Protein AF-0000000068948834 (afdb_homodimer)

InterPro domains:
  IPR000792 Transcription regulator LuxR, C-terminal [PS50043] (310-375)
  IPR000792 Transcription regulator LuxR, C-terminal [SM00421] (314-371)
  IPR000792 Transcription regulator LuxR, C-terminal [cd06170] (317-373)
  IPR016032 Signal transduction response regulator, C-terminal effector [SSF46894] (304-371)
  IPR036388 Winged helix-like DNA-binding domain superfamily [G3DSA:1.10.10.10] (306-374)

Radius of gyration: 31.23 Å; Cα contacts (8 Å, |Δi|>4): 1485; chains: 2; bounding box: 75×93×61 Å

Sequence (758 aa):
MLPAPLPAAELSALLAQLYQGPTEAMPWAGFLESVRQRLGAAFVTLVLRHPATDRPGLIVNASDYGPHLPGEPSYSEQYYALCPFLDLHPDRLFSADELFGEAGWLAHPFYTQYLQPLGLRYILAANLVTPDGVECALFISRVHAGQDFGEADKALLHGLLPHLKRAVDLHAALDVLASERSLYADAVDRLQVGTVILDEHGRTIRTNDVAGRLLQARDGLYLSDGALHAHCPVENRRFRKILEGAAQAHALAAPRSEVTTLSRPAAPTPLSVLVRPIPLSYRSEDKSRRPAVAVFIRDPAGSPRNTHANLRKLFHLTPTEIELALLMVD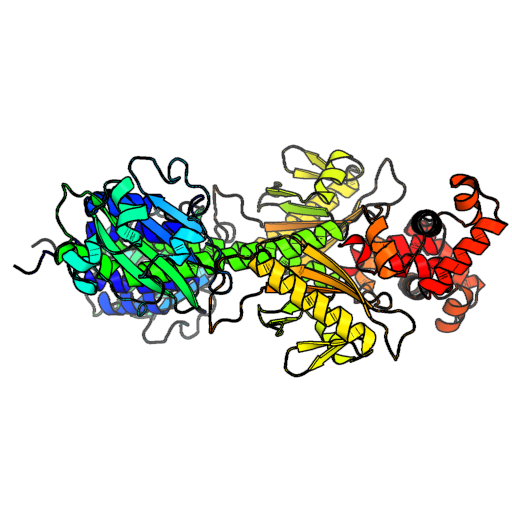GLTLDEAAMRLGIKKNTARAHLRGIFAKTGATRQALLVKMLLSSVVGMGMLPAPLPAAELSALLAQLYQGPTEAMPWAGFLESVRQRLGAAFVTLVLRHPATDRPGLIVNASDYGPHLPGEPSYSEQYYALCPFLDLHPDRLFSADELFGEAGWLAHPFYTQYLQPLGLRYILAANLVTPDGVECALFISRVHAGQDFGEADKALLHGLLPHLKRAVDLHAALDVLASERSLYADAVDRLQVGTVILDEHGRTIRTNDVAGRLLQARDGLYLSDGALHAHCPVENRRFRKILEGAAQAHALAAPRSEVTTLSRPAAPTPLSVLVRPIPLSYRSEDKSRRPAVAVFIRDPAGSPRNTHANLRKLFHLTPTEIELALLMVDGLTLDEAAMRLGIKKNTARAHLRGIFAKTGATRQALLVKMLLSSVVGMG

pLDDT: mean 84.72, std 13.29, range [28.66, 96.62]

Organism: Cupriavidus necator (strain ATCC 17699 / DSM 428 / KCTC 22496 / NCIMB 10442 / H16 / Stanier 337) (NCBI:txid381666)

Structure (mmCIF, N/CA/C/O backbone):
data_AF-0000000068948834-model_v1
#
loop_
_entity.id
_entity.type
_entity.pdbx_description
1 polymer 'Helix-turn-helix transcriptional regulator'
#
loop_
_atom_site.group_PDB
_atom_site.id
_atom_site.type_symbol
_atom_site.label_atom_id
_atom_site.label_alt_id
_atom_site.label_comp_id
_atom_site.label_asym_id
_atom_site.label_entity_id
_atom_site.label_seq_id
_atom_site.pdbx_PDB_ins_code
_atom_site.Cartn_x
_atom_site.Cartn_y
_atom_site.Cartn_z
_atom_site.occupancy
_atom_site.B_iso_or_equiv
_atom_site.auth_seq_id
_atom_site.auth_comp_id
_atom_site.auth_asym_id
_atom_site.auth_atom_id
_atom_site.pdbx_PDB_model_num
ATOM 1 N N . MET A 1 1 ? -16.281 46.625 13.57 1 28.66 1 MET A N 1
ATOM 2 C CA . MET A 1 1 ? -15.188 45.906 14.242 1 28.66 1 MET A CA 1
ATOM 3 C C . MET A 1 1 ? -14.867 44.594 13.547 1 28.66 1 MET A C 1
ATOM 5 O O . MET A 1 1 ? -15.758 43.781 13.336 1 28.66 1 MET A O 1
ATOM 9 N N . LEU A 1 2 ? -13.953 44.562 12.742 1 38.75 2 LEU A N 1
ATOM 10 C CA . LEU A 1 2 ? -13.594 43.406 11.93 1 38.75 2 LEU A CA 1
ATOM 11 C C . LEU A 1 2 ? -13.531 42.125 12.781 1 38.75 2 LEU A C 1
ATOM 13 O O . LEU A 1 2 ? -12.992 42.156 13.891 1 38.75 2 LEU A O 1
ATOM 17 N N . PRO A 1 3 ? -14.531 41.312 12.742 1 46.06 3 PRO A N 1
ATOM 18 C CA . PRO A 1 3 ? -14.625 40.125 13.594 1 46.06 3 PRO A CA 1
ATOM 19 C C . PRO A 1 3 ? -13.258 39.5 13.891 1 46.06 3 PRO A C 1
ATOM 21 O O . PRO A 1 3 ? -12.336 39.625 13.086 1 46.06 3 PRO A O 1
ATOM 24 N N . ALA A 1 4 ? -12.828 39.562 15.125 1 53.69 4 ALA A N 1
ATOM 25 C CA . ALA A 1 4 ? -11.555 39.188 15.734 1 53.69 4 ALA A CA 1
ATOM 26 C C . ALA A 1 4 ? -11.078 37.844 15.18 1 53.69 4 ALA A C 1
ATOM 28 O O . ALA A 1 4 ? -11.828 36.844 15.172 1 53.69 4 ALA A O 1
ATOM 29 N N . PRO A 1 5 ? -10.133 37.875 14.336 1 62.31 5 PRO A N 1
ATOM 30 C CA . PRO A 1 5 ? -9.508 36.656 13.789 1 62.31 5 PRO A CA 1
ATOM 31 C C . PRO A 1 5 ? -9.266 35.594 14.852 1 62.31 5 PRO A C 1
ATOM 33 O O . PRO A 1 5 ? -9.18 35.906 16.047 1 62.31 5 PRO A O 1
ATOM 36 N N . LEU A 1 6 ? -9.75 34.312 14.625 1 74.5 6 LEU A N 1
ATOM 37 C CA . LEU A 1 6 ? -9.477 33.188 15.5 1 74.5 6 LEU A CA 1
ATOM 38 C C . LEU A 1 6 ? -8.07 33.281 16.078 1 74.5 6 LEU A C 1
ATOM 40 O O . LEU A 1 6 ? -7.102 33.469 15.352 1 74.5 6 LEU A O 1
ATOM 44 N N . PRO A 1 7 ? -8.008 33.406 17.438 1 82.88 7 PRO A N 1
ATOM 45 C CA . PRO A 1 7 ? -6.676 33.375 18.047 1 82.88 7 PRO A CA 1
ATOM 46 C C . PRO A 1 7 ? -5.809 32.219 17.5 1 82.88 7 PRO A C 1
ATOM 48 O O . PRO A 1 7 ? -6.328 31.172 17.156 1 82.88 7 PRO A O 1
ATOM 51 N N . ALA A 1 8 ? -4.617 32.531 17.375 1 86.44 8 ALA A N 1
ATOM 52 C CA . ALA A 1 8 ? -3.654 31.594 16.797 1 86.44 8 ALA A CA 1
ATOM 53 C C . ALA A 1 8 ? -3.693 30.25 17.516 1 86.44 8 ALA A C 1
ATOM 55 O O . ALA A 1 8 ? -3.609 29.188 16.875 1 86.44 8 ALA A O 1
ATOM 56 N N . ALA A 1 9 ? -3.891 30.281 18.844 1 86.31 9 ALA A N 1
ATOM 57 C CA . ALA A 1 9 ? -3.904 29.062 19.625 1 86.31 9 ALA A CA 1
ATOM 58 C C . ALA A 1 9 ? -5.113 28.188 19.281 1 86.31 9 ALA A C 1
ATOM 60 O O . ALA A 1 9 ? -5.004 26.969 19.188 1 86.31 9 ALA A O 1
ATOM 61 N N . GLU A 1 10 ? -6.191 28.797 19.109 1 88.12 10 GLU A N 1
ATOM 62 C CA . GLU A 1 10 ? -7.406 28.078 18.75 1 88.12 10 GLU A CA 1
ATOM 63 C C . GLU A 1 10 ? -7.32 27.516 17.328 1 88.12 10 GLU A C 1
ATOM 65 O O . GLU A 1 10 ? -7.746 26.375 17.094 1 88.12 10 GLU A O 1
ATOM 70 N N . LEU A 1 11 ? -6.809 28.344 16.438 1 91.06 11 LEU A N 1
ATOM 71 C CA . LEU A 1 11 ? -6.609 27.859 15.078 1 91.06 11 LEU A CA 1
ATOM 72 C C . LEU A 1 11 ? -5.688 26.656 15.055 1 91.06 11 LEU A C 1
ATOM 74 O O . LEU A 1 11 ? -5.969 25.656 14.375 1 91.06 11 LEU A O 1
ATOM 78 N N . SER A 1 12 ? -4.605 26.734 15.781 1 92.88 12 SER A N 1
ATOM 79 C CA . SER A 1 12 ? -3.652 25.641 15.875 1 92.88 12 SER A CA 1
ATOM 80 C C . SER A 1 12 ? -4.328 24.359 16.359 1 92.88 12 SER A C 1
ATOM 82 O O . SER A 1 12 ? -4.102 23.281 15.805 1 92.88 12 SER A O 1
ATOM 84 N N . ALA A 1 13 ? -5.168 24.5 17.344 1 92.81 13 ALA A N 1
ATOM 85 C CA . ALA A 1 13 ? -5.852 23.344 17.906 1 92.81 13 ALA A CA 1
ATOM 86 C C . ALA A 1 13 ? -6.809 22.719 16.891 1 92.81 13 ALA A C 1
ATOM 88 O O . ALA A 1 13 ? -6.883 21.5 16.766 1 92.81 13 ALA A O 1
ATOM 89 N N . LEU A 1 14 ? -7.516 23.562 16.203 1 94.25 14 LEU A N 1
ATOM 90 C CA . LEU A 1 14 ? -8.445 23.078 15.195 1 94.25 14 LEU A CA 1
ATOM 91 C C . LEU A 1 14 ? -7.703 22.375 14.055 1 94.25 14 LEU A C 1
ATOM 93 O O . LEU A 1 14 ? -8.125 21.312 13.594 1 94.25 14 LEU A O 1
ATOM 97 N N . LEU A 1 15 ? -6.609 22.969 13.648 1 95.25 15 LEU A N 1
ATOM 98 C CA . LEU A 1 15 ? -5.844 22.391 12.555 1 95.25 15 LEU A CA 1
ATOM 99 C C . LEU A 1 15 ? -5.195 21.078 12.977 1 95.25 15 LEU A C 1
ATOM 101 O O . LEU A 1 15 ? -5.062 20.156 12.172 1 95.25 15 LEU A O 1
ATOM 105 N N . ALA A 1 16 ? -4.816 21.031 14.227 1 94.31 16 ALA A N 1
ATOM 106 C CA . ALA A 1 16 ? -4.285 19.766 14.742 1 94.31 16 ALA A CA 1
ATOM 107 C C . ALA A 1 16 ? -5.305 18.641 14.602 1 94.31 16 ALA A C 1
ATOM 109 O O . ALA A 1 16 ? -4.969 17.547 14.141 1 94.31 16 ALA A O 1
ATOM 110 N N . GLN A 1 17 ? -6.508 18.891 14.945 1 94.69 17 GLN A N 1
ATOM 111 C CA . GLN A 1 17 ? -7.57 17.906 14.82 1 94.69 17 GLN A CA 1
ATOM 112 C C . GLN A 1 17 ? -7.867 17.594 13.359 1 94.69 17 GLN A C 1
ATOM 114 O O . GLN A 1 17 ? -8.102 16.438 13.008 1 94.69 17 GLN A O 1
ATOM 119 N N . LEU A 1 18 ? -7.852 18.625 12.586 1 96.56 18 LEU A N 1
ATOM 120 C CA . LEU A 1 18 ? -8.133 18.453 11.164 1 96.56 18 LEU A CA 1
ATOM 121 C C . LEU A 1 18 ? -7.133 17.5 10.523 1 96.56 18 LEU A C 1
ATOM 123 O O . LEU A 1 18 ? -7.527 16.562 9.812 1 96.56 18 LEU A O 1
ATOM 127 N N . TYR A 1 19 ? -5.859 17.672 10.836 1 95.81 19 TYR A N 1
ATOM 128 C CA . TYR A 1 19 ? -4.824 16.891 10.164 1 95.81 19 TYR A CA 1
ATOM 129 C C . TYR A 1 19 ? -4.602 15.562 10.859 1 95.81 19 TYR A C 1
ATOM 131 O O . TYR A 1 19 ? -3.869 14.703 10.359 1 95.81 19 TYR A O 1
ATOM 139 N N . GLN A 1 20 ? -5.242 15.406 11.992 1 92.31 20 GLN A N 1
ATOM 140 C CA . GLN A 1 20 ? -5.316 14.078 12.594 1 92.31 20 GLN A CA 1
ATOM 141 C C . GLN A 1 20 ? -6.395 13.234 11.922 1 92.31 20 GLN A C 1
ATOM 143 O O . GLN A 1 20 ? -6.34 12 11.969 1 92.31 20 GLN A O 1
ATOM 148 N N . GLY A 1 21 ? -7.289 13.789 11.328 1 91.56 21 GLY A N 1
ATOM 149 C CA . GLY A 1 21 ? -8.477 13.188 10.742 1 91.56 21 GLY A CA 1
ATOM 150 C C . GLY A 1 21 ? -8.164 12.062 9.773 1 91.56 21 GLY A C 1
ATOM 151 O O . GLY A 1 21 ? -8.758 10.984 9.852 1 91.56 21 GLY A O 1
ATOM 152 N N . PRO A 1 22 ? -7.176 12.25 8.906 1 89.38 22 PRO A N 1
ATOM 153 C CA . PRO A 1 22 ? -6.902 11.266 7.859 1 89.38 22 PRO A CA 1
ATOM 154 C C . PRO A 1 22 ? -6.547 9.891 8.422 1 89.38 22 PRO A C 1
ATOM 156 O O . PRO A 1 22 ? -6.758 8.875 7.754 1 89.38 22 PRO A O 1
ATOM 159 N N . THR A 1 23 ? -6.082 9.836 9.68 1 86.75 23 THR A N 1
ATOM 160 C CA . THR A 1 23 ? -5.609 8.562 10.211 1 86.75 23 THR A CA 1
ATOM 161 C C . THR A 1 23 ? -6.562 8.039 11.289 1 86.75 23 THR A C 1
ATOM 163 O O . THR A 1 23 ? -6.32 6.988 11.883 1 86.75 23 THR A O 1
ATOM 166 N N . GLU A 1 24 ? -7.621 8.75 11.516 1 86.44 24 GLU A N 1
ATOM 167 C CA . GLU A 1 24 ? -8.586 8.32 12.523 1 86.44 24 GLU A CA 1
ATOM 168 C C . GLU A 1 24 ? -9.469 7.191 11.992 1 86.44 24 GLU A C 1
ATOM 170 O O . GLU A 1 24 ? -9.641 7.051 10.781 1 86.44 24 GLU A O 1
ATOM 175 N N . ALA A 1 25 ? -10.016 6.434 12.984 1 81.19 25 ALA A N 1
ATOM 176 C CA . ALA A 1 25 ? -10.938 5.371 12.586 1 81.19 25 ALA A CA 1
ATOM 177 C C . ALA A 1 25 ? -12.141 5.941 11.836 1 81.19 25 ALA A C 1
ATOM 179 O O . ALA A 1 25 ? -12.508 5.445 10.773 1 81.19 25 ALA A O 1
ATOM 180 N N . MET A 1 26 ? -12.719 6.914 12.484 1 82.5 26 MET A N 1
ATOM 181 C CA . MET A 1 26 ? -13.703 7.746 11.789 1 82.5 26 MET A CA 1
ATOM 182 C C . MET A 1 26 ? -13.102 9.094 11.414 1 82.5 26 MET A C 1
ATOM 184 O O . MET A 1 26 ? -12.961 9.984 12.258 1 82.5 26 MET A O 1
ATOM 188 N N . PRO A 1 27 ? -12.789 9.211 10.141 1 87.19 27 PRO A N 1
ATOM 189 C CA . PRO A 1 27 ? -12.078 10.43 9.742 1 87.19 27 PRO A CA 1
ATOM 190 C C . PRO A 1 27 ? -12.828 11.703 10.117 1 87.19 27 PRO A C 1
ATOM 192 O O . PRO A 1 27 ? -14.039 11.797 9.875 1 87.19 27 PRO A O 1
ATOM 195 N N . TRP A 1 28 ? -12.125 12.633 10.82 1 92.19 28 TRP A N 1
ATOM 196 C CA . TRP A 1 28 ? -12.469 14.023 11.094 1 92.19 28 TRP A CA 1
ATOM 197 C C . TRP A 1 28 ? -13.617 14.109 12.094 1 92.19 28 TRP A C 1
ATOM 199 O O . TRP A 1 28 ? -14.203 15.18 12.281 1 92.19 28 TRP A O 1
ATOM 209 N N . ALA A 1 29 ? -14 13.039 12.719 1 88.56 29 ALA A N 1
ATOM 210 C CA . ALA A 1 29 ? -15.07 13.07 13.711 1 88.56 29 ALA A CA 1
ATOM 211 C C . ALA A 1 29 ? -14.797 14.125 14.773 1 88.56 29 ALA A C 1
ATOM 213 O O . ALA A 1 29 ? -15.656 14.961 15.07 1 88.56 29 ALA A O 1
ATOM 214 N N . GLY A 1 30 ? -13.625 14.109 15.32 1 89.88 30 GLY A N 1
ATOM 215 C CA . GLY A 1 30 ? -13.258 15.07 16.359 1 89.88 30 GLY A CA 1
ATOM 216 C C . GLY A 1 30 ? -13.211 16.5 15.852 1 89.88 30 GLY A C 1
ATOM 217 O O . GLY A 1 30 ? -13.688 17.422 16.516 1 89.88 30 GLY A O 1
ATOM 218 N N . PHE A 1 31 ? -12.688 16.688 14.703 1 95.19 31 PHE A N 1
ATOM 219 C CA . PHE A 1 31 ? -12.586 18.016 14.102 1 95.19 31 PHE A CA 1
ATOM 220 C C . PHE A 1 31 ? -13.969 18.609 13.859 1 95.19 31 PHE A C 1
ATOM 222 O O . PHE A 1 31 ? -14.227 19.75 14.219 1 95.19 31 PHE A O 1
ATOM 229 N N . LEU A 1 32 ? -14.867 17.844 13.234 1 94.81 32 LEU A N 1
ATOM 230 C CA . LEU A 1 32 ? -16.203 18.328 12.922 1 94.81 32 LEU A CA 1
ATOM 231 C C . LEU A 1 32 ? -16.969 18.672 14.188 1 94.81 32 LEU A C 1
ATOM 233 O O . LEU A 1 32 ? -17.734 19.641 14.219 1 94.81 32 LEU A O 1
ATOM 237 N N . GLU A 1 33 ? -16.734 17.891 15.211 1 94.12 33 GLU A N 1
ATOM 238 C CA . GLU A 1 33 ? -17.375 18.188 16.484 1 94.12 33 GLU A CA 1
ATOM 239 C C . GLU A 1 33 ? -16.875 19.5 17.062 1 94.12 33 GLU A C 1
ATOM 241 O O . GLU A 1 33 ? -17.656 20.297 17.578 1 94.12 33 GLU A O 1
ATOM 246 N N . SER A 1 34 ? -15.594 19.75 17.016 1 95 34 SER A N 1
ATOM 247 C CA . SER A 1 34 ? -15.023 21 17.5 1 95 34 SER A CA 1
ATOM 248 C C . SER A 1 34 ? -15.555 22.203 16.719 1 95 34 SER A C 1
ATOM 250 O O . SER A 1 34 ? -15.867 23.234 17.297 1 95 34 SER A O 1
ATOM 252 N N . VAL A 1 35 ? -15.664 22.078 15.414 1 95.62 35 VAL A N 1
ATOM 253 C CA . VAL A 1 35 ? -16.203 23.141 14.57 1 95.62 35 VAL A CA 1
ATOM 254 C C . VAL A 1 35 ? -17.672 23.375 14.922 1 95.62 35 VAL A C 1
ATOM 256 O O . VAL A 1 35 ? -18.109 24.531 15.008 1 95.62 35 VAL A O 1
ATOM 259 N N . ARG A 1 36 ? -18.406 22.328 15.117 1 95.12 36 ARG A N 1
ATOM 260 C CA . ARG A 1 36 ? -19.812 22.422 15.484 1 95.12 36 ARG A CA 1
ATOM 261 C C . ARG A 1 36 ? -19.984 23.234 16.75 1 95.12 36 ARG A C 1
ATOM 263 O O . ARG A 1 36 ? -20.828 24.141 16.812 1 95.12 36 ARG A O 1
ATOM 270 N N . GLN A 1 37 ? -19.203 22.938 17.734 1 93.81 37 GLN A N 1
ATOM 271 C CA . GLN A 1 37 ? -19.281 23.625 19.016 1 93.81 37 GLN A CA 1
ATOM 272 C C . GLN A 1 37 ? -18.891 25.094 18.875 1 93.81 37 GLN A C 1
ATOM 274 O O . GLN A 1 37 ? -19.562 25.969 19.422 1 93.81 37 GLN A O 1
ATOM 279 N N . ARG A 1 38 ? -17.875 25.328 18.156 1 93.5 38 ARG A N 1
ATOM 280 C CA . ARG A 1 38 ? -17.375 26.688 18 1 93.5 38 ARG A CA 1
ATOM 281 C C . ARG A 1 38 ? -18.375 27.562 17.266 1 93.5 38 ARG A C 1
ATOM 283 O O . ARG A 1 38 ? -18.516 28.75 17.562 1 93.5 38 ARG A O 1
ATOM 290 N N . LEU A 1 39 ? -19.078 27 16.312 1 94.56 39 LEU A N 1
ATOM 291 C CA . LEU A 1 39 ? -20.016 27.75 15.492 1 94.56 39 LEU A CA 1
ATOM 292 C C . LEU A 1 39 ? -21.422 27.719 16.078 1 94.56 39 LEU A C 1
ATOM 294 O O . LEU A 1 39 ? -22.328 28.359 15.555 1 94.56 39 LEU A O 1
ATOM 298 N N . GLY A 1 40 ? -21.547 27.016 17.125 1 94.12 40 GLY A N 1
ATOM 299 C CA . GLY A 1 40 ? -22.891 26.844 17.672 1 94.12 40 GLY A CA 1
ATOM 300 C C . GLY A 1 40 ? -23.844 26.188 16.703 1 94.12 40 GLY A C 1
ATOM 301 O O . GLY A 1 40 ? -25.016 26.594 16.609 1 94.12 40 GLY A O 1
ATOM 302 N N . ALA A 1 41 ? -23.375 25.266 15.922 1 95.38 41 ALA A N 1
ATOM 303 C CA . ALA A 1 41 ? -24.188 24.594 14.914 1 95.38 41 ALA A CA 1
ATOM 304 C C . ALA A 1 41 ? -24.844 23.328 15.484 1 95.38 41 ALA A C 1
ATOM 306 O O . ALA A 1 41 ? -24.359 22.766 16.469 1 95.38 41 ALA A O 1
ATOM 307 N N . ALA A 1 42 ? -25.938 22.969 14.914 1 92.88 42 ALA A N 1
ATOM 308 C CA . ALA A 1 42 ? -26.609 21.719 15.273 1 92.88 42 ALA A CA 1
ATOM 309 C C . ALA A 1 42 ? -25.969 20.531 14.578 1 92.88 42 ALA A C 1
ATOM 311 O O . ALA A 1 42 ? -25.766 19.484 15.188 1 92.88 42 ALA A O 1
ATOM 312 N N . PHE A 1 43 ? -25.672 20.766 13.281 1 91.25 43 PHE A N 1
ATOM 313 C CA . PHE A 1 43 ? -25.062 19.703 12.484 1 91.25 43 PHE A CA 1
ATOM 314 C C . PHE A 1 43 ? -23.906 20.25 11.656 1 91.25 43 PHE A C 1
ATOM 316 O O . PHE A 1 43 ? -23.984 21.359 11.117 1 91.25 43 PHE A O 1
ATOM 323 N N . VAL A 1 44 ? -22.844 19.484 11.633 1 93.31 44 VAL A N 1
ATOM 324 C CA . VAL A 1 44 ? -21.781 19.672 10.664 1 93.31 44 VAL A CA 1
ATOM 325 C C . VAL A 1 44 ? -21.516 18.359 9.93 1 93.31 44 VAL A C 1
ATOM 327 O O . VAL A 1 44 ? -21.297 17.312 10.562 1 93.31 44 VAL A O 1
ATOM 330 N N . THR A 1 45 ? -21.594 18.391 8.609 1 88.31 45 THR A N 1
ATOM 331 C CA . THR A 1 45 ? -21.469 17.172 7.816 1 88.31 45 THR A CA 1
ATOM 332 C C . THR A 1 45 ? -20.406 17.344 6.727 1 88.31 45 THR A C 1
ATOM 334 O O . THR A 1 45 ? -20.391 18.359 6.031 1 88.31 45 THR A O 1
ATOM 337 N N . LEU A 1 46 ? -19.516 16.438 6.711 1 89.56 46 LEU A N 1
ATOM 338 C CA . LEU A 1 46 ? -18.547 16.344 5.633 1 89.56 46 LEU A CA 1
ATOM 339 C C . LEU A 1 46 ? -18.844 15.156 4.727 1 89.56 46 LEU A C 1
ATOM 341 O O . LEU A 1 46 ? -18.984 14.031 5.203 1 89.56 46 LEU A O 1
ATOM 345 N N . VAL A 1 47 ? -19 15.414 3.498 1 82.75 47 VAL A N 1
ATOM 346 C CA . VAL A 1 47 ? -19.297 14.375 2.52 1 82.75 47 VAL A CA 1
ATOM 347 C C . VAL A 1 47 ? -18.141 14.25 1.525 1 82.75 47 VAL A C 1
ATOM 349 O O . VAL A 1 47 ? -17.781 15.227 0.865 1 82.75 47 VAL A O 1
ATOM 352 N N . LEU A 1 48 ? -17.531 13.125 1.591 1 79.62 48 LEU A N 1
ATOM 353 C CA . LEU A 1 48 ? -16.562 12.844 0.545 1 79.62 48 LEU A CA 1
ATOM 354 C C . LEU A 1 48 ? -17.203 12.078 -0.607 1 79.62 48 LEU A C 1
ATOM 356 O O . LEU A 1 48 ? -17.906 11.086 -0.385 1 79.62 48 LEU A O 1
ATOM 360 N N . ARG A 1 49 ? -17.297 12.68 -1.746 1 66.06 49 ARG A N 1
ATOM 361 C CA . ARG A 1 49 ? -18.016 12.094 -2.877 1 66.06 49 ARG A CA 1
ATOM 362 C C . ARG A 1 49 ? -17.047 11.531 -3.91 1 66.06 49 ARG A C 1
ATOM 364 O O . ARG A 1 49 ? -15.938 12.047 -4.074 1 66.06 49 ARG A O 1
ATOM 371 N N . HIS A 1 50 ? -17.516 10.305 -4.383 1 54.97 50 HIS A N 1
ATOM 372 C CA . HIS A 1 50 ? -16.891 9.812 -5.605 1 54.97 50 HIS A CA 1
ATOM 373 C C . HIS A 1 50 ? -17.562 10.398 -6.84 1 54.97 50 HIS A C 1
ATOM 375 O O . HIS A 1 50 ? -18.781 10.266 -7.016 1 54.97 50 HIS A O 1
ATOM 381 N N . PRO A 1 51 ? -16.891 11.438 -7.48 1 48.72 51 PRO A N 1
ATOM 382 C CA . PRO A 1 51 ? -17.625 12.062 -8.586 1 48.72 51 PRO A CA 1
ATOM 383 C C . PRO A 1 51 ? -18.312 11.047 -9.5 1 48.72 51 PRO A C 1
ATOM 385 O O . PRO A 1 51 ? -19.281 11.375 -10.18 1 48.72 51 PRO A O 1
ATOM 388 N N . ALA A 1 52 ? -17.578 10.008 -9.773 1 47.31 52 ALA A N 1
ATOM 389 C CA . ALA A 1 52 ? -18.094 9.148 -10.828 1 47.31 52 ALA A CA 1
ATOM 390 C C . ALA A 1 52 ? -19.422 8.508 -10.414 1 47.31 52 ALA A C 1
ATOM 392 O O . ALA A 1 52 ? -20.141 7.98 -11.258 1 47.31 52 ALA A O 1
ATOM 393 N N . THR A 1 53 ? -19.531 8.328 -9.18 1 48.12 53 THR A N 1
ATOM 394 C CA . THR A 1 53 ? -20.797 7.719 -8.781 1 48.12 53 THR A CA 1
ATOM 395 C C . THR A 1 53 ? -21.609 8.68 -7.914 1 48.12 53 THR A C 1
ATOM 397 O O . THR A 1 53 ? -21.047 9.562 -7.262 1 48.12 53 THR A O 1
ATOM 400 N N . ASP A 1 54 ? -22.844 8.898 -8.289 1 46.88 54 ASP A N 1
ATOM 401 C CA . ASP A 1 54 ? -23.797 9.633 -7.453 1 46.88 54 ASP A CA 1
ATOM 402 C C . ASP A 1 54 ? -23.797 9.094 -6.027 1 46.88 54 ASP A C 1
ATOM 404 O O . ASP A 1 54 ? -24.656 9.469 -5.215 1 46.88 54 ASP A O 1
ATOM 408 N N . ARG A 1 55 ? -23 8.094 -5.801 1 48.72 55 ARG A N 1
ATOM 409 C CA . ARG A 1 55 ? -23.125 7.516 -4.469 1 48.72 55 ARG A CA 1
ATOM 410 C C . ARG A 1 55 ? -22.125 8.125 -3.502 1 48.72 55 ARG A C 1
ATOM 412 O O . ARG A 1 55 ? -21 8.453 -3.895 1 48.72 55 ARG A O 1
ATOM 419 N N . PRO A 1 56 ? -22.75 8.516 -2.418 1 52.31 56 PRO A N 1
ATOM 420 C CA . PRO A 1 56 ? -21.922 9.133 -1.387 1 52.31 56 PRO A CA 1
ATOM 421 C C . PRO A 1 56 ? -20.781 8.227 -0.936 1 52.31 56 PRO A C 1
ATOM 423 O O . PRO A 1 56 ? -20.969 7.027 -0.741 1 52.31 56 PRO A O 1
ATOM 426 N N . GLY A 1 57 ? -19.547 8.586 -1.266 1 63.44 57 GLY A N 1
ATOM 427 C CA . GLY A 1 57 ? -18.406 7.965 -0.625 1 63.44 57 GLY A CA 1
ATOM 428 C C . GLY A 1 57 ? -18.484 7.965 0.889 1 63.44 57 GLY A C 1
ATOM 429 O O . GLY A 1 57 ? -19.5 7.535 1.457 1 63.44 57 GLY A O 1
ATOM 430 N N . LEU A 1 58 ? -17.688 8.68 1.677 1 71.31 58 LEU A N 1
ATOM 431 C CA . LEU A 1 58 ? -17.609 8.789 3.129 1 71.31 58 LEU A CA 1
ATOM 432 C C . LEU A 1 58 ? -18.406 9.992 3.633 1 71.31 58 LEU A C 1
ATOM 434 O O . LEU A 1 58 ? -18.25 11.102 3.119 1 71.31 58 LEU A O 1
ATOM 438 N N . ILE A 1 59 ? -19.438 9.734 4.473 1 78.38 59 ILE A N 1
ATOM 439 C CA . ILE A 1 59 ? -20.172 10.797 5.141 1 78.38 59 ILE A CA 1
ATOM 440 C C . ILE A 1 59 ? -19.859 10.789 6.633 1 78.38 59 ILE A C 1
ATOM 442 O O . ILE A 1 59 ? -20.047 9.766 7.305 1 78.38 59 ILE A O 1
ATOM 446 N N . VAL A 1 60 ? -19.391 11.859 7.043 1 82.56 60 VAL A N 1
ATOM 447 C CA . VAL A 1 60 ? -19.094 12.008 8.461 1 82.56 60 VAL A CA 1
ATOM 448 C C . VAL A 1 60 ? -19.906 13.156 9.047 1 82.56 60 VAL A C 1
ATOM 450 O O . VAL A 1 60 ? -19.953 14.25 8.477 1 82.56 60 VAL A O 1
ATOM 453 N N . ASN A 1 61 ? -20.562 12.875 10.156 1 85.56 61 ASN A N 1
ATOM 454 C CA . ASN A 1 61 ? -21.438 13.867 10.781 1 85.56 61 ASN A CA 1
ATOM 455 C C . ASN A 1 61 ? -21.031 14.141 12.227 1 85.56 61 ASN A C 1
ATOM 457 O O . ASN A 1 61 ? -20.562 13.234 12.93 1 85.56 61 ASN A O 1
ATOM 461 N N . ALA A 1 62 ? -21.141 15.367 12.547 1 89 62 ALA A N 1
ATOM 462 C CA . ALA A 1 62 ? -21.047 15.766 13.945 1 89 62 ALA A CA 1
ATOM 463 C C . ALA A 1 62 ? -22.359 16.406 14.414 1 89 62 ALA A C 1
ATOM 465 O O . ALA A 1 62 ? -22.859 17.344 13.797 1 89 62 ALA A O 1
ATOM 466 N N . SER A 1 63 ? -22.938 15.859 15.445 1 88.44 63 SER A N 1
ATOM 467 C CA . SER A 1 63 ? -24.188 16.328 16.047 1 88.44 63 SER A CA 1
ATOM 468 C C . SER A 1 63 ? -24.266 15.945 17.516 1 88.44 63 SER A C 1
ATOM 470 O O . SER A 1 63 ? -23.375 15.273 18.047 1 88.44 63 SER A O 1
ATOM 472 N N . ASP A 1 64 ? -25.328 16.406 18.094 1 84.81 64 ASP A N 1
ATOM 473 C CA . ASP A 1 64 ? -25.547 16.031 19.469 1 84.81 64 ASP A CA 1
ATOM 474 C C . ASP A 1 64 ? -25.859 14.531 19.594 1 84.81 64 ASP A C 1
ATOM 476 O O . ASP A 1 64 ? -25.781 13.961 20.672 1 84.81 64 ASP A O 1
ATOM 480 N N . TYR A 1 65 ? -26.156 13.852 18.422 1 75.19 65 TYR A N 1
ATOM 481 C CA . TYR A 1 65 ? -26.469 12.43 18.391 1 75.19 65 TYR A CA 1
ATOM 482 C C . TYR A 1 65 ? -25.25 11.602 18.031 1 75.19 65 TYR A C 1
ATOM 484 O O . TYR A 1 65 ? -25.312 10.367 17.969 1 75.19 65 TYR A O 1
ATOM 492 N N . GLY A 1 66 ? -24.172 12.227 17.875 1 70.31 66 GLY A N 1
ATOM 493 C CA . GLY A 1 66 ? -22.953 11.516 17.516 1 70.31 66 GLY A CA 1
ATOM 494 C C . GLY A 1 66 ? -22.672 11.531 16.016 1 70.31 66 GLY A C 1
ATOM 495 O O . GLY A 1 66 ? -23.266 12.32 15.281 1 70.31 66 GLY A O 1
ATOM 496 N N . PRO A 1 67 ? -21.672 10.781 15.695 1 63.38 67 PRO A N 1
ATOM 497 C CA . PRO A 1 67 ? -21.172 10.852 14.32 1 63.38 67 PRO A CA 1
ATOM 498 C C . PRO A 1 67 ? -22.078 10.133 13.328 1 63.38 67 PRO A C 1
ATOM 500 O O . PRO A 1 67 ? -21.938 10.305 12.117 1 63.38 67 PRO A O 1
ATOM 503 N N . HIS A 1 68 ? -22.906 9.211 13.883 1 58.28 68 HIS A N 1
ATOM 504 C CA . HIS A 1 68 ? -23.828 8.508 13 1 58.28 68 HIS A CA 1
ATOM 505 C C . HIS A 1 68 ? -25.234 9.125 13.062 1 58.28 68 HIS A C 1
ATOM 507 O O . HIS A 1 68 ? -25.656 9.586 14.117 1 58.28 68 HIS A O 1
ATOM 513 N N . LEU A 1 69 ? -25.672 9.836 12.141 1 52.66 69 LEU A N 1
ATOM 514 C CA . LEU A 1 69 ? -27.031 10.352 12.203 1 52.66 69 LEU A CA 1
ATOM 515 C C . LEU A 1 69 ? -28.016 9.258 12.578 1 52.66 69 LEU A C 1
ATOM 517 O O . LEU A 1 69 ? -27.875 8.109 12.141 1 52.66 69 LEU A O 1
ATOM 521 N N . PRO A 1 70 ? -28.734 9.438 13.781 1 42.12 70 PRO A N 1
ATOM 522 C CA . PRO A 1 70 ? -29.875 8.57 14.047 1 42.12 70 PRO A CA 1
ATOM 523 C C . PRO A 1 70 ? -30.75 8.344 12.812 1 42.12 70 PRO A C 1
ATOM 525 O O . PRO A 1 70 ? -31.047 9.289 12.086 1 42.12 70 PRO A O 1
ATOM 528 N N . GLY A 1 71 ? -31.047 6.918 12.438 1 41.44 71 GLY A N 1
ATOM 529 C CA . GLY A 1 71 ? -31.859 6.406 11.344 1 41.44 71 GLY A CA 1
ATOM 530 C C . GLY A 1 71 ? -31.094 6.301 10.031 1 41.44 71 GLY A C 1
ATOM 531 O O . GLY A 1 71 ? -31.422 5.465 9.188 1 41.44 71 GLY A O 1
ATOM 532 N N . GLU A 1 72 ? -30.906 7.566 9.312 1 42.84 72 GLU A N 1
ATOM 533 C CA . GLU A 1 72 ? -30.656 7.582 7.875 1 42.84 72 GLU A CA 1
ATOM 534 C C . GLU A 1 72 ? -29.25 7.047 7.559 1 42.84 72 GLU A C 1
ATOM 536 O O . GLU A 1 72 ? -28.25 7.676 7.902 1 42.84 72 GLU A O 1
ATOM 541 N N . PRO A 1 73 ? -29.016 5.793 7.645 1 43.09 73 PRO A N 1
ATOM 542 C CA . PRO A 1 73 ? -27.859 5.344 6.867 1 43.09 73 PRO A CA 1
ATOM 543 C C . PRO A 1 73 ? -27.297 6.438 5.965 1 43.09 73 PRO A C 1
ATOM 545 O O . PRO A 1 73 ? -26.125 6.777 6.062 1 43.09 73 PRO A O 1
ATOM 548 N N . SER A 1 74 ? -27.609 6.254 4.496 1 42.56 74 SER A N 1
ATOM 549 C CA . SER A 1 74 ? -27.344 6.668 3.121 1 42.56 74 SER A CA 1
ATOM 550 C C . SER A 1 74 ? -27.766 8.117 2.889 1 42.56 74 SER A C 1
ATOM 552 O O . SER A 1 74 ? -28.938 8.445 3 1 42.56 74 SER A O 1
ATOM 554 N N . TYR A 1 75 ? -27.312 9.156 3.664 1 49 75 TYR A N 1
ATOM 555 C CA . TYR A 1 75 ? -27.531 10.258 2.73 1 49 75 TYR A CA 1
ATOM 556 C C . TYR A 1 75 ? -27.922 9.727 1.354 1 49 75 TYR A C 1
ATOM 558 O O . TYR A 1 75 ? -27.125 9.094 0.671 1 49 75 TYR A O 1
ATOM 566 N N . SER A 1 76 ? -29.297 9.352 1.487 1 51.72 76 SER A N 1
ATOM 567 C CA . SER A 1 76 ? -30.016 8.711 0.392 1 51.72 76 SER A CA 1
ATOM 568 C C . SER A 1 76 ? -29.703 9.375 -0.942 1 51.72 76 SER A C 1
ATOM 570 O O . SER A 1 76 ? -29.188 10.5 -0.977 1 51.72 76 SER A O 1
ATOM 572 N N . GLU A 1 77 ? -29.625 8.594 -1.742 1 58.22 77 GLU A N 1
ATOM 573 C CA . GLU A 1 77 ? -29.594 9.047 -3.131 1 58.22 77 GLU A CA 1
ATOM 574 C C . GLU A 1 77 ? -30.484 10.273 -3.328 1 58.22 77 GLU A C 1
ATOM 576 O O . GLU A 1 77 ? -30.125 11.18 -4.086 1 58.22 77 GLU A O 1
ATOM 581 N N . GLN A 1 78 ? -31.5 10.375 -2.465 1 61.38 78 GLN A N 1
ATOM 582 C CA . GLN A 1 78 ? -32.469 11.477 -2.654 1 61.38 78 GLN A CA 1
ATOM 583 C C . GLN A 1 78 ? -31.891 12.781 -2.115 1 61.38 78 GLN A C 1
ATOM 585 O O . GLN A 1 78 ? -32.125 13.852 -2.697 1 61.38 78 GLN A O 1
ATOM 590 N N . TYR A 1 79 ? -31.266 12.727 -0.994 1 65.44 79 TYR A N 1
ATOM 591 C CA . TYR A 1 79 ? -30.625 13.914 -0.441 1 65.44 79 TYR A CA 1
ATOM 592 C C . TYR A 1 79 ? -29.688 14.555 -1.459 1 65.44 79 TYR A C 1
ATOM 594 O O . TYR A 1 79 ? -29.75 15.766 -1.703 1 65.44 79 TYR A O 1
ATOM 602 N N . TYR A 1 80 ? -29.031 13.68 -2.084 1 67.12 80 TYR A N 1
ATOM 603 C CA . TYR A 1 80 ? -28.031 14.172 -3.027 1 67.12 80 TYR A CA 1
ATOM 604 C C . TYR A 1 80 ? -28.688 14.711 -4.289 1 67.12 80 TYR A C 1
ATOM 606 O O . TYR A 1 80 ? -28.203 15.672 -4.891 1 67.12 80 TYR A O 1
ATOM 614 N N . ALA A 1 81 ? -29.781 14.094 -4.445 1 68.62 81 ALA A N 1
ATOM 615 C CA . ALA A 1 81 ? -30.5 14.531 -5.648 1 68.62 81 ALA A CA 1
ATOM 616 C C . ALA A 1 81 ? -31.125 15.906 -5.441 1 68.62 81 ALA A C 1
ATOM 618 O O . ALA A 1 81 ? -31.234 16.688 -6.387 1 68.62 81 ALA A O 1
ATOM 619 N N . LEU A 1 82 ? -31.453 16.281 -4.285 1 74.31 82 LEU A N 1
ATOM 620 C CA . LEU A 1 82 ? -32.188 17.5 -4.02 1 74.31 82 LEU A CA 1
ATOM 621 C C . LEU A 1 82 ? -31.25 18.609 -3.557 1 74.31 82 LEU A C 1
ATOM 623 O O . LEU A 1 82 ? -31.625 19.781 -3.572 1 74.31 82 LEU A O 1
ATOM 627 N N . CYS A 1 83 ? -30.078 18.266 -3.205 1 80.69 83 CYS A N 1
ATOM 628 C CA . CYS A 1 83 ? -29.172 19.25 -2.619 1 80.69 83 CYS A CA 1
ATOM 629 C C . CYS A 1 83 ? -28.719 20.266 -3.66 1 80.69 83 CYS A C 1
ATOM 631 O O . CYS A 1 83 ? -28.078 19.906 -4.645 1 80.69 83 CYS A O 1
ATOM 633 N N . PRO A 1 84 ? -29.016 21.547 -3.459 1 85.06 84 PRO A N 1
ATOM 634 C CA . PRO A 1 84 ? -28.719 22.562 -4.461 1 85.06 84 PRO A CA 1
ATOM 635 C C . PRO A 1 84 ? -27.266 23.031 -4.41 1 85.06 84 PRO A C 1
ATOM 637 O O . PRO A 1 84 ? -26.844 23.844 -5.242 1 85.06 84 PRO A O 1
ATOM 640 N N . PHE A 1 85 ? -26.562 22.562 -3.512 1 83.88 85 PHE A N 1
ATOM 641 C CA . PHE A 1 85 ? -25.25 23.141 -3.26 1 83.88 85 PHE A CA 1
ATOM 642 C C . PHE A 1 85 ? -24.156 22.328 -3.959 1 83.88 85 PHE A C 1
ATOM 644 O O . PHE A 1 85 ? -23.031 22.812 -4.117 1 83.88 85 PHE A O 1
ATOM 651 N N . LEU A 1 86 ? -24.359 21.156 -4.395 1 75.31 86 LEU A N 1
ATOM 652 C CA . LEU A 1 86 ? -23.328 20.25 -4.863 1 75.31 86 LEU A CA 1
ATOM 653 C C . LEU A 1 86 ? -22.812 20.672 -6.23 1 75.31 86 LEU A C 1
ATOM 655 O O . LEU A 1 86 ? -21.688 20.328 -6.602 1 75.31 86 LEU A O 1
ATOM 659 N N . ASP A 1 87 ? -23.578 21.5 -6.945 1 74.69 87 ASP A N 1
ATOM 660 C CA . ASP A 1 87 ? -23.156 21.875 -8.289 1 74.69 87 ASP A CA 1
ATOM 661 C C . ASP A 1 87 ? -22.688 23.328 -8.328 1 74.69 87 ASP A C 1
ATOM 663 O O . ASP A 1 87 ? -22.5 23.891 -9.406 1 74.69 87 ASP A O 1
ATOM 667 N N . LEU A 1 88 ? -22.531 23.875 -7.223 1 81.31 88 LEU A N 1
ATOM 668 C CA . LEU A 1 88 ? -22.078 25.266 -7.18 1 81.31 88 LEU A CA 1
ATOM 669 C C . LEU A 1 88 ? -20.562 25.344 -7.395 1 81.31 88 LEU A C 1
ATOM 671 O O . LEU A 1 88 ? -19.875 24.312 -7.379 1 81.31 88 LEU A O 1
ATOM 675 N N . HIS A 1 89 ? -20.062 26.594 -7.707 1 84.94 89 HIS A N 1
ATOM 676 C CA . HIS A 1 89 ? -18.625 26.812 -7.91 1 84.94 89 HIS A CA 1
ATOM 677 C C . HIS A 1 89 ? -17.828 26.312 -6.723 1 84.94 89 HIS A C 1
ATOM 679 O O . HIS A 1 89 ? -18.156 26.578 -5.57 1 84.94 89 HIS A O 1
ATOM 685 N N . PRO A 1 90 ? -16.828 25.578 -7.02 1 86.5 90 PRO A N 1
ATOM 686 C CA . PRO A 1 90 ? -16.047 25 -5.922 1 86.5 90 PRO A CA 1
ATOM 687 C C . PRO A 1 90 ? -15.242 26.047 -5.152 1 86.5 90 PRO A C 1
ATOM 689 O O . PRO A 1 90 ? -14.992 27.141 -5.668 1 86.5 90 PRO A O 1
ATOM 692 N N . ASP A 1 91 ? -14.984 25.766 -3.844 1 87.81 91 ASP A N 1
ATOM 693 C CA . ASP A 1 91 ? -14.055 26.469 -2.969 1 87.81 91 ASP A CA 1
ATOM 694 C C . ASP A 1 91 ? -14.617 27.812 -2.551 1 87.81 91 ASP A C 1
ATOM 696 O O . ASP A 1 91 ? -13.875 28.797 -2.436 1 87.81 91 ASP A O 1
ATOM 700 N N . ARG A 1 92 ? -15.938 27.859 -2.539 1 89.06 92 ARG A N 1
ATOM 701 C CA . ARG A 1 92 ? -16.625 29.047 -2.012 1 89.06 92 ARG A CA 1
ATOM 702 C C . ARG A 1 92 ? -17.672 28.641 -0.964 1 89.06 92 ARG A C 1
ATOM 704 O O . ARG A 1 92 ? -18.172 27.516 -0.984 1 89.06 92 ARG A O 1
ATOM 711 N N . LEU A 1 93 ? -17.828 29.578 -0.063 1 92.31 93 LEU A N 1
ATOM 712 C CA . LEU A 1 93 ? -18.844 29.391 0.967 1 92.31 93 LEU A CA 1
ATOM 713 C C . LEU A 1 93 ? -20.172 30.031 0.559 1 92.31 93 LEU A C 1
ATOM 715 O O . LEU A 1 93 ? -20.188 31.156 0.078 1 92.31 93 LEU A O 1
ATOM 719 N N . PHE A 1 94 ? -21.25 29.297 0.698 1 91.81 94 PHE A N 1
ATOM 720 C CA . PHE A 1 94 ? -22.562 29.797 0.328 1 91.81 94 PHE A CA 1
ATOM 721 C C . PHE A 1 94 ? -23.531 29.688 1.501 1 91.81 94 PHE A C 1
ATOM 723 O O . PHE A 1 94 ? -23.516 28.703 2.242 1 91.81 94 PHE A O 1
ATOM 730 N N . SER A 1 95 ? -24.25 30.703 1.672 1 92.31 95 SER A N 1
ATOM 731 C CA . SER A 1 95 ? -25.406 30.672 2.564 1 92.31 95 SER A CA 1
ATOM 732 C C . SER A 1 95 ? -26.703 30.484 1.782 1 92.31 95 SER A C 1
ATOM 734 O O . SER A 1 95 ? -26.906 31.109 0.739 1 92.31 95 SER A O 1
ATOM 736 N N . ALA A 1 96 ? -27.531 29.594 2.262 1 91.5 96 ALA A N 1
ATOM 737 C CA . ALA A 1 96 ? -28.781 29.344 1.56 1 91.5 96 ALA A CA 1
ATOM 738 C C . ALA A 1 96 ? -29.594 30.625 1.42 1 91.5 96 ALA A C 1
ATOM 740 O O . ALA A 1 96 ? -30.156 30.891 0.354 1 91.5 96 ALA A O 1
ATOM 741 N N . ASP A 1 97 ? -29.594 31.438 2.422 1 91.25 97 ASP A N 1
ATOM 742 C CA . ASP A 1 97 ? -30.359 32.688 2.396 1 91.25 97 ASP A CA 1
ATOM 743 C C . ASP A 1 97 ? -29.781 33.688 1.402 1 91.25 97 ASP A C 1
ATOM 745 O O . ASP A 1 97 ? -30.516 34.438 0.756 1 91.25 97 ASP A O 1
ATOM 749 N N . GLU A 1 98 ? -28.516 33.656 1.323 1 89.44 98 GLU A N 1
ATOM 750 C CA . GLU A 1 98 ? -27.859 34.562 0.375 1 89.44 98 GLU A CA 1
ATOM 751 C C . GLU A 1 98 ? -28.078 34.094 -1.063 1 89.44 98 GLU A C 1
ATOM 753 O O . GLU A 1 98 ? -28.203 34.938 -1.975 1 89.44 98 GLU A O 1
ATOM 758 N N . LEU A 1 99 ? -28.156 32.875 -1.254 1 90.56 99 LEU A N 1
ATOM 759 C CA . LEU A 1 99 ? -28.266 32.281 -2.592 1 90.56 99 LEU A CA 1
ATOM 760 C C . LEU A 1 99 ? -29.703 32.344 -3.1 1 90.56 99 LEU A C 1
ATOM 762 O O . LEU A 1 99 ? -29.938 32.625 -4.273 1 90.56 99 LEU A O 1
ATOM 766 N N . PHE A 1 100 ? -30.672 32.094 -2.232 1 92.5 100 PHE A N 1
ATOM 767 C CA . PHE A 1 100 ? -32.062 31.875 -2.689 1 92.5 100 PHE A CA 1
ATOM 768 C C . PHE A 1 100 ? -32.969 32.969 -2.152 1 92.5 100 PHE A C 1
ATOM 770 O O . PHE A 1 100 ? -34.125 33.062 -2.57 1 92.5 100 PHE A O 1
ATOM 777 N N . GLY A 1 101 ? -32.469 33.781 -1.289 1 93.5 101 GLY A N 1
ATOM 778 C CA . GLY A 1 101 ? -33.375 34.625 -0.531 1 93.5 101 GLY A CA 1
ATOM 779 C C . GLY A 1 101 ? -34.156 33.875 0.527 1 93.5 101 GLY A C 1
ATOM 780 O O . GLY A 1 101 ? -34.312 32.656 0.431 1 93.5 101 GLY A O 1
ATOM 781 N N . GLU A 1 102 ? -34.594 34.625 1.53 1 92.69 102 GLU A N 1
ATOM 782 C CA . GLU A 1 102 ? -35.281 33.969 2.635 1 92.69 102 GLU A CA 1
ATOM 783 C C . GLU A 1 102 ? -36.531 33.219 2.143 1 92.69 102 GLU A C 1
ATOM 785 O O . GLU A 1 102 ? -36.719 32.031 2.438 1 92.69 102 GLU A O 1
ATOM 790 N N . ALA A 1 103 ? -37.375 33.875 1.425 1 94.38 103 ALA A N 1
ATOM 791 C CA . ALA A 1 103 ? -38.625 33.281 0.936 1 94.38 103 ALA A CA 1
ATOM 792 C C . ALA A 1 103 ? -38.344 32.125 -0.007 1 94.38 103 ALA A C 1
ATOM 794 O O . ALA A 1 103 ? -39 31.078 0.062 1 94.38 103 ALA A O 1
ATOM 795 N N . GLY A 1 104 ? -37.406 32.281 -0.872 1 94.56 104 GLY A N 1
ATOM 796 C CA . GLY A 1 104 ? -37.031 31.234 -1.808 1 94.56 104 GLY A CA 1
ATOM 797 C C . GLY A 1 104 ? -36.5 29.984 -1.128 1 94.56 104 GLY A C 1
ATOM 798 O O . GLY A 1 104 ? -36.812 28.875 -1.536 1 94.56 104 GLY A O 1
ATOM 799 N N . TRP A 1 105 ? -35.688 30.219 -0.102 1 94 105 TRP A N 1
ATOM 800 C CA . TRP A 1 105 ? -35.125 29.094 0.617 1 94 105 TRP A CA 1
ATOM 801 C C . TRP A 1 105 ? -36.188 28.328 1.393 1 94 105 TRP A C 1
ATOM 803 O O . TRP A 1 105 ? -36.219 27.094 1.356 1 94 105 TRP A O 1
ATOM 813 N N . LEU A 1 106 ? -37.094 29.047 2.045 1 93.88 106 LEU A N 1
ATOM 814 C CA . LEU A 1 106 ? -38.125 28.422 2.867 1 93.88 106 LEU A CA 1
ATOM 815 C C . LEU A 1 106 ? -39.094 27.641 2.006 1 93.88 106 LEU A C 1
ATOM 817 O O . LEU A 1 106 ? -39.812 26.781 2.51 1 93.88 106 LEU A O 1
ATOM 821 N N . ALA A 1 107 ? -39.094 27.922 0.693 1 94.06 107 ALA A N 1
ATOM 822 C CA . ALA A 1 107 ? -39.969 27.203 -0.233 1 94.06 107 ALA A CA 1
ATOM 823 C C . ALA A 1 107 ? -39.219 26.078 -0.934 1 94.06 107 ALA A C 1
ATOM 825 O O . ALA A 1 107 ? -39.844 25.203 -1.556 1 94.06 107 ALA A O 1
ATOM 826 N N . HIS A 1 108 ? -37.938 26.109 -0.893 1 93.06 108 HIS A N 1
ATOM 827 C CA . HIS A 1 108 ? -37.125 25.141 -1.62 1 93.06 108 HIS A CA 1
ATOM 828 C C . HIS A 1 108 ? -37.375 23.719 -1.115 1 93.06 108 HIS A C 1
ATOM 830 O O . HIS A 1 108 ? -37.406 23.5 0.095 1 93.06 108 HIS A O 1
ATOM 836 N N . PRO A 1 109 ? -37.406 22.75 -1.949 1 90.12 109 PRO A N 1
ATOM 837 C CA . PRO A 1 109 ? -37.719 21.375 -1.554 1 90.12 109 PRO A CA 1
ATOM 838 C C . PRO A 1 109 ? -36.688 20.781 -0.59 1 90.12 109 PRO A C 1
ATOM 840 O O . PRO A 1 109 ? -37.062 19.984 0.281 1 90.12 109 PRO A O 1
ATOM 843 N N . PHE A 1 110 ? -35.531 21.156 -0.718 1 89.25 110 PHE A N 1
ATOM 844 C CA . PHE A 1 110 ? -34.5 20.656 0.181 1 89.25 110 PHE A CA 1
ATOM 845 C C . PHE A 1 110 ? -34.75 21.094 1.614 1 89.25 110 PHE A C 1
ATOM 847 O O . PHE A 1 110 ? -34.562 20.312 2.555 1 89.25 110 PHE A O 1
ATOM 854 N N . TYR A 1 111 ? -35.125 22.266 1.752 1 90.88 111 TYR A N 1
ATOM 855 C CA . TYR A 1 111 ? -35.438 22.766 3.086 1 90.88 111 TYR A CA 1
ATOM 856 C C . TYR A 1 111 ? -36.688 22.094 3.635 1 90.88 111 TYR A C 1
ATOM 858 O O . TYR A 1 111 ? -36.688 21.531 4.73 1 90.88 111 TYR A O 1
ATOM 866 N N . THR A 1 112 ? -37.75 22.109 2.861 1 91.19 112 THR A N 1
ATOM 867 C CA . THR A 1 112 ? -39.062 21.672 3.344 1 91.19 112 THR A CA 1
ATOM 868 C C . THR A 1 112 ? -39.062 20.172 3.611 1 91.19 112 THR A C 1
ATOM 870 O O . THR A 1 112 ? -39.719 19.703 4.543 1 91.19 112 THR A O 1
ATOM 873 N N . GLN A 1 113 ? -38.281 19.438 2.891 1 85.94 113 GLN A N 1
ATOM 874 C CA . GLN A 1 113 ? -38.375 17.984 2.973 1 85.94 113 GLN A CA 1
ATOM 875 C C . GLN A 1 113 ? -37.281 17.422 3.877 1 85.94 113 GLN A C 1
ATOM 877 O O . GLN A 1 113 ? -37.438 16.328 4.445 1 85.94 113 GLN A O 1
ATOM 882 N N . TYR A 1 114 ? -36.219 18.156 4.039 1 83.12 114 TYR A N 1
ATOM 883 C CA . TYR A 1 114 ? -35.094 17.531 4.746 1 83.12 114 TYR A CA 1
ATOM 884 C C . TYR A 1 114 ? -34.719 18.344 5.98 1 83.12 114 TYR A C 1
ATOM 886 O O . TYR A 1 114 ? -34.594 17.797 7.078 1 83.12 114 TYR A O 1
ATOM 894 N N . LEU A 1 115 ? -34.531 19.609 5.871 1 87.5 115 LEU A N 1
ATOM 895 C CA . LEU A 1 115 ? -34.031 20.406 6.973 1 87.5 115 LEU A CA 1
ATOM 896 C C . LEU A 1 115 ? -35.125 20.734 7.977 1 87.5 115 LEU A C 1
ATOM 898 O O . LEU A 1 115 ? -34.906 20.578 9.188 1 87.5 115 LEU A O 1
ATOM 902 N N . GLN A 1 116 ? -36.281 21.062 7.457 1 89.69 116 GLN A N 1
ATOM 903 C CA . GLN A 1 116 ? -37.375 21.516 8.305 1 89.69 116 GLN A CA 1
ATOM 904 C C . GLN A 1 116 ? -37.812 20.406 9.273 1 89.69 116 GLN A C 1
ATOM 906 O O . GLN A 1 116 ? -38 20.656 10.469 1 89.69 116 GLN A O 1
ATOM 911 N N . PRO A 1 117 ? -37.906 19.219 8.742 1 85.75 117 PRO A N 1
ATOM 912 C CA . PRO A 1 117 ? -38.312 18.156 9.664 1 85.75 117 PRO A CA 1
ATOM 913 C C . PRO A 1 117 ? -37.281 17.922 10.773 1 85.75 117 PRO A C 1
ATOM 915 O O . PRO A 1 117 ? -37.625 17.391 11.836 1 85.75 117 PRO A O 1
ATOM 918 N N . LEU A 1 118 ? -36.062 18.359 10.555 1 82.38 118 LEU A N 1
ATOM 919 C CA . LEU A 1 118 ? -35.031 18.172 11.539 1 82.38 118 LEU A CA 1
ATOM 920 C C . LEU A 1 118 ? -34.875 19.406 12.422 1 82.38 118 LEU A C 1
ATOM 922 O O . LEU A 1 118 ? -33.969 19.453 13.281 1 82.38 118 LEU A O 1
ATOM 926 N N . GLY A 1 119 ? -35.719 20.406 12.125 1 88.31 119 GLY A N 1
ATOM 927 C CA . GLY A 1 119 ? -35.688 21.641 12.898 1 88.31 119 GLY A CA 1
ATOM 928 C C . GLY A 1 119 ? -34.531 22.547 12.508 1 88.31 119 GLY A C 1
ATOM 929 O O . GLY A 1 119 ? -34.125 23.406 13.289 1 88.31 119 GLY A O 1
ATOM 930 N N . LEU A 1 120 ? -34 22.297 11.359 1 91.75 120 LEU A N 1
ATOM 931 C CA . LEU A 1 120 ? -32.844 23.094 10.891 1 91.75 120 LEU A CA 1
ATOM 932 C C . LEU A 1 120 ? -33.344 24.219 9.984 1 91.75 120 LEU A C 1
ATOM 934 O O . LEU A 1 120 ? -34.312 24.062 9.242 1 91.75 120 LEU A O 1
ATOM 938 N N . ARG A 1 121 ? -32.656 25.344 10.094 1 94.19 121 ARG A N 1
ATOM 939 C CA . ARG A 1 121 ? -33.094 26.516 9.32 1 94.19 121 ARG A CA 1
ATOM 940 C C . ARG A 1 121 ? -31.938 27.094 8.508 1 94.19 121 ARG A C 1
ATOM 942 O O . ARG A 1 121 ? -32.062 27.344 7.312 1 94.19 121 ARG A O 1
ATOM 949 N N . TYR A 1 122 ? -30.922 27.469 9.188 1 95.06 122 TYR A N 1
ATOM 950 C CA . TYR A 1 122 ? -29.797 28.141 8.547 1 95.06 122 TYR A CA 1
ATOM 951 C C . TYR A 1 122 ? -28.75 27.109 8.102 1 95.06 122 TYR A C 1
ATOM 953 O O . TYR A 1 122 ? -28.484 26.141 8.82 1 95.06 122 TYR A O 1
ATOM 961 N N . ILE A 1 123 ? -28.188 27.281 6.863 1 93.88 123 ILE A N 1
ATOM 962 C CA . ILE A 1 123 ? -27.188 26.328 6.391 1 93.88 123 ILE A CA 1
ATOM 963 C C . ILE A 1 123 ? -26.094 27.062 5.625 1 93.88 123 ILE A C 1
ATOM 965 O O . ILE A 1 123 ? -26.375 27.984 4.852 1 93.88 123 ILE A O 1
ATOM 969 N N . LEU A 1 124 ? -24.875 26.781 5.977 1 94.56 124 LEU A N 1
ATOM 970 C CA . LEU A 1 124 ? -23.703 27.109 5.184 1 94.56 124 LEU A CA 1
ATOM 971 C C . LEU A 1 124 ? -23.172 25.875 4.441 1 94.56 124 LEU A C 1
ATOM 973 O O . LEU A 1 124 ? -23.172 24.781 4.988 1 94.56 124 LEU A O 1
ATOM 977 N N . ALA A 1 125 ? -22.891 26.078 3.203 1 92.94 125 ALA A N 1
ATOM 978 C CA . ALA A 1 125 ? -22.375 24.984 2.395 1 92.94 125 ALA A CA 1
ATOM 979 C C . ALA A 1 125 ? -21.125 25.391 1.617 1 92.94 125 ALA A C 1
ATOM 981 O O . ALA A 1 125 ? -21.016 26.547 1.181 1 92.94 125 ALA A O 1
ATOM 982 N N . ALA A 1 126 ? -20.203 24.5 1.5 1 93 126 ALA A N 1
ATOM 983 C CA . ALA A 1 126 ? -19.016 24.672 0.666 1 93 126 ALA A CA 1
ATOM 984 C C . ALA A 1 126 ? -18.703 23.406 -0.116 1 93 126 ALA A C 1
ATOM 986 O O . ALA A 1 126 ? -18.609 22.312 0.463 1 93 126 ALA A O 1
ATOM 987 N N . ASN A 1 127 ? -18.641 23.547 -1.367 1 89.62 127 ASN A N 1
ATOM 988 C CA . ASN A 1 127 ? -18.109 22.484 -2.219 1 89.62 127 ASN A CA 1
ATOM 989 C C . ASN A 1 127 ? -16.609 22.688 -2.484 1 89.62 127 ASN A C 1
ATOM 991 O O . ASN A 1 127 ? -16.156 23.797 -2.721 1 89.62 127 ASN A O 1
ATOM 995 N N . LEU A 1 128 ? -15.961 21.609 -2.363 1 89.75 128 LEU A N 1
ATOM 996 C CA . LEU A 1 128 ? -14.516 21.703 -2.51 1 89.75 128 LEU A CA 1
ATOM 997 C C . LEU A 1 128 ? -14 20.656 -3.504 1 89.75 128 LEU A C 1
ATOM 999 O O . LEU A 1 128 ? -14.562 19.562 -3.602 1 89.75 128 LEU A O 1
ATOM 1003 N N . VAL A 1 129 ? -13.047 21.047 -4.262 1 86.5 129 VAL A N 1
ATOM 1004 C CA . VAL A 1 129 ? -12.266 20.141 -5.098 1 86.5 129 VAL A CA 1
ATOM 1005 C C . VAL A 1 129 ? -10.781 20.266 -4.742 1 86.5 129 VAL A C 1
ATOM 1007 O O . VAL A 1 129 ? -10.211 21.344 -4.797 1 86.5 129 VAL A O 1
ATOM 1010 N N . THR A 1 130 ? -10.25 19.188 -4.297 1 85.5 130 THR A N 1
ATOM 1011 C CA . THR A 1 130 ? -8.852 19.203 -3.873 1 85.5 130 THR A CA 1
ATOM 1012 C C . THR A 1 130 ? -7.922 19.266 -5.082 1 85.5 130 THR A C 1
ATOM 1014 O O . THR A 1 130 ? -8.344 19.016 -6.211 1 85.5 130 THR A O 1
ATOM 1017 N N . PRO A 1 131 ? -6.68 19.625 -4.848 1 77.25 131 PRO A N 1
ATOM 1018 C CA . PRO A 1 131 ? -5.719 19.656 -5.953 1 77.25 131 PRO A CA 1
ATOM 1019 C C . PRO A 1 131 ? -5.582 18.312 -6.656 1 77.25 131 PRO A C 1
ATOM 1021 O O . PRO A 1 131 ? -5.34 18.266 -7.867 1 77.25 131 PRO A O 1
ATOM 1024 N N . ASP A 1 132 ? -5.785 17.297 -5.957 1 76.06 132 ASP A N 1
ATOM 1025 C CA . ASP A 1 132 ? -5.648 15.969 -6.547 1 76.06 132 ASP A CA 1
ATOM 1026 C C . ASP A 1 132 ? -6.977 15.484 -7.125 1 76.06 132 ASP A C 1
ATOM 1028 O O . ASP A 1 132 ? -7.086 14.336 -7.555 1 76.06 132 ASP A O 1
ATOM 1032 N N . GLY A 1 133 ? -8.016 16.344 -7 1 77.44 133 GLY A N 1
ATOM 1033 C CA . GLY A 1 133 ? -9.25 16.078 -7.719 1 77.44 133 GLY A CA 1
ATOM 1034 C C . GLY A 1 133 ? -10.32 15.43 -6.855 1 77.44 133 GLY A C 1
ATOM 1035 O O . GLY A 1 133 ? -11.344 14.969 -7.367 1 77.44 133 GLY A O 1
ATOM 1036 N N . VAL A 1 134 ? -10.148 15.32 -5.602 1 80 134 VAL A N 1
ATOM 1037 C CA . VAL A 1 134 ? -11.164 14.766 -4.711 1 80 134 VAL A CA 1
ATOM 1038 C C . VAL A 1 134 ? -12.258 15.797 -4.465 1 80 134 VAL A C 1
ATOM 1040 O O . VAL A 1 134 ? -11.969 16.969 -4.203 1 80 134 VAL A O 1
ATOM 1043 N N . GLU A 1 135 ? -13.461 15.352 -4.605 1 82.81 135 GLU A N 1
ATOM 1044 C CA . GLU A 1 135 ? -14.594 16.219 -4.328 1 82.81 135 GLU A CA 1
ATOM 1045 C C . GLU A 1 135 ? -15.156 15.984 -2.93 1 82.81 135 GLU A C 1
ATOM 1047 O O . GLU A 1 135 ? -15.344 14.836 -2.521 1 82.81 135 GLU A O 1
ATOM 1052 N N . CYS A 1 136 ? -15.336 17.062 -2.264 1 85.88 136 CYS A N 1
ATOM 1053 C CA . CYS A 1 136 ? -15.977 16.953 -0.956 1 85.88 136 CYS A CA 1
ATOM 1054 C C . CYS A 1 136 ? -16.844 18.172 -0.659 1 85.88 136 CYS A C 1
ATOM 1056 O O . CYS A 1 136 ? -16.703 19.203 -1.304 1 85.88 136 CYS A O 1
ATOM 1058 N N . ALA A 1 137 ? -17.797 17.984 0.172 1 88.25 137 ALA A N 1
ATOM 1059 C CA . ALA A 1 137 ? -18.734 19.047 0.553 1 88.25 137 ALA A CA 1
ATOM 1060 C C . ALA A 1 137 ? -18.859 19.141 2.07 1 88.25 137 ALA A C 1
ATOM 1062 O O . ALA A 1 137 ? -18.859 18.125 2.768 1 88.25 137 ALA A O 1
ATOM 1063 N N . LEU A 1 138 ? -18.875 20.344 2.51 1 92.19 138 LEU A N 1
ATOM 1064 C CA . LEU A 1 138 ? -19.062 20.641 3.926 1 92.19 138 LEU A CA 1
ATOM 1065 C C . LEU A 1 138 ? -20.375 21.375 4.164 1 92.19 138 LEU A C 1
ATOM 1067 O O . LEU A 1 138 ? -20.641 22.391 3.504 1 92.19 138 LEU A O 1
ATOM 1071 N N . PHE A 1 139 ? -21.188 20.844 5.07 1 91.38 139 PHE A N 1
ATOM 1072 C CA . PHE A 1 139 ? -22.469 21.453 5.426 1 91.38 139 PHE A CA 1
ATOM 1073 C C . PHE A 1 139 ? -22.516 21.781 6.91 1 91.38 139 PHE A C 1
ATOM 1075 O O . PHE A 1 139 ? -22.188 20.938 7.75 1 91.38 139 PHE A O 1
ATOM 1082 N N . ILE A 1 140 ? -22.891 22.938 7.207 1 95 140 ILE A N 1
ATOM 1083 C CA . ILE A 1 140 ? -23.062 23.375 8.586 1 95 140 ILE A CA 1
ATOM 1084 C C . ILE A 1 140 ? -24.469 23.953 8.758 1 95 140 ILE A C 1
ATOM 1086 O O . ILE A 1 140 ? -24.875 24.859 8.031 1 95 140 ILE A O 1
ATOM 1090 N N . SER A 1 141 ? -25.234 23.453 9.758 1 94 141 SER A N 1
ATOM 1091 C CA . SER A 1 141 ? -26.625 23.875 9.914 1 94 141 SER A CA 1
ATOM 1092 C C . SER A 1 141 ? -26.922 24.297 11.352 1 94 141 SER A C 1
ATOM 1094 O O . SER A 1 141 ? -26.344 23.734 12.289 1 94 141 SER A O 1
ATOM 1096 N N . ARG A 1 142 ? -27.688 25.281 11.445 1 95.19 142 ARG A N 1
ATOM 1097 C CA . ARG A 1 142 ? -28.219 25.75 12.727 1 95.19 142 ARG A CA 1
ATOM 1098 C C . ARG A 1 142 ? -29.734 25.609 12.773 1 95.19 142 ARG A C 1
ATOM 1100 O O . ARG A 1 142 ? -30.391 25.531 11.727 1 95.19 142 ARG A O 1
ATOM 1107 N N . VAL A 1 143 ? -30.234 25.578 13.945 1 93 143 VAL A N 1
ATOM 1108 C CA . VAL A 1 143 ? -31.656 25.406 14.164 1 93 143 VAL A CA 1
ATOM 1109 C C . VAL A 1 143 ? -32.375 26.734 13.922 1 93 143 VAL A C 1
ATOM 1111 O O . VAL A 1 143 ? -31.75 27.781 13.844 1 93 143 VAL A O 1
ATOM 1114 N N . HIS A 1 144 ? -33.719 26.672 13.859 1 89.69 144 HIS A N 1
ATOM 1115 C CA . HIS A 1 144 ? -34.562 27.828 13.602 1 89.69 144 HIS A CA 1
ATOM 1116 C C . HIS A 1 144 ? -34.469 28.859 14.719 1 89.69 144 HIS A C 1
ATOM 1118 O O . HIS A 1 144 ? -34.469 30.062 14.461 1 89.69 144 HIS A O 1
ATOM 1124 N N . ALA A 1 145 ? -34.281 28.406 15.859 1 87.75 145 ALA A N 1
ATOM 1125 C CA . ALA A 1 145 ? -34.219 29.266 17.031 1 87.75 145 ALA A CA 1
ATOM 1126 C C . ALA A 1 145 ? -32.844 29.938 17.141 1 87.75 145 ALA A C 1
ATOM 1128 O O . ALA A 1 145 ? -32.688 30.891 17.906 1 87.75 145 ALA A O 1
ATOM 1129 N N . GLY A 1 146 ? -32 29.547 16.328 1 87.56 146 GLY A N 1
ATOM 1130 C CA . GLY A 1 146 ? -30.656 30.078 16.375 1 87.56 146 GLY A CA 1
ATOM 1131 C C . GLY A 1 146 ? -30.469 31.312 15.508 1 87.56 146 GLY A C 1
ATOM 1132 O O . GLY A 1 146 ? -31.453 31.906 15.055 1 87.56 146 GLY A O 1
ATOM 1133 N N . GLN A 1 147 ? -29.281 31.75 15.438 1 90.81 147 GLN A N 1
ATOM 1134 C CA . GLN A 1 147 ? -28.922 32.906 14.617 1 90.81 147 GLN A CA 1
ATOM 1135 C C . GLN A 1 147 ? -28.312 32.469 13.289 1 90.81 147 GLN A C 1
ATOM 1137 O O . GLN A 1 147 ? -27.688 31.406 13.211 1 90.81 147 GLN A O 1
ATOM 1142 N N . ASP A 1 148 ? -28.562 33.312 12.367 1 92.38 148 ASP A N 1
ATOM 1143 C CA . ASP A 1 148 ? -27.891 33.062 11.102 1 92.38 148 ASP A CA 1
ATOM 1144 C C . ASP A 1 148 ? -26.375 33.188 11.258 1 92.38 148 ASP A C 1
ATOM 1146 O O . ASP A 1 148 ? -25.891 33.75 12.242 1 92.38 148 ASP A O 1
ATOM 1150 N N . PHE A 1 149 ? -25.656 32.656 10.273 1 93.94 149 PHE A N 1
ATOM 1151 C CA . PHE A 1 149 ? -24.203 32.688 10.297 1 93.94 149 PHE A CA 1
ATOM 1152 C C . PHE A 1 149 ? -23.703 34.094 9.945 1 93.94 149 PHE A C 1
ATOM 1154 O O . PHE A 1 149 ? -24.094 34.656 8.93 1 93.94 149 PHE A O 1
ATOM 1161 N N . GLY A 1 150 ? -22.875 34.656 10.805 1 91.12 150 GLY A N 1
ATOM 1162 C CA . GLY A 1 150 ? -22.328 35.969 10.594 1 91.12 150 GLY A CA 1
ATOM 1163 C C . GLY A 1 150 ? -20.984 35.969 9.867 1 91.12 150 GLY A C 1
ATOM 1164 O O . GLY A 1 150 ? -20.547 34.906 9.406 1 91.12 150 GLY A O 1
ATOM 1165 N N . GLU A 1 151 ? -20.406 37.156 9.711 1 90.38 151 GLU A N 1
ATOM 1166 C CA . GLU A 1 151 ? -19.141 37.312 9 1 90.38 151 GLU A CA 1
ATOM 1167 C C . GLU A 1 151 ? -18.016 36.594 9.734 1 90.38 151 GLU A C 1
ATOM 1169 O O . GLU A 1 151 ? -17.094 36.094 9.102 1 90.38 151 GLU A O 1
ATOM 1174 N N . ALA A 1 152 ? -18.109 36.625 11.031 1 90.12 152 ALA A N 1
ATOM 1175 C CA . ALA A 1 152 ? -17.094 35.938 11.812 1 90.12 152 ALA A CA 1
ATOM 1176 C C . ALA A 1 152 ? -17.109 34.438 11.562 1 90.12 152 ALA A C 1
ATOM 1178 O O . ALA A 1 152 ? -16.047 33.812 11.477 1 90.12 152 ALA A O 1
ATOM 1179 N N . ASP A 1 153 ? -18.328 33.844 11.484 1 92.81 153 ASP A N 1
ATOM 1180 C CA . ASP A 1 153 ? -18.484 32.438 11.188 1 92.81 153 ASP A CA 1
ATOM 1181 C C . ASP A 1 153 ? -17.891 32.094 9.82 1 92.81 153 ASP A C 1
ATOM 1183 O O . ASP A 1 153 ? -17.141 31.125 9.688 1 92.81 153 ASP A O 1
ATOM 1187 N N . LYS A 1 154 ? -18.172 32.938 8.891 1 92.38 154 LYS A N 1
ATOM 1188 C CA . LYS A 1 154 ? -17.719 32.719 7.52 1 92.38 154 LYS A CA 1
ATOM 1189 C C . LYS A 1 154 ? -16.203 32.844 7.422 1 92.38 154 LYS A C 1
ATOM 1191 O O . LYS A 1 154 ? -15.539 32.094 6.703 1 92.38 154 LYS A O 1
ATOM 1196 N N . ALA A 1 155 ? -15.672 33.812 8.094 1 89.81 155 ALA A N 1
ATOM 1197 C CA . ALA A 1 155 ? -14.227 34.031 8.086 1 89.81 155 ALA A CA 1
ATOM 1198 C C . ALA A 1 155 ? -13.484 32.844 8.656 1 89.81 155 ALA A C 1
ATOM 1200 O O . ALA A 1 155 ? -12.445 32.438 8.125 1 89.81 155 ALA A O 1
ATOM 1201 N N . LEU A 1 156 ? -14.047 32.281 9.727 1 91.38 156 LEU A N 1
ATOM 1202 C CA . LEU A 1 156 ? -13.461 31.094 10.32 1 91.38 156 LEU A CA 1
ATOM 1203 C C . LEU A 1 156 ? -13.406 29.953 9.305 1 91.38 156 LEU A C 1
ATOM 1205 O O . LEU A 1 156 ? -12.359 29.344 9.117 1 91.38 156 LEU A O 1
ATOM 1209 N N . LEU A 1 157 ? -14.477 29.719 8.672 1 93.38 157 LEU A N 1
ATOM 1210 C CA . LEU A 1 157 ? -14.562 28.625 7.715 1 93.38 157 LEU A CA 1
ATOM 1211 C C . LEU A 1 157 ? -13.672 28.875 6.5 1 93.38 157 LEU A C 1
ATOM 1213 O O . LEU A 1 157 ? -13.039 27.953 5.984 1 93.38 157 LEU A O 1
ATOM 1217 N N . HIS A 1 158 ? -13.609 30.141 6.082 1 90.88 158 HIS A N 1
ATOM 1218 C CA . HIS A 1 158 ? -12.75 30.5 4.961 1 90.88 158 HIS A CA 1
ATOM 1219 C C . HIS A 1 158 ? -11.297 30.156 5.25 1 90.88 158 HIS A C 1
ATOM 1221 O O . HIS A 1 158 ? -10.562 29.734 4.352 1 90.88 158 HIS A O 1
ATOM 1227 N N . GLY A 1 159 ? -10.938 30.344 6.461 1 90.31 159 GLY A N 1
ATOM 1228 C CA . GLY A 1 159 ? -9.578 30.031 6.863 1 90.31 159 GLY A CA 1
ATOM 1229 C C . GLY A 1 159 ? -9.305 28.547 6.949 1 90.31 159 GLY A C 1
ATOM 1230 O O . GLY A 1 159 ? -8.164 28.109 6.785 1 90.31 159 GLY A O 1
ATOM 1231 N N . LEU A 1 160 ? -10.352 27.734 7.145 1 93.94 160 LEU A N 1
ATOM 1232 C CA . LEU A 1 160 ? -10.188 26.297 7.379 1 93.94 160 LEU A CA 1
ATOM 1233 C C . LEU A 1 160 ? -10.289 25.516 6.074 1 93.94 160 LEU A C 1
ATOM 1235 O O . LEU A 1 160 ? -9.75 24.406 5.965 1 93.94 160 LEU A O 1
ATOM 1239 N N . LEU A 1 161 ? -10.922 26.062 5.039 1 94.12 161 LEU A N 1
ATOM 1240 C CA . LEU A 1 161 ? -11.281 25.328 3.834 1 94.12 161 LEU A CA 1
ATOM 1241 C C . LEU A 1 161 ? -10.039 24.859 3.096 1 94.12 161 LEU A C 1
ATOM 1243 O O . LEU A 1 161 ? -9.961 23.688 2.697 1 94.12 161 LEU A O 1
ATOM 1247 N N . PRO A 1 162 ? -8.953 25.75 2.945 1 93.44 162 PRO A N 1
ATOM 1248 C CA . PRO A 1 162 ? -7.758 25.234 2.266 1 93.44 162 PRO A CA 1
ATOM 1249 C C . PRO A 1 162 ? -7.098 24.078 3.016 1 93.44 162 PRO A C 1
ATOM 1251 O O . PRO A 1 162 ? -6.559 23.172 2.391 1 93.44 162 PRO A O 1
ATOM 1254 N N . HIS A 1 163 ? -7.156 24.125 4.301 1 95.62 163 HIS A N 1
ATOM 1255 C CA . HIS A 1 163 ? -6.594 23.047 5.109 1 95.62 163 HIS A CA 1
ATOM 1256 C C . HIS A 1 163 ? -7.434 21.781 5 1 95.62 163 HIS A C 1
ATOM 1258 O O . HIS A 1 163 ? -6.895 20.672 4.992 1 95.62 163 HIS A O 1
ATOM 1264 N N . LEU A 1 164 ? -8.727 21.969 4.949 1 95.06 164 LEU A N 1
ATOM 1265 C CA . LEU A 1 164 ? -9.602 20.812 4.77 1 95.06 164 LEU A CA 1
ATOM 1266 C C . LEU A 1 164 ? -9.312 20.109 3.453 1 95.06 164 LEU A C 1
ATOM 1268 O O . LEU A 1 164 ? -9.242 18.875 3.406 1 95.06 164 LEU A O 1
ATOM 1272 N N . LYS A 1 165 ? -9.062 20.859 2.43 1 92.62 165 LYS A N 1
ATOM 1273 C CA . LYS A 1 165 ? -8.711 20.297 1.132 1 92.62 165 LYS A CA 1
ATOM 1274 C C . LYS A 1 165 ? -7.434 19.469 1.228 1 92.62 165 LYS A C 1
ATOM 1276 O O . LYS A 1 165 ? -7.371 18.344 0.698 1 92.62 165 LYS A O 1
ATOM 1281 N N . ARG A 1 166 ? -6.516 19.984 1.905 1 93.38 166 ARG A N 1
ATOM 1282 C CA . ARG A 1 166 ? -5.238 19.297 2.057 1 93.38 166 ARG A CA 1
ATOM 1283 C C . ARG A 1 166 ? -5.398 18.016 2.877 1 93.38 166 ARG A C 1
ATOM 1285 O O . ARG A 1 166 ? -4.844 16.984 2.525 1 93.38 166 ARG A O 1
ATOM 1292 N N . ALA A 1 167 ? -6.129 18.141 3.953 1 94.56 167 ALA A N 1
ATOM 1293 C CA . ALA A 1 167 ? -6.359 16.984 4.805 1 94.56 167 ALA A CA 1
ATOM 1294 C C . ALA A 1 167 ? -7.086 15.875 4.043 1 94.56 167 ALA A C 1
ATOM 1296 O O . ALA A 1 167 ? -6.781 14.688 4.211 1 94.56 167 ALA A O 1
ATOM 1297 N N . VAL A 1 168 ? -8.016 16.266 3.223 1 90.31 168 VAL A N 1
ATOM 1298 C CA . VAL A 1 168 ? -8.773 15.305 2.42 1 90.31 168 VAL A CA 1
ATOM 1299 C C . VAL A 1 168 ? -7.848 14.641 1.406 1 90.31 168 VAL A C 1
ATOM 1301 O O . VAL A 1 168 ? -7.926 13.43 1.187 1 90.31 168 VAL A O 1
ATOM 1304 N N . ASP A 1 169 ? -6.941 15.367 0.841 1 89.19 169 ASP A N 1
ATOM 1305 C CA . ASP A 1 169 ? -5.965 14.805 -0.088 1 89.19 169 ASP A CA 1
ATOM 1306 C C . ASP A 1 169 ? -5.055 13.805 0.614 1 89.19 169 ASP A C 1
ATOM 1308 O O . ASP A 1 169 ? -4.723 12.758 0.049 1 89.19 169 ASP A O 1
ATOM 1312 N N . LEU A 1 170 ? -4.66 14.18 1.786 1 90.5 170 LEU A N 1
ATOM 1313 C CA . LEU A 1 170 ? -3.83 13.273 2.568 1 90.5 170 LEU A CA 1
ATOM 1314 C C . LEU A 1 170 ? -4.566 11.969 2.854 1 90.5 170 LEU A C 1
ATOM 1316 O O . LEU A 1 170 ? -3.998 10.883 2.717 1 90.5 170 LEU A O 1
ATOM 1320 N N . HIS A 1 171 ? -5.805 12.086 3.203 1 89 171 HIS A N 1
ATOM 1321 C CA . HIS A 1 171 ? -6.617 10.898 3.457 1 89 171 HIS A CA 1
ATOM 1322 C C . HIS A 1 171 ? -6.766 10.055 2.197 1 89 171 HIS A C 1
ATOM 1324 O O . HIS A 1 171 ? -6.66 8.828 2.252 1 89 171 HIS A O 1
ATOM 1330 N N . ALA A 1 172 ? -7.016 10.719 1.104 1 84.25 172 ALA A N 1
ATOM 1331 C CA . ALA A 1 172 ? -7.16 10.023 -0.173 1 84.25 172 ALA A CA 1
ATOM 1332 C C . ALA A 1 172 ? -5.883 9.273 -0.542 1 84.25 172 ALA A C 1
ATOM 1334 O O . ALA A 1 172 ? -5.938 8.148 -1.036 1 84.25 172 ALA A O 1
ATOM 1335 N N . ALA A 1 173 ? -4.754 9.883 -0.357 1 86.06 173 ALA A N 1
ATOM 1336 C CA . ALA A 1 173 ? -3.471 9.25 -0.647 1 86.06 173 ALA A CA 1
ATOM 1337 C C . ALA A 1 173 ? -3.275 7.992 0.198 1 86.06 173 ALA A C 1
ATOM 1339 O O . ALA A 1 173 ? -2.844 6.953 -0.311 1 86.06 173 ALA A O 1
ATOM 1340 N N . LEU A 1 174 ? -3.559 8.117 1.48 1 86.38 174 LEU A N 1
ATOM 1341 C CA . LEU A 1 174 ? -3.479 6.973 2.379 1 86.38 174 LEU A CA 1
ATOM 1342 C C . LEU A 1 174 ? -4.41 5.852 1.917 1 86.38 174 LEU A C 1
ATOM 1344 O O . LEU A 1 174 ? -4.016 4.684 1.894 1 86.38 174 LEU A O 1
ATOM 1348 N N . ASP A 1 175 ? -5.578 6.207 1.504 1 82.19 175 ASP A N 1
ATOM 1349 C CA . ASP A 1 175 ? -6.598 5.242 1.104 1 82.19 175 ASP A CA 1
ATOM 1350 C C . ASP A 1 175 ? -6.184 4.5 -0.165 1 82.19 175 ASP A C 1
ATOM 1352 O O . ASP A 1 175 ? -6.375 3.289 -0.273 1 82.19 175 ASP A O 1
ATOM 1356 N N . VAL A 1 176 ? -5.699 5.238 -1.087 1 82.12 176 VAL A N 1
ATOM 1357 C CA . VAL A 1 176 ? -5.25 4.637 -2.338 1 82.12 176 VAL A CA 1
ATOM 1358 C C . VAL A 1 176 ? -4.148 3.619 -2.057 1 82.12 176 VAL A C 1
ATOM 1360 O O . VAL A 1 176 ? -4.195 2.49 -2.549 1 82.12 176 VAL A O 1
ATOM 1363 N N . LEU A 1 177 ? -3.154 4.012 -1.277 1 83.88 177 LEU A N 1
ATOM 1364 C CA . LEU A 1 177 ? -2.045 3.125 -0.944 1 83.88 177 LEU A CA 1
ATOM 1365 C C . LEU A 1 177 ? -2.539 1.893 -0.195 1 83.88 177 LEU A C 1
ATOM 1367 O O . LEU A 1 177 ? -2.121 0.771 -0.492 1 83.88 177 LEU A O 1
ATOM 1371 N N . ALA A 1 178 ? -3.41 2.1 0.722 1 84.62 178 ALA A N 1
ATOM 1372 C CA . ALA A 1 178 ? -3.961 0.998 1.507 1 84.62 178 ALA A CA 1
ATOM 1373 C C . ALA A 1 178 ? -4.742 0.03 0.621 1 84.62 178 ALA A C 1
ATOM 1375 O O . ALA A 1 178 ? -4.645 -1.188 0.787 1 84.62 178 ALA A O 1
ATOM 1376 N N . SER A 1 179 ? -5.547 0.559 -0.264 1 82.88 179 SER A N 1
ATOM 1377 C CA . SER A 1 179 ? -6.348 -0.258 -1.171 1 82.88 179 SER A CA 1
ATOM 1378 C C . SER A 1 179 ? -5.461 -1.103 -2.08 1 82.88 179 SER A C 1
ATOM 1380 O O . SER A 1 179 ? -5.715 -2.293 -2.273 1 82.88 179 SER A O 1
ATOM 1382 N N . GLU A 1 180 ? -4.488 -0.501 -2.602 1 85.31 180 GLU A N 1
ATOM 1383 C CA . GLU A 1 180 ? -3.574 -1.246 -3.463 1 85.31 180 GLU A CA 1
ATOM 1384 C C . GLU A 1 180 ? -2.805 -2.299 -2.672 1 85.31 180 GLU A C 1
ATOM 1386 O O . GLU A 1 180 ? -2.586 -3.412 -3.156 1 85.31 180 GLU A O 1
ATOM 1391 N N . ARG A 1 181 ? -2.289 -1.836 -1.534 1 85.75 181 ARG A N 1
ATOM 1392 C CA . ARG A 1 181 ? -1.621 -2.801 -0.667 1 85.75 181 ARG A CA 1
ATOM 1393 C C . ARG A 1 181 ? -2.506 -4.02 -0.421 1 85.75 181 ARG A C 1
ATOM 1395 O O . ARG A 1 181 ? -2.049 -5.156 -0.537 1 85.75 181 ARG A O 1
ATOM 1402 N N . SER A 1 182 ? -3.75 -3.793 -0.125 1 86.38 182 SER A N 1
ATOM 1403 C CA . SER A 1 182 ? -4.695 -4.875 0.126 1 86.38 182 SER A CA 1
ATOM 1404 C C . SER A 1 182 ? -4.898 -5.73 -1.119 1 86.38 182 SER A C 1
ATOM 1406 O O . SER A 1 182 ? -4.969 -6.957 -1.03 1 86.38 182 SER A O 1
ATOM 1408 N N . LEU A 1 183 ? -5.012 -5.113 -2.24 1 85.62 183 LEU A N 1
ATOM 1409 C CA . LEU A 1 183 ? -5.188 -5.809 -3.512 1 85.62 183 LEU A CA 1
ATOM 1410 C C . LEU A 1 183 ? -4.039 -6.781 -3.762 1 85.62 183 LEU A C 1
ATOM 1412 O O . LEU A 1 183 ? -4.27 -7.957 -4.051 1 85.62 183 LEU A O 1
ATOM 1416 N N . TYR A 1 184 ? -2.857 -6.324 -3.639 1 90.06 184 TYR A N 1
ATOM 1417 C CA . TYR A 1 184 ? -1.694 -7.164 -3.893 1 90.06 184 TYR A CA 1
ATOM 1418 C C . TYR A 1 184 ? -1.559 -8.242 -2.824 1 90.06 184 TYR A C 1
ATOM 1420 O O . TYR A 1 184 ? -1.202 -9.383 -3.127 1 90.06 184 TYR A O 1
ATOM 1428 N N . ALA A 1 185 ? -1.75 -7.828 -1.612 1 90.94 185 ALA A N 1
ATOM 1429 C CA . ALA A 1 185 ? -1.705 -8.812 -0.53 1 90.94 185 ALA A CA 1
ATOM 1430 C C . ALA A 1 185 ? -2.695 -9.945 -0.777 1 90.94 185 ALA A C 1
ATOM 1432 O O . ALA A 1 185 ? -2.361 -11.117 -0.593 1 90.94 185 ALA A O 1
ATOM 1433 N N . ASP A 1 186 ? -3.863 -9.625 -1.227 1 87.5 186 ASP A N 1
ATOM 1434 C CA . ASP A 1 186 ? -4.883 -10.617 -1.54 1 87.5 186 ASP A CA 1
ATOM 1435 C C . ASP A 1 186 ? -4.441 -11.508 -2.699 1 87.5 186 ASP A C 1
ATOM 1437 O O . ASP A 1 186 ? -4.684 -12.719 -2.686 1 87.5 186 ASP A O 1
ATOM 1441 N N . ALA A 1 187 ? -3.893 -10.875 -3.658 1 88.44 187 ALA A N 1
ATOM 1442 C CA . ALA A 1 187 ? -3.393 -11.648 -4.793 1 88.44 187 ALA A CA 1
ATOM 1443 C C . ALA A 1 187 ? -2.363 -12.68 -4.344 1 88.44 187 ALA A C 1
ATOM 1445 O O . ALA A 1 187 ? -2.416 -13.836 -4.762 1 88.44 187 ALA A O 1
ATOM 1446 N N . VAL A 1 188 ? -1.468 -12.289 -3.504 1 91.25 188 VAL A N 1
ATOM 1447 C CA . VAL A 1 188 ? -0.44 -13.188 -2.982 1 91.25 188 VAL A CA 1
ATOM 1448 C C . VAL A 1 188 ? -1.094 -14.328 -2.205 1 91.25 188 VAL A C 1
ATOM 1450 O O . VAL A 1 188 ? -0.713 -15.492 -2.359 1 91.25 188 VAL A O 1
ATOM 1453 N N . ASP A 1 189 ? -2.057 -14.016 -1.461 1 90 189 ASP A N 1
ATOM 1454 C CA . ASP A 1 189 ? -2.779 -15.016 -0.685 1 90 189 ASP A CA 1
ATOM 1455 C C . ASP A 1 189 ? -3.49 -16.016 -1.6 1 90 189 ASP A C 1
ATOM 1457 O O . ASP A 1 189 ? -3.424 -17.219 -1.377 1 90 189 ASP A O 1
ATOM 1461 N N . ARG A 1 190 ? -4.078 -15.516 -2.604 1 85.31 190 ARG A N 1
ATOM 1462 C CA . ARG A 1 190 ? -4.836 -16.344 -3.527 1 85.31 190 ARG A CA 1
ATOM 1463 C C . ARG A 1 190 ? -3.91 -17.234 -4.352 1 85.31 190 ARG A C 1
ATOM 1465 O O . ARG A 1 190 ? -4.328 -18.281 -4.848 1 85.31 190 ARG A O 1
ATOM 1472 N N . LEU A 1 191 ? -2.742 -16.828 -4.48 1 87.19 191 LEU A N 1
ATOM 1473 C CA . LEU A 1 191 ? -1.733 -17.625 -5.164 1 87.19 191 LEU A CA 1
ATOM 1474 C C . LEU A 1 191 ? -1.135 -18.672 -4.223 1 87.19 191 LEU A C 1
ATOM 1476 O O . LEU A 1 191 ? -0.128 -19.297 -4.547 1 87.19 191 LEU A O 1
ATOM 1480 N N . GLN A 1 192 ? -1.681 -18.75 -3.062 1 88.75 192 GLN A N 1
ATOM 1481 C CA . GLN A 1 192 ? -1.323 -19.75 -2.061 1 88.75 192 GLN A CA 1
ATOM 1482 C C . GLN A 1 192 ? 0.078 -19.5 -1.511 1 88.75 192 GLN A C 1
ATOM 1484 O O . GLN A 1 192 ? 0.837 -20.453 -1.281 1 88.75 192 GLN A O 1
ATOM 1489 N N . VAL A 1 193 ? 0.385 -18.312 -1.451 1 91.25 193 VAL A N 1
ATOM 1490 C CA . VAL A 1 193 ? 1.624 -17.906 -0.792 1 91.25 193 VAL A CA 1
ATOM 1491 C C . VAL A 1 193 ? 1.315 -17.359 0.6 1 91.25 193 VAL A C 1
ATOM 1493 O O . VAL A 1 193 ? 0.678 -16.312 0.735 1 91.25 193 VAL A O 1
ATOM 1496 N N . GLY A 1 194 ? 1.749 -18.125 1.597 1 93.81 194 GLY A N 1
ATOM 1497 C CA . GLY A 1 194 ? 1.629 -17.609 2.951 1 93.81 194 GLY A CA 1
ATOM 1498 C C . GLY A 1 194 ? 2.541 -16.422 3.227 1 93.81 194 GLY A C 1
ATOM 1499 O O . GLY A 1 194 ? 3.688 -16.406 2.771 1 93.81 194 GLY A O 1
ATOM 1500 N N . THR A 1 195 ? 2.01 -15.484 3.947 1 95.38 195 THR A N 1
ATOM 1501 C CA . THR A 1 195 ? 2.807 -14.312 4.289 1 95.38 195 THR A CA 1
ATOM 1502 C C . THR A 1 195 ? 2.721 -14.016 5.781 1 95.38 195 THR A C 1
ATOM 1504 O O . THR A 1 195 ? 1.626 -13.969 6.352 1 95.38 195 THR A O 1
ATOM 1507 N N . VAL A 1 196 ? 3.869 -13.82 6.379 1 95.25 196 VAL A N 1
ATOM 1508 C CA . VAL A 1 196 ? 3.973 -13.375 7.762 1 95.25 196 VAL A CA 1
ATOM 1509 C C . VAL A 1 196 ? 4.812 -12.102 7.836 1 95.25 196 VAL A C 1
ATOM 1511 O O . VAL A 1 196 ? 5.953 -12.07 7.367 1 95.25 196 VAL A O 1
ATOM 1514 N N . ILE A 1 197 ? 4.234 -11.094 8.32 1 93.38 197 ILE A N 1
ATOM 1515 C CA . ILE A 1 197 ? 4.961 -9.844 8.531 1 93.38 197 ILE A CA 1
ATOM 1516 C C . ILE A 1 197 ? 5.449 -9.766 9.977 1 93.38 197 ILE A C 1
ATOM 1518 O O . ILE A 1 197 ? 4.656 -9.891 10.914 1 93.38 197 ILE A O 1
ATOM 1522 N N . LEU A 1 198 ? 6.734 -9.586 10.109 1 91.94 198 LEU A N 1
ATOM 1523 C CA . LEU A 1 198 ? 7.359 -9.516 11.43 1 91.94 198 LEU A CA 1
ATOM 1524 C C . LEU A 1 198 ? 7.848 -8.102 11.727 1 91.94 198 LEU A C 1
ATOM 1526 O O . LEU A 1 198 ? 8.148 -7.336 10.805 1 91.94 198 LEU A O 1
ATOM 1530 N N . ASP A 1 199 ? 7.848 -7.797 13.016 1 86.88 199 ASP A N 1
ATOM 1531 C CA . ASP A 1 199 ? 8.422 -6.52 13.414 1 86.88 199 ASP A CA 1
ATOM 1532 C C . ASP A 1 199 ? 9.945 -6.621 13.547 1 86.88 199 ASP A C 1
ATOM 1534 O O . ASP A 1 199 ? 10.539 -7.629 13.164 1 86.88 199 ASP A O 1
ATOM 1538 N N . GLU A 1 200 ? 10.586 -5.551 14.039 1 81.31 200 GLU A N 1
ATOM 1539 C CA . GLU A 1 200 ? 12.039 -5.473 14.133 1 81.31 200 GLU A CA 1
ATOM 1540 C C . GLU A 1 200 ? 12.586 -6.473 15.141 1 81.31 200 GLU A C 1
ATOM 1542 O O . GLU A 1 200 ? 13.773 -6.809 15.117 1 81.31 200 GLU A O 1
ATOM 1547 N N . HIS A 1 201 ? 11.727 -6.965 16.047 1 84.25 201 HIS A N 1
ATOM 1548 C CA . HIS A 1 201 ? 12.141 -7.926 17.062 1 84.25 201 HIS A CA 1
ATOM 1549 C C . HIS A 1 201 ? 11.797 -9.352 16.656 1 84.25 201 HIS A C 1
ATOM 1551 O O . HIS A 1 201 ? 11.969 -10.289 17.438 1 84.25 201 HIS A O 1
ATOM 1557 N N . GLY A 1 202 ? 11.305 -9.508 15.484 1 88.94 202 GLY A N 1
ATOM 1558 C CA . GLY A 1 202 ? 10.977 -10.82 14.969 1 88.94 202 GLY A CA 1
ATOM 1559 C C . GLY A 1 202 ? 9.625 -11.336 15.445 1 88.94 202 GLY A C 1
ATOM 1560 O O . GLY A 1 202 ? 9.344 -12.531 15.352 1 88.94 202 GLY A O 1
ATOM 1561 N N . ARG A 1 203 ? 8.883 -10.445 15.977 1 92 203 ARG A N 1
ATOM 1562 C CA . ARG A 1 203 ? 7.551 -10.836 16.422 1 92 203 ARG A CA 1
ATOM 1563 C C . ARG A 1 203 ? 6.516 -10.609 15.328 1 92 203 ARG A C 1
ATOM 1565 O O . ARG A 1 203 ? 6.594 -9.625 14.586 1 92 203 ARG A O 1
ATOM 1572 N N . THR A 1 204 ? 5.504 -11.492 15.305 1 93.5 204 THR A N 1
ATOM 1573 C CA . THR A 1 204 ? 4.496 -11.469 14.25 1 93.5 204 THR A CA 1
ATOM 1574 C C . THR A 1 204 ? 3.543 -10.297 14.438 1 93.5 204 THR A C 1
ATOM 1576 O O . THR A 1 204 ? 3.018 -10.086 15.531 1 93.5 204 THR A O 1
ATOM 1579 N N . ILE A 1 205 ? 3.391 -9.5 13.43 1 89.5 205 ILE A N 1
ATOM 1580 C CA . ILE A 1 205 ? 2.441 -8.398 13.406 1 89.5 205 ILE A CA 1
ATOM 1581 C C . ILE A 1 205 ? 1.144 -8.844 12.742 1 89.5 205 ILE A C 1
ATOM 1583 O O . ILE A 1 205 ? 0.052 -8.578 13.25 1 89.5 205 ILE A O 1
ATOM 1587 N N . ARG A 1 206 ? 1.204 -9.508 11.602 1 91 206 ARG A N 1
ATOM 1588 C CA . ARG A 1 206 ? 0.035 -9.961 10.852 1 91 206 ARG A CA 1
ATOM 1589 C C . ARG A 1 206 ? 0.375 -11.164 9.984 1 91 206 ARG A C 1
ATOM 1591 O O . ARG A 1 206 ? 1.54 -11.383 9.648 1 91 206 ARG A O 1
ATOM 1598 N N . THR A 1 207 ? -0.579 -11.969 9.719 1 94.25 207 THR A N 1
ATOM 1599 C CA . THR A 1 207 ? -0.505 -13.125 8.828 1 94.25 207 THR A CA 1
ATOM 1600 C C . THR A 1 207 ? -1.676 -13.125 7.848 1 94.25 207 THR A C 1
ATOM 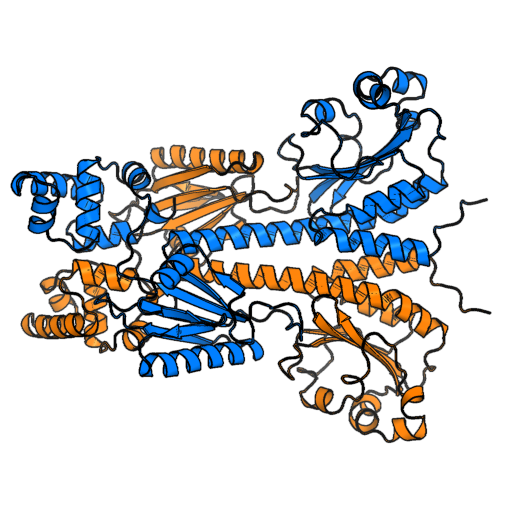1602 O O . THR A 1 207 ? -2.752 -12.617 8.156 1 94.25 207 THR A O 1
ATOM 1605 N N . ASN A 1 208 ? -1.388 -13.57 6.633 1 93.25 208 ASN A N 1
ATOM 1606 C CA . ASN A 1 208 ? -2.531 -13.758 5.746 1 93.25 208 ASN A CA 1
ATOM 1607 C C . ASN A 1 208 ? -3.199 -15.109 5.969 1 93.25 208 ASN A C 1
ATOM 1609 O O . ASN A 1 208 ? -2.859 -15.828 6.91 1 93.25 208 ASN A O 1
ATOM 1613 N N . ASP A 1 209 ? -4.23 -15.438 5.227 1 92.12 209 ASP A N 1
ATOM 1614 C CA . ASP A 1 209 ? -5.043 -16.625 5.465 1 92.12 209 ASP A CA 1
ATOM 1615 C C . ASP A 1 209 ? -4.227 -17.906 5.25 1 92.12 209 ASP A C 1
ATOM 1617 O O . ASP A 1 209 ? -4.297 -18.828 6.055 1 92.12 209 ASP A O 1
ATOM 1621 N N . VAL A 1 210 ? -3.461 -17.938 4.199 1 92.5 210 VAL A N 1
ATOM 1622 C CA . VAL A 1 210 ? -2.66 -19.109 3.877 1 92.5 210 VAL A CA 1
ATOM 1623 C C . VAL A 1 210 ? -1.655 -19.375 4.996 1 92.5 210 VAL A C 1
ATOM 1625 O O . VAL A 1 210 ? -1.536 -20.5 5.48 1 92.5 210 VAL A O 1
ATOM 1628 N N . ALA A 1 211 ? -0.932 -18.359 5.406 1 94.75 211 ALA A N 1
ATOM 1629 C CA . ALA A 1 211 ? 0.027 -18.516 6.496 1 94.75 211 ALA A CA 1
ATOM 1630 C C . ALA A 1 211 ? -0.668 -18.969 7.777 1 94.75 211 ALA A C 1
ATOM 1632 O O . ALA A 1 211 ? -0.138 -19.797 8.516 1 94.75 211 ALA A O 1
ATOM 1633 N N . GLY A 1 212 ? -1.806 -18.375 8 1 94.38 212 GLY A N 1
ATOM 1634 C CA . GLY A 1 212 ? -2.566 -18.797 9.172 1 94.38 212 GLY A CA 1
ATOM 1635 C C . GLY A 1 212 ? -2.857 -20.281 9.203 1 94.38 212 GLY A C 1
ATOM 1636 O O . GLY A 1 212 ? -2.686 -20.938 10.234 1 94.38 212 GLY A O 1
ATOM 1637 N N . ARG A 1 213 ? -3.254 -20.828 8.141 1 92.12 213 ARG A N 1
ATOM 1638 C CA . ARG A 1 213 ? -3.559 -22.25 8.031 1 92.12 213 ARG A CA 1
ATOM 1639 C C . ARG A 1 213 ? -2.301 -23.094 8.219 1 92.12 213 ARG A C 1
ATOM 1641 O O . ARG A 1 213 ? -2.332 -24.125 8.898 1 92.12 213 ARG A O 1
ATOM 1648 N N . LEU A 1 214 ? -1.257 -22.688 7.566 1 92.25 214 LEU A N 1
ATOM 1649 C CA . LEU A 1 214 ? 0.005 -23.406 7.68 1 92.25 214 LEU A CA 1
ATOM 1650 C C . LEU A 1 214 ? 0.49 -23.438 9.125 1 92.25 214 LEU A C 1
ATOM 1652 O O . LEU A 1 214 ? 0.957 -24.469 9.609 1 92.25 214 LEU A O 1
ATOM 1656 N N . LEU A 1 215 ? 0.395 -22.312 9.797 1 94.56 215 LEU A N 1
ATOM 1657 C CA . LEU A 1 215 ? 0.856 -22.203 11.172 1 94.56 215 LEU A CA 1
ATOM 1658 C C . LEU A 1 215 ? -0.039 -23 12.117 1 94.56 215 LEU A C 1
ATOM 1660 O O . LEU A 1 215 ? 0.434 -23.547 13.109 1 94.56 215 LEU A O 1
ATOM 1664 N N . GLN A 1 216 ? -1.289 -23.031 11.812 1 92.94 216 GLN A N 1
ATOM 1665 C CA . GLN A 1 216 ? -2.234 -23.797 12.625 1 92.94 216 GLN A CA 1
ATOM 1666 C C . GLN A 1 216 ? -1.97 -25.297 12.516 1 92.94 216 GLN A C 1
ATOM 1668 O O . GLN A 1 216 ? -2.15 -26.031 13.484 1 92.94 216 GLN A O 1
ATOM 1673 N N . ALA A 1 217 ? -1.6 -25.734 11.336 1 91 217 ALA A N 1
ATOM 1674 C CA . ALA A 1 217 ? -1.301 -27.141 11.102 1 91 217 ALA A CA 1
ATOM 1675 C C . ALA A 1 217 ? -0.07 -27.578 11.891 1 91 217 ALA A C 1
ATOM 1677 O O . ALA A 1 217 ? 0.11 -28.766 12.164 1 91 217 ALA A O 1
ATOM 1678 N N . ARG A 1 218 ? 0.79 -26.625 12.234 1 91.94 218 ARG A N 1
ATOM 1679 C CA . ARG A 1 218 ? 2.002 -26.859 13.008 1 91.94 218 ARG A CA 1
ATOM 1680 C C . ARG A 1 218 ? 2.809 -28.016 12.406 1 91.94 218 ARG A C 1
ATOM 1682 O O . ARG A 1 218 ? 3.162 -28.969 13.109 1 91.94 218 ARG A O 1
ATOM 1689 N N . ASP A 1 219 ? 2.975 -28.016 11.125 1 92.38 219 ASP A N 1
ATOM 1690 C CA . ASP A 1 219 ? 3.756 -29.016 10.391 1 92.38 219 ASP A CA 1
ATOM 1691 C C . ASP A 1 219 ? 4.902 -28.359 9.625 1 92.38 219 ASP A C 1
ATOM 1693 O O . ASP A 1 219 ? 4.785 -28.094 8.43 1 92.38 219 ASP A O 1
ATOM 1697 N N . GLY A 1 220 ? 6.055 -28.234 10.258 1 93.25 220 GLY A N 1
ATOM 1698 C CA . GLY A 1 220 ? 7.234 -27.609 9.672 1 93.25 220 GLY A CA 1
ATOM 1699 C C . GLY A 1 220 ? 7.539 -26.234 10.242 1 93.25 220 GLY A C 1
ATOM 1700 O O . GLY A 1 220 ? 8.703 -25.875 10.414 1 93.25 220 GLY A O 1
ATOM 1701 N N . LEU A 1 221 ? 6.473 -25.531 10.445 1 94.69 221 LEU A N 1
ATOM 1702 C CA . LEU A 1 221 ? 6.57 -24.172 10.945 1 94.69 221 LEU A CA 1
ATOM 1703 C C . LEU A 1 221 ? 5.465 -23.875 11.953 1 94.69 221 LEU A C 1
ATOM 1705 O O . LEU A 1 221 ? 4.32 -24.297 11.758 1 94.69 221 LEU A O 1
ATOM 1709 N N . TYR A 1 222 ? 5.789 -23.203 12.984 1 95.06 222 TYR A N 1
ATOM 1710 C CA . TYR A 1 222 ? 4.773 -22.859 13.977 1 95.06 222 TYR A CA 1
ATOM 1711 C C . TYR A 1 222 ? 5.121 -21.562 14.688 1 95.06 222 TYR A C 1
ATOM 1713 O O . TYR A 1 222 ? 6.246 -21.062 14.586 1 95.06 222 TYR A O 1
ATOM 1721 N N . LEU A 1 223 ? 4.094 -21.031 15.312 1 94.62 223 LEU A N 1
ATOM 1722 C CA . LEU A 1 223 ? 4.262 -19.797 16.094 1 94.62 223 LEU A CA 1
ATOM 1723 C C . LEU A 1 223 ? 4.316 -20.109 17.594 1 94.62 223 LEU A C 1
ATOM 1725 O O . LEU A 1 223 ? 3.523 -20.906 18.094 1 94.62 223 LEU A O 1
ATOM 1729 N N . SER A 1 224 ? 5.254 -19.594 18.266 1 93.5 224 SER A N 1
ATOM 1730 C CA . SER A 1 224 ? 5.367 -19.656 19.719 1 93.5 224 SER A CA 1
ATOM 1731 C C . SER A 1 224 ? 5.754 -18.297 20.312 1 93.5 224 SER A C 1
ATOM 1733 O O . SER A 1 224 ? 6.781 -17.734 19.938 1 93.5 224 SER A O 1
ATOM 1735 N N . ASP A 1 225 ? 4.953 -17.75 21.203 1 91.62 225 ASP A N 1
ATOM 1736 C CA . ASP A 1 225 ? 5.168 -16.453 21.844 1 91.62 225 ASP A CA 1
ATOM 1737 C C . ASP A 1 225 ? 5.363 -15.352 20.812 1 91.62 225 ASP A C 1
ATOM 1739 O O . ASP A 1 225 ? 6.293 -14.547 20.922 1 91.62 225 ASP A O 1
ATOM 1743 N N . GLY A 1 226 ? 4.695 -15.484 19.688 1 91.5 226 GLY A N 1
ATOM 1744 C CA . GLY A 1 226 ? 4.699 -14.453 18.672 1 91.5 226 GLY A CA 1
ATOM 1745 C C . GLY A 1 226 ? 5.852 -14.586 17.688 1 91.5 226 GLY A C 1
ATOM 1746 O O . GLY A 1 226 ? 5.984 -13.789 16.766 1 91.5 226 GLY A O 1
ATOM 1747 N N . ALA A 1 227 ? 6.688 -15.602 17.938 1 94.81 227 ALA A N 1
ATOM 1748 C CA . ALA A 1 227 ? 7.836 -15.789 17.062 1 94.81 227 ALA A CA 1
ATOM 1749 C C . ALA A 1 227 ? 7.668 -17.047 16.203 1 94.81 227 ALA A C 1
ATOM 1751 O O . ALA A 1 227 ? 7.047 -18.016 16.625 1 94.81 227 ALA A O 1
ATOM 1752 N N . LEU A 1 228 ? 8.25 -17 15.008 1 95.94 228 LEU A N 1
ATOM 1753 C CA . LEU A 1 228 ? 8.203 -18.141 14.086 1 95.94 228 LEU A CA 1
ATOM 1754 C C . LEU A 1 228 ? 9.312 -19.141 14.398 1 95.94 228 LEU A C 1
ATOM 1756 O O . LEU A 1 228 ? 10.461 -18.734 14.625 1 95.94 228 LEU A O 1
ATOM 1760 N N . HIS A 1 229 ? 8.93 -20.406 14.383 1 95.94 229 HIS A N 1
ATOM 1761 C CA . HIS A 1 229 ? 9.891 -21.469 14.641 1 95.94 229 HIS A CA 1
ATOM 1762 C C . HIS A 1 229 ? 9.727 -22.609 13.648 1 95.94 229 HIS A C 1
ATOM 1764 O O . HIS A 1 229 ? 8.609 -22.922 13.227 1 95.94 229 HIS A O 1
ATOM 1770 N N . ALA A 1 230 ? 10.852 -23.172 13.258 1 95.69 230 ALA A N 1
ATOM 1771 C CA . ALA A 1 230 ? 10.836 -24.438 12.508 1 95.69 230 ALA A CA 1
ATOM 1772 C C . ALA A 1 230 ? 10.844 -25.641 13.445 1 95.69 230 ALA A C 1
ATOM 1774 O O . ALA A 1 230 ? 11.391 -25.562 14.547 1 95.69 230 ALA A O 1
ATOM 1775 N N . HIS A 1 231 ? 10.281 -26.672 13.031 1 92.88 231 HIS A N 1
ATOM 1776 C CA . HIS A 1 231 ? 10.164 -27.859 13.875 1 92.88 231 HIS A CA 1
ATOM 1777 C C . HIS A 1 231 ? 11.516 -28.531 14.07 1 92.88 231 HIS A C 1
ATOM 1779 O O . HIS A 1 231 ? 11.859 -28.938 15.188 1 92.88 231 HIS A O 1
ATOM 1785 N N . CYS A 1 232 ? 12.227 -28.734 13 1 93.5 232 CYS A N 1
ATOM 1786 C CA . CYS A 1 232 ? 13.555 -29.328 13.07 1 93.5 232 CYS A CA 1
ATOM 1787 C C . CYS A 1 232 ? 14.547 -28.375 13.711 1 93.5 232 CYS A C 1
ATOM 1789 O O . CYS A 1 232 ? 14.766 -27.266 13.211 1 93.5 232 CYS A O 1
ATOM 1791 N N . PRO A 1 233 ? 15.242 -28.766 14.766 1 94.31 233 PRO A N 1
ATOM 1792 C CA . PRO A 1 233 ? 16.109 -27.859 15.523 1 94.31 233 PRO A CA 1
ATOM 1793 C C . PRO A 1 233 ? 17.234 -27.281 14.68 1 94.31 233 PRO A C 1
ATOM 1795 O O . PRO A 1 233 ? 17.562 -26.094 14.789 1 94.31 233 PRO A O 1
ATOM 1798 N N . VAL A 1 234 ? 17.828 -28.109 13.906 1 94.44 234 VAL A N 1
ATOM 1799 C CA . VAL A 1 234 ? 18.938 -27.656 13.078 1 94.44 234 VAL A CA 1
ATOM 1800 C C . VAL A 1 234 ? 18.438 -26.609 12.078 1 94.44 234 VAL A C 1
ATOM 1802 O O . VAL A 1 234 ? 19.062 -25.562 11.891 1 94.44 234 VAL A O 1
ATOM 1805 N N . GLU A 1 235 ? 17.312 -26.953 11.469 1 93.88 235 GLU A N 1
ATOM 1806 C CA . GLU A 1 235 ? 16.719 -26.016 10.523 1 93.88 235 GLU A CA 1
ATOM 1807 C C . GLU A 1 235 ? 16.25 -24.734 11.227 1 93.88 235 GLU A C 1
ATOM 1809 O O . GLU A 1 235 ? 16.312 -23.641 10.656 1 93.88 235 GLU A O 1
ATOM 1814 N N . ASN A 1 236 ? 15.844 -24.906 12.469 1 95.94 236 ASN A N 1
ATOM 1815 C CA . ASN A 1 236 ? 15.367 -23.766 13.227 1 95.94 236 ASN A CA 1
ATOM 1816 C C . ASN A 1 236 ? 16.5 -22.781 13.516 1 95.94 236 ASN A C 1
ATOM 1818 O O . ASN A 1 236 ? 16.297 -21.562 13.492 1 95.94 236 ASN A O 1
ATOM 1822 N N . ARG A 1 237 ? 17.609 -23.281 13.797 1 95.62 237 ARG A N 1
ATOM 1823 C CA . ARG A 1 237 ? 18.766 -22.422 14.047 1 95.62 237 ARG A CA 1
ATOM 1824 C C . ARG A 1 237 ? 19.109 -21.609 12.805 1 95.62 237 ARG A C 1
ATOM 1826 O O . ARG A 1 237 ? 19.344 -20.406 12.891 1 95.62 237 ARG A O 1
ATOM 1833 N N . ARG A 1 238 ? 19.125 -22.266 11.719 1 94.31 238 ARG A N 1
ATOM 1834 C CA . ARG A 1 238 ? 19.406 -21.594 10.453 1 94.31 238 ARG A CA 1
ATOM 1835 C C . ARG A 1 238 ? 18.328 -20.562 10.133 1 94.31 238 ARG A C 1
ATOM 1837 O O . ARG A 1 238 ? 18.625 -19.438 9.719 1 94.31 238 ARG A O 1
ATOM 1844 N N . PHE A 1 239 ? 17.156 -20.984 10.359 1 94.69 239 PHE A N 1
ATOM 1845 C CA . PHE A 1 239 ? 16 -20.141 10.07 1 94.69 239 PHE A CA 1
ATOM 1846 C C . PHE A 1 239 ? 16.031 -18.875 10.93 1 94.69 239 PHE A C 1
ATOM 1848 O O . PHE A 1 239 ? 15.805 -17.766 10.43 1 94.69 239 PHE A O 1
ATOM 1855 N N . ARG A 1 240 ? 16.344 -19.031 12.125 1 94.62 240 ARG A N 1
ATOM 1856 C CA . ARG A 1 240 ? 16.438 -17.891 13.039 1 94.62 240 ARG A CA 1
ATOM 1857 C C . ARG A 1 240 ? 17.547 -16.938 12.602 1 94.62 240 ARG A C 1
ATOM 1859 O O . ARG A 1 240 ? 17.406 -15.711 12.711 1 94.62 240 ARG A O 1
ATOM 1866 N N . LYS A 1 241 ? 18.609 -17.5 12.195 1 94.38 241 LYS A N 1
ATOM 1867 C CA . LYS A 1 241 ? 19.719 -16.672 11.711 1 94.38 241 LYS A CA 1
ATOM 1868 C C . LYS A 1 241 ? 19.281 -15.859 10.492 1 94.38 241 LYS A C 1
ATOM 1870 O O . LYS A 1 241 ? 19.672 -14.695 10.359 1 94.38 241 LYS A O 1
ATOM 1875 N N . ILE A 1 242 ? 18.547 -16.469 9.641 1 93.75 242 ILE A N 1
ATOM 1876 C CA . ILE A 1 242 ? 18.062 -15.789 8.445 1 93.75 242 ILE A CA 1
ATOM 1877 C C . ILE A 1 242 ? 17.141 -14.633 8.852 1 93.75 242 ILE A C 1
ATOM 1879 O O . ILE A 1 242 ? 17.234 -13.531 8.312 1 93.75 242 ILE A O 1
ATOM 1883 N N . LEU A 1 243 ? 16.25 -14.922 9.789 1 93.94 243 LEU A N 1
ATOM 1884 C CA . LEU A 1 243 ? 15.32 -13.898 10.25 1 93.94 243 LEU A CA 1
ATOM 1885 C C . LEU A 1 243 ? 16.062 -12.727 10.883 1 93.94 243 LEU A C 1
ATOM 1887 O O . LEU A 1 243 ? 15.758 -11.57 10.609 1 93.94 243 LEU A O 1
ATOM 1891 N N . GLU A 1 244 ? 17.016 -13.055 11.664 1 91.81 244 GLU A N 1
ATOM 1892 C CA . GLU A 1 244 ? 17.828 -12.023 12.305 1 91.81 244 GLU A CA 1
ATOM 1893 C C . GLU A 1 244 ? 18.609 -11.211 11.273 1 91.81 244 GLU A C 1
ATOM 1895 O O . GLU A 1 244 ? 18.719 -9.984 11.398 1 91.81 244 GLU A O 1
ATOM 1900 N N . GLY A 1 245 ? 19.156 -11.914 10.359 1 90.06 245 GLY A N 1
ATOM 1901 C CA . GLY A 1 245 ? 19.859 -11.234 9.281 1 90.06 245 GLY A CA 1
ATOM 1902 C C . GLY A 1 245 ? 18.984 -10.281 8.508 1 90.06 245 GLY A C 1
ATOM 1903 O O . GLY A 1 245 ? 19.406 -9.188 8.141 1 90.06 245 GLY A O 1
ATOM 1904 N N . ALA A 1 246 ? 17.781 -10.68 8.195 1 89.44 246 ALA A N 1
ATOM 1905 C CA . ALA A 1 246 ? 16.844 -9.836 7.48 1 89.44 246 ALA A CA 1
ATOM 1906 C C . ALA A 1 246 ? 16.469 -8.609 8.312 1 89.44 246 ALA A C 1
ATOM 1908 O O . ALA A 1 246 ? 16.312 -7.508 7.77 1 89.44 246 ALA A O 1
ATOM 1909 N N . ALA A 1 247 ? 16.297 -8.781 9.562 1 86.38 247 ALA A N 1
ATOM 1910 C CA . ALA A 1 247 ? 15.992 -7.664 10.453 1 86.38 247 ALA A CA 1
ATOM 1911 C C . ALA A 1 247 ? 17.141 -6.648 10.461 1 86.38 247 ALA A C 1
ATOM 1913 O O . ALA A 1 247 ? 16.891 -5.438 10.461 1 86.38 247 ALA A O 1
ATOM 1914 N N . GLN A 1 248 ? 18.328 -7.195 10.461 1 83.31 248 GLN A N 1
ATOM 1915 C CA . GLN A 1 248 ? 19.5 -6.328 10.414 1 83.31 248 GLN A CA 1
ATOM 1916 C C . GLN A 1 248 ? 19.578 -5.59 9.078 1 83.31 248 GLN A C 1
ATOM 1918 O O . GLN A 1 248 ? 19.938 -4.41 9.039 1 83.31 248 GLN A O 1
ATOM 1923 N N . ALA A 1 249 ? 19.281 -6.305 8.055 1 81.5 249 ALA A N 1
ATOM 1924 C CA . ALA A 1 249 ? 19.281 -5.688 6.727 1 81.5 249 ALA A CA 1
ATOM 1925 C C . ALA A 1 249 ? 18.234 -4.578 6.641 1 81.5 249 ALA A C 1
ATOM 1927 O O . ALA A 1 249 ? 18.469 -3.549 6.004 1 81.5 249 ALA A O 1
ATOM 1928 N N . HIS A 1 250 ? 17.141 -4.832 7.211 1 77.31 250 HIS A N 1
ATOM 1929 C CA . HIS A 1 250 ? 16.094 -3.816 7.289 1 77.31 250 HIS A CA 1
ATOM 1930 C C . HIS A 1 250 ? 16.609 -2.543 7.949 1 77.31 250 HIS A C 1
ATOM 1932 O O . HIS A 1 250 ? 16.375 -1.44 7.445 1 77.31 250 HIS A O 1
ATOM 1938 N N . ALA A 1 251 ? 17.281 -2.77 8.93 1 71.44 251 ALA A N 1
ATOM 1939 C CA . ALA A 1 251 ? 17.828 -1.637 9.672 1 71.44 251 ALA A CA 1
ATOM 1940 C C . ALA A 1 251 ? 18.828 -0.861 8.828 1 71.44 251 ALA A C 1
ATOM 1942 O O . ALA A 1 251 ? 18.953 0.359 8.961 1 71.44 251 ALA A O 1
ATOM 1943 N N . LEU A 1 252 ? 19.438 -1.631 7.891 1 67.94 252 LEU A N 1
ATOM 1944 C CA . LEU A 1 252 ? 20.469 -1.032 7.055 1 67.94 252 LEU A CA 1
ATOM 1945 C C . LEU A 1 252 ? 19.922 -0.657 5.688 1 67.94 252 LEU A C 1
ATOM 1947 O O . LEU A 1 252 ? 20.672 -0.249 4.797 1 67.94 252 LEU A O 1
ATOM 1951 N N . ALA A 1 253 ? 18.625 -0.81 5.496 1 68.19 253 ALA A N 1
ATOM 1952 C CA . ALA A 1 253 ? 17.969 -0.538 4.223 1 68.19 253 ALA A CA 1
ATOM 1953 C C . ALA A 1 253 ? 18.641 -1.31 3.086 1 68.19 253 ALA A C 1
ATOM 1955 O O . ALA A 1 253 ? 18.812 -0.782 1.984 1 68.19 253 ALA A O 1
ATOM 1956 N N . ALA A 1 254 ? 19.141 -2.416 3.465 1 69.38 254 ALA A N 1
ATOM 1957 C CA . ALA A 1 254 ? 19.766 -3.27 2.459 1 69.38 254 ALA A CA 1
ATOM 1958 C C . ALA A 1 254 ? 18.766 -4.301 1.925 1 69.38 254 ALA A C 1
ATOM 1960 O O . ALA A 1 254 ? 17.984 -4.875 2.688 1 69.38 254 ALA A O 1
ATOM 1961 N N . PRO A 1 255 ? 18.781 -4.301 0.617 1 72.62 255 PRO A N 1
ATOM 1962 C CA . PRO A 1 255 ? 17.922 -5.34 0.047 1 72.62 255 PRO A CA 1
ATOM 1963 C C . PRO A 1 255 ? 18.562 -6.723 0.083 1 72.62 255 PRO A C 1
ATOM 1965 O O . PRO A 1 255 ? 19.594 -6.949 -0.562 1 72.62 255 PRO A O 1
ATOM 1968 N N . ARG A 1 256 ? 18.344 -7.555 1.154 1 81.12 256 ARG A N 1
ATOM 1969 C CA . ARG A 1 256 ? 18.875 -8.906 1.229 1 81.12 256 ARG A CA 1
ATOM 1970 C C . ARG A 1 256 ? 17.766 -9.93 1.44 1 81.12 256 ARG A C 1
ATOM 1972 O O . ARG A 1 256 ? 17.062 -9.883 2.453 1 81.12 256 ARG A O 1
ATOM 1979 N N . SER A 1 257 ? 17.578 -10.703 0.437 1 86.62 257 SER A N 1
ATOM 1980 C CA . SER A 1 257 ? 16.594 -11.773 0.559 1 86.62 257 SER A CA 1
ATOM 1981 C C . SER A 1 257 ? 17.266 -13.133 0.667 1 86.62 257 SER A C 1
ATOM 1983 O O . SER A 1 257 ? 18.328 -13.352 0.09 1 86.62 257 SER A O 1
ATOM 1985 N N . GLU A 1 258 ? 16.766 -13.953 1.449 1 89.06 258 GLU A N 1
ATOM 1986 C CA . GLU A 1 258 ? 17.281 -15.312 1.611 1 89.06 258 GLU A CA 1
ATOM 1987 C C . GLU A 1 258 ? 16.156 -16.344 1.498 1 89.06 258 GLU A C 1
ATOM 1989 O O . GLU A 1 258 ? 15.023 -16.078 1.896 1 89.06 258 GLU A O 1
ATOM 1994 N N . VAL A 1 259 ? 16.5 -17.5 0.929 1 90.38 259 VAL A N 1
ATOM 1995 C CA . VAL A 1 259 ? 15.547 -18.594 0.81 1 90.38 259 VAL A CA 1
ATOM 1996 C C . VAL A 1 259 ? 16.031 -19.812 1.608 1 90.38 259 VAL A C 1
ATOM 1998 O O . VAL A 1 259 ? 17.234 -19.984 1.809 1 90.38 259 VAL A O 1
ATOM 2001 N N . THR A 1 260 ? 15.062 -20.562 2.107 1 90.31 260 THR A N 1
ATOM 2002 C CA . THR A 1 260 ? 15.391 -21.812 2.793 1 90.31 260 THR A CA 1
ATOM 2003 C C . THR A 1 260 ? 14.227 -22.797 2.715 1 90.31 260 THR A C 1
ATOM 2005 O O . THR A 1 260 ? 13.141 -22.453 2.242 1 90.31 260 THR A O 1
ATOM 2008 N N . THR A 1 261 ? 14.461 -24.031 3.025 1 90.38 261 THR A N 1
ATOM 2009 C CA . THR A 1 261 ? 13.43 -25.062 3.125 1 90.38 261 THR A CA 1
ATOM 2010 C C . THR A 1 261 ? 13.25 -25.5 4.57 1 90.38 261 THR A C 1
ATOM 2012 O O . THR A 1 261 ? 14.195 -25.453 5.363 1 90.38 261 THR A O 1
ATOM 2015 N N . LEU A 1 262 ? 12.086 -25.828 4.906 1 92.06 262 LEU A N 1
ATOM 2016 C CA . LEU A 1 262 ? 11.758 -26.359 6.223 1 92.06 262 LEU A CA 1
ATOM 2017 C C . LEU A 1 262 ? 11.086 -27.719 6.102 1 92.06 262 LEU A C 1
ATOM 2019 O O . LEU A 1 262 ? 10.016 -27.844 5.488 1 92.06 262 LEU A O 1
ATOM 2023 N N . SER A 1 263 ? 11.719 -28.656 6.672 1 91.06 263 SER A N 1
ATOM 2024 C CA . SER A 1 263 ? 11.18 -30.016 6.637 1 91.06 263 SER A CA 1
ATOM 2025 C C . SER A 1 263 ? 9.898 -30.125 7.457 1 91.06 263 SER A C 1
ATOM 2027 O O . SER A 1 263 ? 9.703 -29.359 8.406 1 91.06 263 SER A O 1
ATOM 2029 N N . ARG A 1 264 ? 9.109 -31.047 7.039 1 90.81 264 ARG A N 1
ATOM 2030 C CA . ARG A 1 264 ? 7.824 -31.25 7.699 1 90.81 264 ARG A CA 1
ATOM 2031 C C . ARG A 1 264 ? 7.719 -32.656 8.273 1 90.81 264 ARG A C 1
ATOM 2033 O O . ARG A 1 264 ? 8.008 -33.625 7.59 1 90.81 264 ARG A O 1
ATOM 2040 N N . PRO A 1 265 ? 7.262 -32.75 9.5 1 88.19 265 PRO A N 1
ATOM 2041 C CA . PRO A 1 265 ? 7.098 -34.094 10.086 1 88.19 265 PRO A CA 1
ATOM 2042 C C . PRO A 1 265 ? 5.98 -34.906 9.422 1 88.19 265 PRO A C 1
ATOM 2044 O O . PRO A 1 265 ? 6.094 -36.125 9.281 1 88.19 265 PRO A O 1
ATOM 2047 N N . ALA A 1 266 ? 4.941 -34.281 8.969 1 85.62 266 ALA A N 1
ATOM 2048 C CA . ALA A 1 266 ? 3.746 -34.969 8.5 1 85.62 266 ALA A CA 1
ATOM 2049 C C . ALA A 1 266 ? 3.713 -35.062 6.98 1 85.62 266 ALA A C 1
ATOM 2051 O O . ALA A 1 266 ? 2.816 -35.688 6.402 1 85.62 266 ALA A O 1
ATOM 2052 N N . ALA A 1 267 ? 4.621 -34.406 6.293 1 81.25 267 ALA A N 1
ATOM 2053 C CA . ALA A 1 267 ? 4.598 -34.375 4.836 1 81.25 267 ALA A CA 1
ATOM 2054 C C . ALA A 1 267 ? 5.992 -34.625 4.258 1 81.25 267 ALA A C 1
ATOM 2056 O O . ALA A 1 267 ? 6.984 -34.156 4.816 1 81.25 267 ALA A O 1
ATOM 2057 N N . PRO A 1 268 ? 6.02 -35.25 3.166 1 77.81 268 PRO A N 1
ATOM 2058 C CA . PRO A 1 268 ? 7.32 -35.531 2.564 1 77.81 268 PRO A CA 1
ATOM 2059 C C . PRO A 1 268 ? 7.953 -34.344 1.889 1 77.81 268 PRO A C 1
ATOM 2061 O O . PRO A 1 268 ? 9.172 -34.281 1.703 1 77.81 268 PRO A O 1
ATOM 2064 N N . THR A 1 269 ? 7.176 -33.469 1.487 1 81.81 269 THR A N 1
ATOM 2065 C CA . THR A 1 269 ? 7.699 -32.281 0.797 1 81.81 269 THR A CA 1
ATOM 2066 C C . THR A 1 269 ? 7.895 -31.125 1.771 1 81.81 269 THR A C 1
ATOM 2068 O O . THR A 1 269 ? 6.992 -30.812 2.547 1 81.81 269 THR A O 1
ATOM 2071 N N . PRO A 1 270 ? 9.039 -30.547 1.729 1 87.56 270 PRO A N 1
ATOM 2072 C CA . PRO A 1 270 ? 9.297 -29.453 2.654 1 87.56 270 PRO A CA 1
ATOM 2073 C C . PRO A 1 270 ? 8.602 -28.156 2.234 1 87.56 270 PRO A C 1
ATOM 2075 O O . PRO A 1 270 ? 8.211 -28 1.072 1 87.56 270 PRO A O 1
ATOM 2078 N N . LEU A 1 271 ? 8.422 -27.297 3.221 1 89.88 271 LEU A N 1
ATOM 2079 C CA . LEU A 1 271 ? 8.023 -25.922 2.914 1 89.88 271 LEU A CA 1
ATOM 2080 C C . LEU A 1 271 ? 9.195 -25.141 2.328 1 89.88 271 LEU A C 1
ATOM 2082 O O . LEU A 1 271 ? 10.352 -25.406 2.662 1 89.88 271 LEU A O 1
ATOM 2086 N N . SER A 1 272 ? 8.953 -24.344 1.433 1 91.56 272 SER A N 1
ATOM 2087 C CA . SER A 1 272 ? 9.945 -23.375 1.006 1 91.56 272 SER A CA 1
ATOM 2088 C C . SER A 1 272 ? 9.625 -21.984 1.554 1 91.56 272 SER A C 1
ATOM 2090 O O . SER A 1 272 ? 8.461 -21.578 1.607 1 91.56 272 SER A O 1
ATOM 2092 N N . VAL A 1 273 ? 10.703 -21.281 1.996 1 92.5 273 VAL A N 1
ATOM 2093 C CA . VAL A 1 273 ? 10.508 -20.016 2.697 1 92.5 273 VAL A CA 1
ATOM 2094 C C . VAL A 1 273 ? 11.43 -18.953 2.113 1 92.5 273 VAL A C 1
ATOM 2096 O O . VAL A 1 273 ? 12.602 -19.219 1.841 1 92.5 273 VAL A O 1
ATOM 2099 N N . LEU A 1 274 ? 10.867 -17.844 1.785 1 92.56 274 LEU A N 1
ATOM 2100 C CA . LEU A 1 274 ? 11.617 -16.656 1.392 1 92.56 274 LEU A CA 1
ATOM 2101 C C . LEU A 1 274 ? 11.5 -15.562 2.445 1 92.56 274 LEU A C 1
ATOM 2103 O O . LEU A 1 274 ? 10.391 -15.219 2.867 1 92.56 274 LEU A O 1
ATOM 2107 N N . VAL A 1 275 ? 12.617 -15.094 2.943 1 92.25 275 VAL A N 1
ATOM 2108 C CA . VAL A 1 275 ? 12.672 -14.016 3.932 1 92.25 275 VAL A CA 1
ATOM 2109 C C . VAL A 1 275 ? 13.258 -12.758 3.297 1 92.25 275 VAL A C 1
ATOM 2111 O O . VAL A 1 275 ? 14.336 -12.797 2.701 1 92.25 275 VAL A O 1
ATOM 2114 N N . ARG A 1 276 ? 12.516 -11.68 3.402 1 90.56 276 ARG A N 1
ATOM 2115 C CA . ARG A 1 276 ? 12.922 -10.414 2.801 1 90.56 276 ARG A CA 1
ATOM 2116 C C . ARG A 1 276 ? 12.711 -9.258 3.771 1 90.56 276 ARG A C 1
ATOM 2118 O O . ARG A 1 276 ? 11.672 -9.164 4.422 1 90.56 276 ARG A O 1
ATOM 2125 N N . PRO A 1 277 ? 13.734 -8.375 3.865 1 87.94 277 PRO A N 1
ATOM 2126 C CA . PRO A 1 277 ? 13.492 -7.152 4.633 1 87.94 277 PRO A CA 1
ATOM 2127 C C . PRO A 1 277 ? 12.508 -6.211 3.941 1 87.94 277 PRO A C 1
ATOM 2129 O O . PRO A 1 277 ? 12.484 -6.129 2.711 1 87.94 277 PRO A O 1
ATOM 2132 N N . ILE A 1 278 ? 11.656 -5.688 4.691 1 83.88 278 ILE A N 1
ATOM 2133 C CA . ILE A 1 278 ? 10.766 -4.66 4.164 1 83.88 278 ILE A CA 1
ATOM 2134 C C . ILE A 1 278 ? 11.484 -3.314 4.133 1 83.88 278 ILE A C 1
ATOM 2136 O O . ILE A 1 278 ? 11.984 -2.85 5.16 1 83.88 278 ILE A O 1
ATOM 2140 N N . PRO A 1 279 ? 11.672 -2.947 2.928 1 66.38 279 PRO A N 1
ATOM 2141 C CA . PRO A 1 279 ? 12.414 -1.686 2.875 1 66.38 279 PRO A CA 1
ATOM 2142 C C . PRO A 1 279 ? 11.805 -0.605 3.768 1 66.38 279 PRO A C 1
ATOM 2144 O O . PRO A 1 279 ? 10.586 -0.545 3.928 1 66.38 279 PRO A O 1
ATOM 2147 N N . LEU A 1 280 ? 12.805 -0.365 4.703 1 57.31 280 LEU A N 1
ATOM 2148 C CA . LEU A 1 280 ? 12.523 0.525 5.824 1 57.31 280 LEU A CA 1
ATOM 2149 C C . LEU A 1 280 ? 11.922 1.84 5.336 1 57.31 280 LEU A C 1
ATOM 2151 O O . LEU A 1 280 ? 12.273 2.324 4.258 1 57.31 280 LEU A O 1
ATOM 2155 N N . SER A 1 281 ? 10.617 1.969 5.625 1 51.72 281 SER A N 1
ATOM 2156 C CA . SER A 1 281 ? 10.398 3.393 5.859 1 51.72 281 SER A CA 1
ATOM 2157 C C . SER A 1 281 ? 10.922 3.818 7.223 1 51.72 281 SER A C 1
ATOM 2159 O O . SER A 1 281 ? 11.312 2.975 8.031 1 51.72 281 SER A O 1
ATOM 2161 N N . TYR A 1 282 ? 10.867 4.969 7.844 1 48.66 282 TYR A N 1
ATOM 2162 C CA . TYR A 1 282 ? 11.352 5.645 9.047 1 48.66 282 TYR A CA 1
ATOM 2163 C C . TYR A 1 282 ? 11.062 4.816 10.289 1 48.66 282 TYR A C 1
ATOM 2165 O O . TYR A 1 282 ? 9.945 4.324 10.469 1 48.66 282 TYR A O 1
ATOM 2173 N N . ARG A 1 283 ? 12.094 4.086 10.891 1 43.72 283 ARG A N 1
ATOM 2174 C CA . ARG A 1 283 ? 12.016 3.17 12.023 1 43.72 283 ARG A CA 1
ATOM 2175 C C . ARG A 1 283 ? 11.469 3.875 13.258 1 43.72 283 ARG A C 1
ATOM 2177 O O . ARG A 1 283 ? 11.867 4.996 13.57 1 43.72 283 ARG A O 1
ATOM 2184 N N . SER A 1 284 ? 10.32 3.684 13.727 1 41.72 284 SER A N 1
ATOM 2185 C CA . SER A 1 284 ? 9.789 4.195 14.984 1 41.72 284 SER A CA 1
ATOM 2186 C C . SER A 1 284 ? 10.273 3.369 16.172 1 41.72 284 SER A C 1
ATOM 2188 O O . SER A 1 284 ? 10.398 2.146 16.078 1 41.72 284 SER A O 1
ATOM 2190 N N . GLU A 1 285 ? 11.07 3.873 17.109 1 40.47 285 GLU A N 1
ATOM 2191 C CA . GLU A 1 285 ? 11.555 3.23 18.328 1 40.47 285 GLU A CA 1
ATOM 2192 C C . GLU A 1 285 ? 10.539 2.23 18.875 1 40.47 285 GLU A C 1
ATOM 2194 O O . GLU A 1 285 ? 10.844 1.046 19.031 1 40.47 285 GLU A O 1
ATOM 2199 N N . ASP A 1 286 ? 9.922 2.623 20.016 1 42.16 286 ASP A N 1
ATOM 2200 C CA . ASP A 1 286 ? 9.344 1.755 21.047 1 42.16 286 ASP A CA 1
ATOM 2201 C C . ASP A 1 286 ? 8.117 1.023 20.516 1 42.16 286 ASP A C 1
ATOM 2203 O O . ASP A 1 286 ? 8.016 -0.2 20.625 1 42.16 286 ASP A O 1
ATOM 2207 N N . LYS A 1 287 ? 6.973 1.725 20.781 1 45.66 287 LYS A N 1
ATOM 2208 C CA . LYS A 1 287 ? 5.652 1.179 21.078 1 45.66 287 LYS A CA 1
ATOM 2209 C C . LYS A 1 287 ? 5.055 0.494 19.844 1 45.66 287 LYS A C 1
ATOM 2211 O O . LYS A 1 287 ? 4.207 -0.39 19.984 1 45.66 287 LYS A O 1
ATOM 2216 N N . SER A 1 288 ? 4.984 1.223 18.609 1 53.25 288 SER A N 1
ATOM 2217 C CA . SER A 1 288 ? 4.125 0.696 17.562 1 53.25 288 SER A CA 1
ATOM 2218 C C . SER A 1 288 ? 4.895 -0.239 16.641 1 53.25 288 SER A C 1
ATOM 2220 O O . SER A 1 288 ? 6 0.084 16.203 1 53.25 288 SER A O 1
ATOM 2222 N N . ARG A 1 289 ? 4.73 -1.575 16.828 1 62.44 289 ARG A N 1
ATOM 2223 C CA . ARG A 1 289 ? 5.266 -2.674 16.031 1 62.44 289 ARG A CA 1
ATOM 2224 C C . ARG A 1 289 ? 5.195 -2.357 14.547 1 62.44 289 ARG A C 1
ATOM 2226 O O . ARG A 1 289 ? 4.109 -2.166 13.992 1 62.44 289 ARG A O 1
ATOM 2233 N N . ARG A 1 290 ? 6.348 -1.893 13.898 1 76.94 290 ARG A N 1
ATOM 2234 C CA . ARG A 1 290 ? 6.363 -1.623 12.461 1 76.94 290 ARG A CA 1
ATOM 2235 C C . ARG A 1 290 ? 6.844 -2.842 11.68 1 76.94 290 ARG A C 1
ATOM 2237 O O . ARG A 1 290 ? 7.703 -3.588 12.156 1 76.94 290 ARG A O 1
ATOM 2244 N N . PRO A 1 291 ? 6.301 -2.998 10.562 1 83.38 291 PRO A N 1
ATOM 2245 C CA . PRO A 1 291 ? 6.75 -4.109 9.719 1 83.38 291 PRO A CA 1
ATOM 2246 C C . PRO A 1 291 ? 8.219 -3.99 9.32 1 83.38 291 PRO A C 1
ATOM 2248 O O . PRO A 1 291 ? 8.664 -2.924 8.891 1 83.38 291 PRO A O 1
ATOM 2251 N N . ALA A 1 292 ? 9 -5.02 9.547 1 86.25 292 ALA A N 1
ATOM 2252 C CA . ALA A 1 292 ? 10.43 -4.984 9.258 1 86.25 292 ALA A CA 1
ATOM 2253 C C . ALA A 1 292 ? 10.828 -6.113 8.312 1 86.25 292 ALA A C 1
ATOM 2255 O O . ALA A 1 292 ? 11.688 -5.934 7.441 1 86.25 292 ALA A O 1
ATOM 2256 N N . VAL A 1 293 ? 10.227 -7.246 8.523 1 90.44 293 VAL A N 1
ATOM 2257 C CA . VAL A 1 293 ? 10.602 -8.43 7.754 1 90.44 293 VAL A CA 1
ATOM 2258 C C . VAL A 1 293 ? 9.359 -9.109 7.203 1 90.44 293 VAL A C 1
ATOM 2260 O O . VAL A 1 293 ? 8.352 -9.25 7.91 1 90.44 293 VAL A O 1
ATOM 2263 N N . ALA A 1 294 ? 9.406 -9.477 5.996 1 93.12 294 ALA A N 1
ATOM 2264 C CA . ALA A 1 294 ? 8.352 -10.281 5.383 1 93.12 294 ALA A CA 1
ATOM 2265 C C . ALA A 1 294 ? 8.82 -11.719 5.156 1 93.12 294 ALA A C 1
ATOM 2267 O O . ALA A 1 294 ? 9.93 -11.945 4.664 1 93.12 294 ALA A O 1
ATOM 2268 N N . VAL A 1 295 ? 8.039 -12.656 5.59 1 95.19 295 VAL A N 1
ATOM 2269 C CA . VAL A 1 295 ? 8.297 -14.07 5.371 1 95.19 295 VAL A CA 1
ATOM 2270 C C . VAL A 1 295 ? 7.246 -14.648 4.43 1 95.19 295 VAL A C 1
ATOM 2272 O O . VAL A 1 295 ? 6.055 -14.656 4.746 1 95.19 295 VAL A O 1
ATOM 2275 N N . PHE A 1 296 ? 7.664 -15.141 3.291 1 94.19 296 PHE A N 1
ATOM 2276 C CA . PHE A 1 296 ? 6.797 -15.82 2.336 1 94.19 296 PHE A CA 1
ATOM 2277 C C . PHE A 1 296 ? 6.961 -17.328 2.434 1 94.19 296 PHE A C 1
ATOM 2279 O O . PHE A 1 296 ? 8.086 -17.828 2.492 1 94.19 296 PHE A O 1
ATOM 2286 N N . ILE A 1 297 ? 5.844 -18.016 2.494 1 94.62 297 ILE A N 1
ATOM 2287 C CA . ILE A 1 297 ? 5.863 -19.453 2.684 1 94.62 297 ILE A CA 1
ATOM 2288 C C . ILE A 1 297 ? 5.035 -20.125 1.59 1 94.62 297 ILE A C 1
ATOM 2290 O O . ILE A 1 297 ? 3.9 -19.734 1.327 1 94.62 297 ILE A O 1
ATOM 2294 N N . ARG A 1 298 ? 5.605 -21.094 1.006 1 91.12 298 ARG A N 1
ATOM 2295 C CA . ARG A 1 298 ? 4.863 -21.875 0.02 1 91.12 298 ARG A CA 1
ATOM 2296 C C . ARG A 1 298 ? 4.895 -23.359 0.357 1 91.12 298 ARG A C 1
ATOM 2298 O O . ARG A 1 298 ? 5.934 -23.891 0.763 1 91.12 298 ARG A O 1
ATOM 2305 N N . ASP A 1 299 ? 3.758 -23.938 0.215 1 89.06 299 ASP A N 1
ATOM 2306 C CA . ASP A 1 299 ? 3.578 -25.375 0.368 1 89.06 299 ASP A CA 1
ATOM 2307 C C . ASP A 1 299 ? 3.32 -26.047 -0.98 1 89.06 299 ASP A C 1
ATOM 2309 O O . ASP A 1 299 ? 2.242 -25.891 -1.558 1 89.06 299 ASP A O 1
ATOM 2313 N N . PRO A 1 300 ? 4.277 -26.812 -1.389 1 82.12 300 PRO A N 1
ATOM 2314 C CA . PRO A 1 300 ? 4.078 -27.453 -2.684 1 82.12 300 PRO A CA 1
ATOM 2315 C C . PRO A 1 300 ? 2.879 -28.406 -2.689 1 82.12 300 PRO A C 1
ATOM 2317 O O . PRO A 1 300 ? 2.342 -28.719 -3.752 1 82.12 300 PRO A O 1
ATOM 2320 N N . ALA A 1 301 ? 2.562 -28.844 -1.554 1 77 301 ALA A N 1
ATOM 2321 C CA . ALA A 1 301 ? 1.439 -29.766 -1.479 1 77 301 ALA A CA 1
ATOM 2322 C C . ALA A 1 301 ? 0.109 -29.031 -1.443 1 77 301 ALA A C 1
ATOM 2324 O O . ALA A 1 301 ? -0.957 -29.641 -1.543 1 77 301 ALA A O 1
ATOM 2325 N N . GLY A 1 302 ? 0.225 -27.766 -1.334 1 75.12 302 GLY A N 1
ATOM 2326 C CA . GLY A 1 302 ? -1 -26.984 -1.259 1 75.12 302 GLY A CA 1
ATOM 2327 C C . GLY A 1 302 ? -1.792 -26.984 -2.553 1 75.12 302 GLY A C 1
ATOM 2328 O O . GLY A 1 302 ? -1.216 -27.078 -3.639 1 75.12 302 GLY A O 1
ATOM 2329 N N . SER A 1 303 ? -3.105 -27.234 -2.42 1 68.75 303 SER A N 1
ATOM 2330 C CA . SER A 1 303 ? -3.99 -27.219 -3.578 1 68.75 303 SER A CA 1
ATOM 2331 C C . SER A 1 303 ? -4.801 -25.938 -3.646 1 68.75 303 SER A C 1
ATOM 2333 O O . SER A 1 303 ? -5.191 -25.391 -2.615 1 68.75 303 SER A O 1
ATOM 2335 N N . PRO A 1 304 ? -4.758 -25.438 -4.957 1 64.81 304 PRO A N 1
ATOM 2336 C CA . PRO A 1 304 ? -5.594 -24.25 -5.102 1 64.81 304 PRO A CA 1
ATOM 2337 C C . PRO A 1 304 ? -7.043 -24.484 -4.676 1 64.81 304 PRO A C 1
ATOM 2339 O O . PRO A 1 304 ? -7.582 -25.578 -4.891 1 64.81 304 PRO A O 1
ATOM 2342 N N . ARG A 1 305 ? -7.566 -23.547 -3.855 1 61.97 305 ARG A N 1
ATOM 2343 C CA . ARG A 1 305 ? -8.953 -23.641 -3.41 1 61.97 305 ARG A CA 1
ATOM 2344 C C . ARG A 1 305 ? -9.883 -22.922 -4.379 1 61.97 305 ARG A C 1
ATOM 2346 O O . ARG A 1 305 ? -9.461 -22.047 -5.125 1 61.97 305 ARG A O 1
ATOM 2353 N N . ASN A 1 306 ? -11.094 -23.391 -4.449 1 62.06 306 ASN A N 1
ATOM 2354 C CA . ASN A 1 306 ? -12.219 -22.75 -5.121 1 62.06 306 ASN A CA 1
ATOM 2355 C C . ASN A 1 306 ? -11.906 -22.453 -6.586 1 62.06 306 ASN A C 1
ATOM 2357 O O . ASN A 1 306 ? -12.18 -21.359 -7.07 1 62.06 306 ASN A O 1
ATOM 2361 N N . THR A 1 307 ? -11.328 -23.484 -7.07 1 75.75 307 THR A N 1
ATOM 2362 C CA . THR A 1 307 ? -10.844 -23.312 -8.438 1 75.75 307 THR A CA 1
ATOM 2363 C C . THR A 1 307 ? -11.883 -23.797 -9.445 1 75.75 307 THR A C 1
ATOM 2365 O O . THR A 1 307 ? -11.797 -23.5 -10.633 1 75.75 307 THR A O 1
ATOM 2368 N N . HIS A 1 308 ? -12.938 -24.484 -8.891 1 78.81 308 HIS A N 1
ATOM 2369 C CA . HIS A 1 308 ? -13.852 -25.156 -9.805 1 78.81 308 HIS A CA 1
ATOM 2370 C C . HIS A 1 308 ? -14.5 -24.188 -10.773 1 78.81 308 HIS A C 1
ATOM 2372 O O . HIS A 1 308 ? -14.469 -24.391 -11.984 1 78.81 308 HIS A O 1
ATOM 2378 N N . ALA A 1 309 ? -15.016 -23.141 -10.227 1 79.31 309 ALA A N 1
ATOM 2379 C CA . ALA A 1 309 ? -15.719 -22.156 -11.062 1 79.31 309 ALA A CA 1
ATOM 2380 C C . ALA A 1 309 ? -14.773 -21.547 -12.086 1 79.31 309 ALA A C 1
ATOM 2382 O O . ALA A 1 309 ? -15.133 -21.391 -13.258 1 79.31 309 ALA A O 1
ATOM 2383 N N . ASN A 1 310 ? -13.648 -21.297 -11.727 1 84.38 310 ASN A N 1
ATOM 2384 C CA . ASN A 1 310 ? -12.695 -20.656 -12.633 1 84.38 310 ASN A CA 1
ATOM 2385 C C . ASN A 1 310 ? -12.188 -21.625 -13.695 1 84.38 310 ASN A C 1
ATOM 2387 O O . ASN A 1 310 ? -11.906 -21.219 -14.82 1 84.38 310 ASN A O 1
ATOM 2391 N N . LEU A 1 311 ? -12.078 -22.859 -13.289 1 85.38 311 LEU A N 1
ATOM 2392 C CA . LEU A 1 311 ? -11.664 -23.859 -14.266 1 85.38 311 LEU A CA 1
ATOM 2393 C C . LEU A 1 311 ? -12.711 -24.031 -15.359 1 85.38 311 LEU A C 1
ATOM 2395 O O . LEU A 1 311 ? -12.375 -24.219 -16.531 1 85.38 311 LEU A O 1
ATOM 2399 N N . ARG A 1 312 ? -13.906 -23.984 -14.906 1 87.12 312 ARG A N 1
ATOM 2400 C CA . ARG A 1 312 ? -15 -24.062 -15.875 1 87.12 312 ARG A CA 1
ATOM 2401 C C . ARG A 1 312 ? -14.992 -22.844 -16.797 1 87.12 312 ARG A C 1
ATOM 2403 O O . ARG A 1 312 ? -15.109 -22.984 -18.016 1 87.12 312 ARG A O 1
ATOM 2410 N N . LYS A 1 313 ? -14.867 -21.734 -16.266 1 84.5 313 LYS A N 1
ATOM 2411 C CA . LYS A 1 313 ? -14.938 -20.5 -17.031 1 84.5 313 LYS A CA 1
ATOM 2412 C C . LYS A 1 313 ? -13.742 -20.344 -17.953 1 84.5 313 LYS A C 1
ATOM 2414 O O . LYS A 1 313 ? -13.891 -19.922 -19.109 1 84.5 313 LYS A O 1
ATOM 2419 N N . LEU A 1 314 ? -12.594 -20.719 -17.562 1 86.25 314 LEU A N 1
ATOM 2420 C CA . LEU A 1 314 ? -11.367 -20.453 -18.297 1 86.25 314 LEU A CA 1
ATOM 2421 C C . LEU A 1 314 ? -11.133 -21.547 -19.344 1 86.25 314 LEU A C 1
ATOM 2423 O O . LEU A 1 314 ? -10.695 -21.25 -20.469 1 86.25 314 LEU A O 1
ATOM 2427 N N . PHE A 1 315 ? -11.438 -22.766 -18.938 1 87.25 315 PHE A N 1
ATOM 2428 C CA . PHE A 1 315 ? -11.023 -23.844 -19.828 1 87.25 315 PHE A CA 1
ATOM 2429 C C . PHE A 1 315 ? -12.227 -24.641 -20.312 1 87.25 315 PHE A C 1
ATOM 2431 O O . PHE A 1 315 ? -12.078 -25.609 -21.062 1 87.25 315 PHE A O 1
ATOM 2438 N N . HIS A 1 316 ? -13.375 -24.25 -19.828 1 90.25 316 HIS A N 1
ATOM 2439 C CA . HIS A 1 316 ? -14.617 -24.875 -20.25 1 90.25 316 HIS A CA 1
ATOM 2440 C C . HIS A 1 316 ? -14.617 -26.359 -19.938 1 90.25 316 HIS A C 1
ATOM 2442 O O . HIS A 1 316 ? -15.047 -27.172 -20.766 1 90.25 316 HIS A O 1
ATOM 2448 N N . LEU A 1 317 ? -14.047 -26.656 -18.812 1 92.38 317 LEU A N 1
ATOM 2449 C CA . LEU A 1 317 ? -14.031 -28.062 -18.391 1 92.38 317 LEU A CA 1
ATOM 2450 C C . LEU A 1 317 ? -15.352 -28.438 -17.734 1 92.38 317 LEU A C 1
ATOM 2452 O O . LEU A 1 317 ? -15.961 -27.641 -17.031 1 92.38 317 LEU A O 1
ATOM 2456 N N . THR A 1 318 ? -15.758 -29.641 -17.938 1 93 318 THR A N 1
ATOM 2457 C CA . THR A 1 318 ? -16.922 -30.188 -17.25 1 93 318 THR A CA 1
ATOM 2458 C C . THR A 1 318 ? -16.594 -30.531 -15.797 1 93 318 THR A C 1
ATOM 2460 O O . THR A 1 318 ? -15.414 -30.625 -15.438 1 93 318 THR A O 1
ATOM 2463 N N . PRO A 1 319 ? -17.609 -30.719 -15.008 1 92.12 319 PRO A N 1
ATOM 2464 C CA . PRO A 1 319 ? -17.359 -31.047 -13.602 1 92.12 319 PRO A CA 1
ATOM 2465 C C . PRO A 1 319 ? -16.484 -32.281 -13.43 1 92.12 319 PRO A C 1
ATOM 2467 O O . PRO A 1 319 ? -15.562 -32.281 -12.602 1 92.12 319 PRO A O 1
ATOM 2470 N N . THR A 1 320 ? -16.734 -33.25 -14.242 1 92.69 320 THR A N 1
ATOM 2471 C CA . THR A 1 320 ? -15.953 -34.5 -14.133 1 92.69 320 THR A CA 1
ATOM 2472 C C . THR A 1 320 ? -14.516 -34.25 -14.594 1 92.69 320 THR A C 1
ATOM 2474 O O . THR A 1 320 ? -13.57 -34.812 -14.016 1 92.69 320 THR A O 1
ATOM 2477 N N . GLU A 1 321 ? -14.391 -33.5 -15.633 1 94.38 321 GLU A N 1
ATOM 2478 C CA . GLU A 1 321 ? -13.062 -33.156 -16.125 1 94.38 321 GLU A CA 1
ATOM 2479 C C . GLU A 1 321 ? -12.273 -32.375 -15.078 1 94.38 321 GLU A C 1
ATOM 2481 O O . GLU A 1 321 ? -11.07 -32.562 -14.922 1 94.38 321 GLU A O 1
ATOM 2486 N N . ILE A 1 322 ? -12.969 -31.516 -14.398 1 92.81 322 ILE A N 1
ATOM 2487 C CA . ILE A 1 322 ? -12.336 -30.703 -13.367 1 92.81 322 ILE A CA 1
ATOM 2488 C C . ILE A 1 322 ? -11.828 -31.594 -12.242 1 92.81 322 ILE A C 1
ATOM 2490 O O . ILE A 1 322 ? -10.688 -31.453 -11.797 1 92.81 322 ILE A O 1
ATOM 2494 N N . GLU A 1 323 ? -12.648 -32.438 -11.812 1 92.88 323 GLU A N 1
ATOM 2495 C CA . GLU A 1 323 ? -12.258 -33.375 -10.75 1 92.88 323 GLU A CA 1
ATOM 2496 C C . GLU A 1 323 ? -11.016 -34.188 -11.148 1 92.88 323 GLU A C 1
ATOM 2498 O O . GLU A 1 323 ? -10.094 -34.312 -10.352 1 92.88 323 GLU A O 1
ATOM 2503 N N . LEU A 1 324 ? -11.07 -34.688 -12.328 1 93.69 324 LEU A N 1
ATOM 2504 C CA . LEU A 1 324 ? -9.93 -35.438 -12.812 1 93.69 324 LEU A CA 1
ATOM 2505 C C . LEU A 1 324 ? -8.68 -34.562 -12.891 1 93.69 324 LEU A C 1
ATOM 2507 O O . LEU A 1 324 ? -7.602 -34.969 -12.453 1 93.69 324 LEU A O 1
ATOM 2511 N N . ALA A 1 325 ? -8.805 -33.406 -13.492 1 91.12 325 ALA A N 1
ATOM 2512 C CA . ALA A 1 325 ? -7.68 -32.5 -13.648 1 91.12 325 ALA A CA 1
ATOM 2513 C C . ALA A 1 325 ? -7.051 -32.156 -12.305 1 91.12 325 ALA A C 1
ATOM 2515 O O . ALA A 1 325 ? -5.824 -32.125 -12.172 1 91.12 325 ALA A O 1
ATOM 2516 N N . LEU A 1 326 ? -7.867 -31.906 -11.336 1 89.19 326 LEU A N 1
ATOM 2517 C CA . LEU A 1 326 ? -7.375 -31.531 -10.016 1 89.19 326 LEU A CA 1
ATOM 2518 C C . LEU A 1 326 ? -6.621 -32.688 -9.367 1 89.19 326 LEU A C 1
ATOM 2520 O O . LEU A 1 326 ? -5.602 -32.469 -8.703 1 89.19 326 LEU A O 1
ATOM 2524 N N . LEU A 1 327 ? -7.094 -33.844 -9.516 1 89.69 327 LEU A N 1
ATOM 2525 C CA . LEU A 1 327 ? -6.391 -35.031 -9.008 1 89.69 327 LEU A CA 1
ATOM 2526 C C . LEU A 1 327 ? -5.039 -35.188 -9.695 1 89.69 327 LEU A C 1
ATOM 2528 O O . LEU A 1 327 ? -4.055 -35.562 -9.055 1 89.69 327 LEU A O 1
ATOM 2532 N N . MET A 1 328 ? -5.012 -34.906 -10.93 1 88.5 328 MET A N 1
ATOM 2533 C CA . MET A 1 328 ? -3.764 -35 -11.68 1 88.5 328 MET A CA 1
ATOM 2534 C C . MET A 1 328 ? -2.768 -33.938 -11.211 1 88.5 328 MET A C 1
ATOM 2536 O O . MET A 1 328 ? -1.565 -34.219 -11.148 1 88.5 328 MET A O 1
ATOM 2540 N N . VAL A 1 329 ? -3.26 -32.781 -10.984 1 86 329 VAL A N 1
ATOM 2541 C CA . VAL A 1 329 ? -2.404 -31.719 -10.477 1 86 329 VAL A CA 1
ATOM 2542 C C . VAL A 1 329 ? -1.829 -32.125 -9.117 1 86 329 VAL A C 1
ATOM 2544 O O . VAL A 1 329 ? -0.695 -31.766 -8.789 1 86 329 VAL A O 1
ATOM 2547 N N . ASP A 1 330 ? -2.611 -32.875 -8.414 1 84.75 330 ASP A N 1
ATOM 2548 C CA . ASP A 1 330 ? -2.16 -33.344 -7.105 1 84.75 330 ASP A CA 1
ATOM 2549 C C . ASP A 1 330 ? -1.131 -34.469 -7.254 1 84.75 330 ASP A C 1
ATOM 2551 O O . ASP A 1 330 ? -0.59 -34.938 -6.262 1 84.75 330 ASP A O 1
ATOM 2555 N N . GLY A 1 331 ? -0.899 -34.875 -8.461 1 83.75 331 GLY A N 1
ATOM 2556 C CA . GLY A 1 331 ? 0.201 -35.812 -8.711 1 83.75 331 GLY A CA 1
ATOM 2557 C C . GLY A 1 331 ? -0.255 -37.219 -8.961 1 83.75 331 GLY A C 1
ATOM 2558 O O . GLY A 1 331 ? 0.568 -38.125 -9.164 1 83.75 331 GLY A O 1
ATOM 2559 N N . LEU A 1 332 ? -1.496 -37.469 -8.977 1 89.06 332 LEU A N 1
ATOM 2560 C CA . LEU A 1 332 ? -1.977 -38.844 -9.195 1 89.06 332 LEU A CA 1
ATOM 2561 C C . LEU A 1 332 ? -1.815 -39.25 -10.664 1 89.06 332 LEU A C 1
ATOM 2563 O O . LEU A 1 332 ? -1.981 -38.406 -11.555 1 89.06 332 LEU A O 1
ATOM 2567 N N . THR A 1 333 ? -1.469 -40.469 -10.859 1 91.31 333 THR A N 1
ATOM 2568 C CA . THR A 1 333 ? -1.497 -41.031 -12.211 1 91.31 333 THR A CA 1
ATOM 2569 C C . THR A 1 333 ? -2.934 -41.188 -12.703 1 91.31 333 THR A C 1
ATOM 2571 O O . THR A 1 333 ? -3.877 -41.094 -11.906 1 91.31 333 THR A O 1
ATOM 2574 N N . LEU A 1 334 ? -3 -41.375 -14.023 1 92.44 334 LEU A N 1
ATOM 2575 C CA . LEU A 1 334 ? -4.332 -41.562 -14.586 1 92.44 334 LEU A CA 1
ATOM 2576 C C . LEU A 1 334 ? -5.035 -42.75 -13.945 1 92.44 334 LEU A C 1
ATOM 2578 O O . LEU A 1 334 ? -6.234 -42.688 -13.672 1 92.44 334 LEU A O 1
ATOM 2582 N N . ASP A 1 335 ? -4.262 -43.781 -13.695 1 94.12 335 ASP A N 1
ATOM 2583 C CA . ASP A 1 335 ? -4.824 -44.969 -13.086 1 94.12 335 ASP A CA 1
ATOM 2584 C C . ASP A 1 335 ? -5.305 -44.688 -11.664 1 94.12 335 ASP A C 1
ATOM 2586 O O . ASP A 1 335 ? -6.402 -45.094 -11.281 1 94.12 335 ASP A O 1
ATOM 2590 N N . GLU A 1 336 ? -4.523 -44.062 -10.891 1 94.56 336 GLU A N 1
ATOM 2591 C CA . GLU A 1 336 ? -4.867 -43.719 -9.516 1 94.56 336 GLU A CA 1
ATOM 2592 C C . GLU A 1 336 ? -6.082 -42.781 -9.461 1 94.56 336 GLU A C 1
ATOM 2594 O O . GLU A 1 336 ? -6.957 -42.969 -8.609 1 94.56 336 GLU A O 1
ATOM 2599 N N . ALA A 1 337 ? -6.109 -41.812 -10.32 1 94.75 337 ALA A N 1
ATOM 2600 C CA . ALA A 1 337 ? -7.219 -40.875 -10.375 1 94.75 337 ALA A CA 1
ATOM 2601 C C . ALA A 1 337 ? -8.523 -41.562 -10.758 1 94.75 337 ALA A C 1
ATOM 2603 O O . ALA A 1 337 ? -9.578 -41.25 -10.203 1 94.75 337 ALA A O 1
ATOM 2604 N N . ALA A 1 338 ? -8.461 -42.469 -11.703 1 95.88 338 ALA A N 1
ATOM 2605 C CA . ALA A 1 338 ? -9.633 -43.25 -12.109 1 95.88 338 ALA A CA 1
ATOM 2606 C C . ALA A 1 338 ? -10.219 -44.031 -10.938 1 95.88 338 ALA A C 1
ATOM 2608 O O . ALA A 1 338 ? -11.438 -44.031 -10.734 1 95.88 338 ALA A O 1
ATOM 2609 N N . MET A 1 339 ? -9.352 -44.656 -10.234 1 96 339 MET A N 1
ATOM 2610 C CA . MET A 1 339 ? -9.773 -45.406 -9.07 1 96 339 MET A CA 1
ATOM 2611 C C . MET A 1 339 ? -10.445 -44.5 -8.039 1 96 339 MET A C 1
ATOM 2613 O O . MET A 1 339 ? -11.477 -44.875 -7.473 1 96 339 MET A O 1
ATOM 2617 N N . ARG A 1 340 ? -9.867 -43.375 -7.781 1 94.31 340 ARG A N 1
ATOM 2618 C CA . ARG A 1 340 ? -10.391 -42.438 -6.789 1 94.31 340 ARG A CA 1
ATOM 2619 C C . ARG A 1 340 ? -11.766 -41.938 -7.199 1 94.31 340 ARG A C 1
ATOM 2621 O O . ARG A 1 340 ? -12.617 -41.688 -6.344 1 94.31 340 ARG A O 1
ATOM 2628 N N . LEU A 1 341 ? -11.922 -41.688 -8.477 1 94.44 341 LEU A N 1
ATOM 2629 C CA . LEU A 1 341 ? -13.18 -41.156 -8.984 1 94.44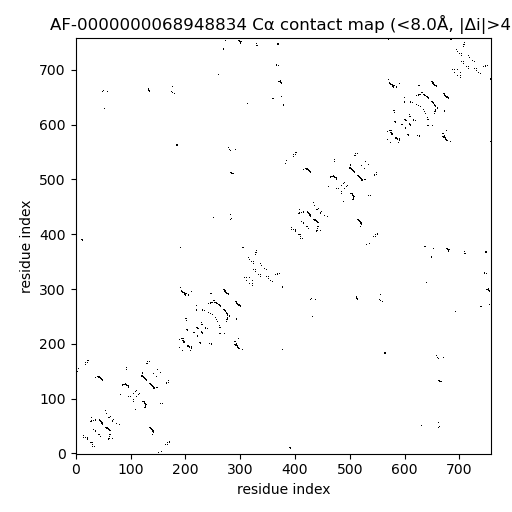 341 LEU A CA 1
ATOM 2630 C C . LEU A 1 341 ? -14.203 -42.25 -9.195 1 94.44 341 LEU A C 1
ATOM 2632 O O . LEU A 1 341 ? -15.375 -41.969 -9.477 1 94.44 341 LEU A O 1
ATOM 2636 N N . GLY A 1 342 ? -13.773 -43.5 -9.102 1 95 342 GLY A N 1
ATOM 2637 C CA . GLY A 1 342 ? -14.672 -44.625 -9.281 1 95 342 GLY A CA 1
ATOM 2638 C C . GLY A 1 342 ? -15.086 -44.844 -10.727 1 95 342 GLY A C 1
ATOM 2639 O O . GLY A 1 342 ? -16.234 -45.188 -11 1 95 342 GLY A O 1
ATOM 2640 N N . ILE A 1 343 ? -14.266 -44.562 -11.617 1 94.94 343 ILE A N 1
ATOM 2641 C CA . ILE A 1 343 ? -14.578 -44.719 -13.031 1 94.94 343 ILE A CA 1
ATOM 2642 C C . ILE A 1 343 ? -13.547 -45.656 -13.672 1 94.94 343 ILE A C 1
ATOM 2644 O O . ILE A 1 343 ? -12.508 -45.938 -13.078 1 94.94 343 ILE A O 1
ATOM 2648 N N . LYS A 1 344 ? -13.898 -46.219 -14.906 1 95.5 344 LYS A N 1
ATOM 2649 C CA . LYS A 1 344 ? -12.984 -47.094 -15.625 1 95.5 344 LYS A CA 1
ATOM 2650 C C . LYS A 1 344 ? -11.82 -46.312 -16.219 1 95.5 344 LYS A C 1
ATOM 2652 O O . LYS A 1 344 ? -11.953 -45.156 -16.547 1 95.5 344 LYS A O 1
ATOM 2657 N N . LYS A 1 345 ? -10.711 -46.938 -16.391 1 94.62 345 LYS A N 1
ATOM 2658 C CA . LYS A 1 345 ? -9.508 -46.312 -16.953 1 94.62 345 LYS A CA 1
ATOM 2659 C C . LYS A 1 345 ? -9.773 -45.719 -18.328 1 94.62 345 LYS A C 1
ATOM 2661 O O . LYS A 1 345 ? -9.273 -44.625 -18.641 1 94.62 345 LYS A O 1
ATOM 2666 N N . ASN A 1 346 ? -10.547 -46.438 -19.078 1 94.5 346 ASN A N 1
ATOM 2667 C CA . ASN A 1 346 ? -10.844 -45.969 -20.422 1 94.5 346 ASN A CA 1
ATOM 2668 C C . ASN A 1 346 ? -11.695 -44.688 -20.406 1 94.5 346 ASN A C 1
ATOM 2670 O O . ASN A 1 346 ? -11.531 -43.812 -21.25 1 94.5 346 ASN A O 1
ATOM 2674 N N . THR A 1 347 ? -12.609 -44.625 -19.5 1 95.19 347 THR A N 1
ATOM 2675 C CA . THR A 1 347 ? -13.406 -43.406 -19.328 1 95.19 347 THR A CA 1
ATOM 2676 C C . THR A 1 347 ? -12.523 -42.25 -18.891 1 95.19 347 THR A C 1
ATOM 2678 O O . THR A 1 347 ? -12.688 -41.125 -19.391 1 95.19 347 THR A O 1
ATOM 2681 N N . ALA A 1 348 ? -11.641 -42.5 -17.953 1 95.44 348 ALA A N 1
ATOM 2682 C CA . ALA A 1 348 ? -10.703 -41.469 -17.516 1 95.44 348 ALA A CA 1
ATOM 2683 C C . ALA A 1 348 ? -9.844 -40.969 -18.672 1 95.44 348 ALA A C 1
ATOM 2685 O O . ALA A 1 348 ? -9.547 -39.781 -18.766 1 95.44 348 ALA A O 1
ATOM 2686 N N . ARG A 1 349 ? -9.438 -41.906 -19.484 1 94.75 349 ARG A N 1
ATOM 2687 C CA . ARG A 1 349 ? -8.648 -41.531 -20.656 1 94.75 349 ARG A CA 1
ATOM 2688 C C . ARG A 1 349 ? -9.438 -40.625 -21.578 1 94.75 349 ARG A C 1
ATOM 2690 O O . ARG A 1 349 ? -8.875 -39.688 -22.188 1 94.75 349 ARG A O 1
ATOM 2697 N N . ALA A 1 350 ? -10.648 -40.906 -21.75 1 95.31 350 ALA A N 1
ATOM 2698 C CA . ALA A 1 350 ? -11.508 -40.094 -22.578 1 95.31 350 ALA A CA 1
ATOM 2699 C C . ALA A 1 350 ? -11.625 -38.688 -22 1 95.31 350 ALA A C 1
ATOM 2701 O O . ALA A 1 350 ? -11.555 -37.688 -22.734 1 95.31 350 ALA A O 1
ATOM 2702 N N . HIS A 1 351 ? -11.844 -38.625 -20.719 1 95.31 351 HIS A N 1
ATOM 2703 C CA . HIS A 1 351 ? -11.906 -37.312 -20.062 1 95.31 351 HIS A CA 1
ATOM 2704 C C . HIS A 1 351 ? -10.594 -36.562 -20.203 1 95.31 351 HIS A C 1
ATOM 2706 O O . HIS A 1 351 ? -10.586 -35.344 -20.406 1 95.31 351 HIS A O 1
ATOM 2712 N N . LEU A 1 352 ? -9.531 -37.25 -20.016 1 94.81 352 LEU A N 1
ATOM 2713 C CA . LEU A 1 352 ? -8.211 -36.656 -20.125 1 94.81 352 LEU A CA 1
ATOM 2714 C C . LEU A 1 352 ? -8 -36.062 -21.531 1 94.81 352 LEU A C 1
ATOM 2716 O O . LEU A 1 352 ? -7.418 -35 -21.672 1 94.81 352 LEU A O 1
ATOM 2720 N N . ARG A 1 353 ? -8.414 -36.781 -22.516 1 94.25 353 ARG A N 1
ATOM 2721 C CA . ARG A 1 353 ? -8.344 -36.281 -23.875 1 94.25 353 ARG A CA 1
ATOM 2722 C C . ARG A 1 353 ? -9.133 -34.969 -24.016 1 94.25 353 ARG A C 1
ATOM 2724 O O . ARG A 1 353 ? -8.695 -34.062 -24.703 1 94.25 353 ARG A O 1
ATOM 2731 N N . GLY A 1 354 ? -10.273 -35 -23.438 1 94.12 354 GLY A N 1
ATOM 2732 C CA . GLY A 1 354 ? -11.07 -33.781 -23.438 1 94.12 354 GLY A CA 1
ATOM 2733 C C . GLY A 1 354 ? -10.383 -32.625 -22.75 1 94.12 354 GLY A C 1
ATOM 2734 O O . GLY A 1 354 ? -10.422 -31.5 -23.25 1 94.12 354 GLY A O 1
ATOM 2735 N N . ILE A 1 355 ? -9.805 -32.906 -21.641 1 93.81 355 ILE A N 1
ATOM 2736 C CA . ILE A 1 355 ? -9.07 -31.891 -20.875 1 93.81 355 ILE A CA 1
ATOM 2737 C C . ILE A 1 355 ? -7.941 -31.312 -21.734 1 93.81 355 ILE A C 1
ATOM 2739 O O . ILE A 1 355 ? -7.766 -30.094 -21.828 1 93.81 355 ILE A O 1
ATOM 2743 N N . PHE A 1 356 ? -7.184 -32.25 -22.359 1 91.94 356 PHE A N 1
ATOM 2744 C CA . PHE A 1 356 ? -6.051 -31.828 -23.188 1 91.94 356 PHE A CA 1
ATOM 2745 C C . PHE A 1 356 ? -6.516 -31 -24.375 1 91.94 356 PHE A C 1
ATOM 2747 O O . PHE A 1 356 ? -5.91 -29.969 -24.688 1 91.94 356 PHE A O 1
ATOM 2754 N N . ALA A 1 357 ? -7.547 -31.359 -24.953 1 90.12 357 ALA A N 1
ATOM 2755 C CA . ALA A 1 357 ? -8.086 -30.625 -26.094 1 90.12 357 ALA A CA 1
ATOM 2756 C C . ALA A 1 357 ? -8.508 -29.219 -25.703 1 90.12 357 ALA A C 1
ATOM 2758 O O . ALA A 1 357 ? -8.305 -28.266 -26.469 1 90.12 357 ALA A O 1
ATOM 2759 N N . LYS A 1 358 ? -9 -29.094 -24.516 1 89.38 358 LYS A N 1
ATOM 2760 C CA . LYS A 1 358 ? -9.562 -27.828 -24.094 1 89.38 358 LYS A CA 1
ATOM 2761 C C . LYS A 1 358 ? -8.492 -26.922 -23.5 1 89.38 358 LYS A C 1
ATOM 2763 O O . LYS A 1 358 ? -8.602 -25.688 -23.578 1 89.38 358 LYS A O 1
ATOM 2768 N N . THR A 1 359 ? -7.535 -27.484 -22.922 1 86.38 359 THR A N 1
ATOM 2769 C CA . THR A 1 359 ? -6.516 -26.688 -22.25 1 86.38 359 THR A CA 1
ATOM 2770 C C . THR A 1 359 ? -5.316 -26.453 -23.156 1 86.38 359 THR A C 1
ATOM 2772 O O . THR A 1 359 ? -4.52 -25.547 -22.922 1 86.38 359 THR A O 1
ATOM 2775 N N . GLY A 1 360 ? -5.066 -27.312 -24.141 1 82.06 360 GLY A N 1
ATOM 2776 C CA . GLY A 1 360 ? -3.908 -27.25 -25.016 1 82.06 360 GLY A CA 1
ATOM 2777 C C . GLY A 1 360 ? -2.723 -28.031 -24.5 1 82.06 360 GLY A C 1
ATOM 2778 O O . GLY A 1 360 ? -1.689 -28.125 -25.172 1 82.06 360 GLY A O 1
ATOM 2779 N N . ALA A 1 361 ? -2.883 -28.609 -23.359 1 87.19 361 ALA A N 1
ATOM 2780 C CA . ALA A 1 361 ? -1.812 -29.453 -22.828 1 87.19 361 ALA A CA 1
ATOM 2781 C C . ALA A 1 361 ? -1.71 -30.766 -23.609 1 87.19 361 ALA A C 1
ATOM 2783 O O . ALA A 1 361 ? -2.715 -31.281 -24.109 1 87.19 361 ALA A O 1
ATOM 2784 N N . THR A 1 362 ? -0.473 -31.234 -23.672 1 86.88 362 THR A N 1
ATOM 2785 C CA . THR A 1 362 ? -0.277 -32.469 -24.422 1 86.88 362 THR A CA 1
ATOM 2786 C C . THR A 1 362 ? 0.141 -33.594 -23.5 1 86.88 362 THR A C 1
ATOM 2788 O O . THR A 1 362 ? 0.141 -34.781 -23.891 1 86.88 362 THR A O 1
ATOM 2791 N N . ARG A 1 363 ? 0.508 -33.312 -22.297 1 89.19 363 ARG A N 1
ATOM 2792 C CA . ARG A 1 363 ? 0.9 -34.281 -21.281 1 89.19 363 ARG A CA 1
ATOM 2793 C C . ARG A 1 363 ? 0.573 -33.781 -19.875 1 89.19 363 ARG A C 1
ATOM 2795 O O . ARG A 1 363 ? 0.262 -32.594 -19.703 1 89.19 363 ARG A O 1
ATOM 2802 N N . GLN A 1 364 ? 0.604 -34.719 -18.953 1 86.94 364 GLN A N 1
ATOM 2803 C CA . GLN A 1 364 ? 0.199 -34.375 -17.594 1 86.94 364 GLN A CA 1
ATOM 2804 C C . GLN A 1 364 ? 1.076 -33.281 -17.016 1 86.94 364 GLN A C 1
ATOM 2806 O O . GLN A 1 364 ? 0.578 -32.375 -16.344 1 86.94 364 GLN A O 1
ATOM 2811 N N . ALA A 1 365 ? 2.359 -33.344 -17.188 1 86.25 365 ALA A N 1
ATOM 2812 C CA . ALA A 1 365 ? 3.271 -32.312 -16.672 1 86.25 365 ALA A CA 1
ATOM 2813 C C . ALA A 1 365 ? 2.895 -30.922 -17.172 1 86.25 365 ALA A C 1
ATOM 2815 O O . ALA A 1 365 ? 2.932 -29.953 -16.422 1 86.25 365 ALA A O 1
ATOM 2816 N N . LEU A 1 366 ? 2.516 -30.891 -18.391 1 85.62 366 LEU A N 1
ATOM 2817 C CA . LEU A 1 366 ? 2.127 -29.609 -18.984 1 85.62 366 LEU A CA 1
ATOM 2818 C C . LEU A 1 366 ? 0.772 -29.156 -18.453 1 85.62 366 LEU A C 1
ATOM 2820 O O . LEU A 1 366 ? 0.532 -27.953 -18.297 1 85.62 366 LEU A O 1
ATOM 2824 N N . LEU A 1 367 ? -0.091 -30.078 -18.25 1 87.31 367 LEU A N 1
ATOM 2825 C CA . LEU A 1 367 ? -1.376 -29.734 -17.641 1 87.31 367 LEU A CA 1
ATOM 2826 C C . LEU A 1 367 ? -1.184 -29.125 -16.266 1 87.31 367 LEU A C 1
ATOM 2828 O O . LEU A 1 367 ? -1.809 -28.109 -15.938 1 87.31 367 LEU A O 1
ATOM 2832 N N . VAL A 1 368 ? -0.362 -29.719 -15.453 1 85.75 368 VAL A N 1
ATOM 2833 C CA . VAL A 1 368 ? -0.056 -29.219 -14.117 1 85.75 368 VAL A CA 1
ATOM 2834 C C . VAL A 1 368 ? 0.503 -27.812 -14.211 1 85.75 368 VAL A C 1
ATOM 2836 O O . VAL A 1 368 ? 0.053 -26.906 -13.5 1 85.75 368 VAL A O 1
ATOM 2839 N N . LYS A 1 369 ? 1.424 -27.641 -15.047 1 83.88 369 LYS A N 1
ATOM 2840 C CA . LYS A 1 369 ? 2.029 -26.328 -15.25 1 83.88 369 LYS A CA 1
ATOM 2841 C C . LYS A 1 369 ? 0.98 -25.297 -15.656 1 83.88 369 LYS A C 1
ATOM 2843 O O . LYS A 1 369 ? 0.943 -24.203 -15.109 1 83.88 369 LYS A O 1
ATOM 2848 N N . MET A 1 370 ? 0.186 -25.641 -16.594 1 82.31 370 MET A N 1
ATOM 2849 C CA . MET A 1 370 ? -0.836 -24.734 -17.109 1 82.31 370 MET A CA 1
ATOM 2850 C C . MET A 1 370 ? -1.794 -24.297 -16 1 82.31 370 MET A C 1
ATOM 2852 O O . MET A 1 370 ? -2.131 -23.125 -15.883 1 82.31 370 MET A O 1
ATOM 2856 N N . LEU A 1 371 ? -2.244 -25.234 -15.25 1 82.25 371 LEU A N 1
ATOM 2857 C CA . LEU A 1 371 ? -3.23 -24.938 -14.219 1 82.25 371 LEU A CA 1
ATOM 2858 C C . LEU A 1 371 ? -2.605 -24.125 -13.086 1 82.25 371 LEU A C 1
ATOM 2860 O O . LEU A 1 371 ? -3.229 -23.203 -12.555 1 82.25 371 LEU A O 1
ATOM 2864 N N . LEU A 1 372 ? -1.357 -24.438 -12.75 1 82.12 372 LEU A N 1
ATOM 2865 C CA . LEU A 1 372 ? -0.689 -23.75 -11.648 1 82.12 372 LEU A CA 1
ATOM 2866 C C . LEU A 1 372 ? -0.209 -22.375 -12.078 1 82.12 372 LEU A C 1
ATOM 2868 O O . LEU A 1 372 ? 0.007 -21.5 -11.234 1 82.12 372 LEU A O 1
ATOM 2872 N N . SER A 1 373 ? -0.035 -22.172 -13.367 1 80.12 373 SER A N 1
ATOM 2873 C CA . SER A 1 373 ? 0.443 -20.906 -13.898 1 80.12 373 SER A CA 1
ATOM 2874 C C . SER A 1 373 ? -0.692 -20.109 -14.531 1 80.12 373 SER A C 1
ATOM 2876 O O . SER A 1 373 ? -0.483 -19.406 -15.523 1 80.12 373 SER A O 1
ATOM 2878 N N . SER A 1 374 ? -1.832 -20.312 -14.148 1 76.31 374 SER A N 1
ATOM 2879 C CA . SER A 1 374 ? -3.008 -19.562 -14.57 1 76.31 374 SER A CA 1
ATOM 2880 C C . SER A 1 374 ? -3.596 -18.75 -13.422 1 76.31 374 SER A C 1
ATOM 2882 O O . SER A 1 374 ? -3.109 -18.828 -12.289 1 76.31 374 SER A O 1
ATOM 2884 N N . VAL A 1 375 ? -4.582 -18.016 -13.789 1 80.81 375 VAL A N 1
ATOM 2885 C CA . VAL A 1 375 ? -5.203 -17.188 -12.766 1 80.81 375 VAL A CA 1
ATOM 2886 C C . VAL A 1 375 ? -6.324 -17.969 -12.078 1 80.81 375 VAL A C 1
ATOM 2888 O O . VAL A 1 375 ? -7.105 -17.406 -11.312 1 80.81 375 VAL A O 1
ATOM 2891 N N . VAL A 1 376 ? -6.379 -19.219 -12.273 1 71.5 376 VAL A N 1
ATOM 2892 C CA . VAL A 1 376 ? -7.457 -20.047 -11.75 1 71.5 376 VAL A CA 1
ATOM 2893 C C . VAL A 1 376 ? -7.539 -19.891 -10.234 1 71.5 376 VAL A C 1
ATOM 2895 O O . VAL A 1 376 ? -8.625 -19.75 -9.68 1 71.5 376 VAL A O 1
ATOM 2898 N N . GLY A 1 377 ? -6.402 -19.953 -9.656 1 75.25 377 GLY A N 1
ATOM 2899 C CA . GLY A 1 377 ? -6.398 -19.906 -8.203 1 75.25 377 GLY A CA 1
ATOM 2900 C C . GLY A 1 377 ? -6.535 -18.5 -7.648 1 75.25 377 GLY A C 1
ATOM 2901 O O . GLY A 1 377 ? -6.664 -18.312 -6.438 1 75.25 377 GLY A O 1
ATOM 2902 N N . MET A 1 378 ? -6.605 -17.516 -8.492 1 75.69 378 MET A N 1
ATOM 2903 C CA . MET A 1 378 ? -6.574 -16.125 -8.047 1 75.69 378 MET A CA 1
ATOM 2904 C C . MET A 1 378 ? -7.98 -15.531 -8.023 1 75.69 378 MET A C 1
ATOM 2906 O O . MET A 1 378 ? -8.203 -14.469 -7.445 1 75.69 378 MET A O 1
ATOM 2910 N N . GLY A 1 379 ? -8.93 -16.109 -8.766 1 69.56 379 GLY A N 1
ATOM 2911 C CA . GLY A 1 379 ? -10.266 -15.555 -8.906 1 69.56 379 GLY A CA 1
ATOM 2912 C C . GLY A 1 379 ? -11.156 -15.828 -7.707 1 69.56 379 GLY A C 1
ATOM 2913 O O . GLY A 1 379 ? -10.883 -16.734 -6.914 1 69.56 379 GLY A O 1
ATOM 2914 N N . MET B 1 1 ? 6.773 43.156 26.875 1 29.48 1 MET B N 1
ATOM 2915 C CA . MET B 1 1 ? 5.773 43 25.828 1 29.48 1 MET B CA 1
ATOM 2916 C C . MET B 1 1 ? 5.766 41.562 25.281 1 29.48 1 MET B C 1
ATOM 2918 O O . MET B 1 1 ? 6.805 41.031 24.875 1 29.48 1 MET B O 1
ATOM 2922 N N . LEU B 1 2 ? 4.949 40.781 25.75 1 40.06 2 LEU B N 1
ATOM 2923 C CA . LEU B 1 2 ? 4.887 39.344 25.422 1 40.06 2 LEU B CA 1
ATOM 2924 C C . LEU B 1 2 ? 4.973 39.125 23.922 1 40.06 2 LEU B C 1
ATOM 2926 O O . LEU B 1 2 ? 4.336 39.844 23.141 1 40.06 2 LEU B O 1
ATOM 2930 N N . PRO B 1 3 ? 6.16 38.812 23.391 1 47.19 3 PRO B N 1
ATOM 2931 C CA . PRO B 1 3 ? 6.387 38.656 21.953 1 47.19 3 PRO B CA 1
ATOM 2932 C C . PRO B 1 3 ? 5.137 38.219 21.203 1 47.19 3 PRO B C 1
ATOM 2934 O O . PRO B 1 3 ? 4.281 37.531 21.766 1 47.19 3 PRO B O 1
ATOM 2937 N N . ALA B 1 4 ? 4.582 39.062 20.391 1 55.19 4 ALA B N 1
ATOM 2938 C CA . ALA B 1 4 ? 3.355 39.031 19.594 1 55.19 4 ALA B CA 1
ATOM 2939 C C . ALA B 1 4 ? 3.162 37.688 18.938 1 55.19 4 ALA B C 1
ATOM 2941 O O . ALA B 1 4 ? 4.059 37.188 18.25 1 55.19 4 ALA B O 1
ATOM 2942 N N . PRO B 1 5 ? 2.316 36.906 19.438 1 62.59 5 PRO B N 1
ATOM 2943 C CA . PRO B 1 5 ? 1.96 35.594 18.875 1 62.59 5 PRO B CA 1
ATOM 2944 C C . PRO B 1 5 ? 1.824 35.656 17.344 1 62.59 5 PRO B C 1
ATOM 2946 O O . PRO B 1 5 ? 1.589 36.719 16.766 1 62.59 5 PRO B O 1
ATOM 2949 N N . LEU B 1 6 ? 2.537 34.75 16.609 1 74.69 6 LEU B N 1
ATOM 2950 C CA . LEU B 1 6 ? 2.396 34.594 15.156 1 74.69 6 LEU B CA 1
ATOM 2951 C C . LEU B 1 6 ? 0.955 34.844 14.727 1 74.69 6 LEU B C 1
ATOM 2953 O O . LEU B 1 6 ? 0.026 34.25 15.289 1 74.69 6 LEU B O 1
ATOM 2957 N N . PRO B 1 7 ? 0.752 35.938 13.914 1 82.94 7 PRO B N 1
ATOM 2958 C CA . PRO B 1 7 ? -0.598 36.125 13.383 1 82.94 7 PRO B CA 1
ATOM 2959 C C . PRO B 1 7 ? -1.202 34.812 12.828 1 82.94 7 PRO B C 1
ATOM 2961 O O . PRO B 1 7 ? -0.478 33.969 12.312 1 82.94 7 PRO B O 1
ATOM 2964 N N . ALA B 1 8 ? -2.412 34.688 13.039 1 86.44 8 ALA B N 1
ATOM 2965 C CA . ALA B 1 8 ? -3.143 33.469 12.664 1 86.44 8 ALA B CA 1
ATOM 2966 C C . ALA B 1 8 ? -2.924 33.156 11.195 1 86.44 8 ALA B C 1
ATOM 2968 O O . ALA B 1 8 ? -2.766 31.969 10.836 1 86.44 8 ALA B O 1
ATOM 2969 N N . ALA B 1 9 ? -2.846 34.188 10.344 1 86.38 9 ALA B N 1
ATOM 2970 C CA . ALA B 1 9 ? -2.678 33.969 8.914 1 86.38 9 ALA B CA 1
ATOM 2971 C C . ALA B 1 9 ? -1.31 33.375 8.602 1 86.38 9 ALA B C 1
ATOM 2973 O O . ALA B 1 9 ? -1.191 32.5 7.75 1 86.38 9 ALA B O 1
ATOM 2974 N N . GLU B 1 10 ? -0.343 33.844 9.258 1 88.19 10 GLU B N 1
ATOM 2975 C CA . GLU B 1 10 ? 1.01 33.344 9.055 1 88.19 10 GLU B CA 1
ATOM 2976 C C . GLU B 1 10 ? 1.14 31.906 9.57 1 88.19 10 GLU B C 1
ATOM 2978 O O . GLU B 1 10 ? 1.782 31.062 8.938 1 88.19 10 GLU B O 1
ATOM 2983 N N . LEU B 1 11 ? 0.559 31.688 10.75 1 91.06 11 LEU B N 1
ATOM 2984 C CA . LEU B 1 11 ? 0.56 30.328 11.289 1 91.06 11 LEU B CA 1
ATOM 2985 C C . LEU B 1 11 ? -0.126 29.359 10.336 1 91.06 11 LEU B C 1
ATOM 2987 O O . LEU B 1 11 ? 0.383 28.266 10.078 1 91.06 11 LEU B O 1
ATOM 2991 N N . SER B 1 12 ? -1.264 29.766 9.828 1 92.88 12 SER B N 1
ATOM 2992 C CA . SER B 1 12 ? -2.012 28.953 8.883 1 92.88 12 SER B CA 1
ATOM 2993 C C . SER B 1 12 ? -1.162 28.594 7.664 1 92.88 12 SER B C 1
ATOM 2995 O O . SER B 1 12 ? -1.147 27.453 7.219 1 92.88 12 SER B O 1
ATOM 2997 N N . ALA B 1 13 ? -0.439 29.562 7.168 1 92.88 13 ALA B N 1
ATOM 2998 C CA . ALA B 1 13 ? 0.394 29.344 5.988 1 92.88 13 ALA B CA 1
ATOM 2999 C C . ALA B 1 13 ? 1.524 28.375 6.285 1 92.88 13 ALA B C 1
ATOM 3001 O O . ALA B 1 13 ? 1.827 27.5 5.469 1 92.88 13 ALA B O 1
ATOM 3002 N N . LEU B 1 14 ? 2.125 28.531 7.414 1 94.25 14 LEU B N 1
ATOM 3003 C CA . LEU B 1 14 ? 3.207 27.641 7.812 1 94.25 14 LEU B CA 1
ATOM 3004 C C . LEU B 1 14 ? 2.693 26.219 7.996 1 94.25 14 LEU B C 1
ATOM 3006 O O . LEU B 1 14 ? 3.33 25.25 7.551 1 94.25 14 LEU B O 1
ATOM 3010 N N . LEU B 1 15 ? 1.544 26.109 8.633 1 95.38 15 LEU B N 1
ATOM 3011 C CA . LEU B 1 15 ? 0.984 24.781 8.875 1 95.38 15 LEU B CA 1
ATOM 3012 C C . LEU B 1 15 ? 0.548 24.125 7.566 1 95.38 15 LEU B C 1
ATOM 3014 O O . LEU B 1 15 ? 0.651 22.906 7.41 1 95.38 15 LEU B O 1
ATOM 3018 N N . ALA B 1 16 ? 0.089 24.953 6.66 1 94.31 16 ALA B N 1
ATOM 3019 C CA . ALA B 1 16 ? -0.248 24.422 5.34 1 94.31 16 ALA B CA 1
ATOM 3020 C C . ALA B 1 16 ? 0.964 23.766 4.684 1 94.31 16 ALA B C 1
ATOM 3022 O O . ALA B 1 16 ? 0.867 22.656 4.156 1 94.31 16 ALA B O 1
ATOM 3023 N N . GLN B 1 17 ? 2.068 24.391 4.738 1 94.75 17 GLN B N 1
ATOM 3024 C CA . GLN B 1 17 ? 3.299 23.859 4.168 1 94.75 17 GLN B CA 1
ATOM 3025 C C . GLN B 1 17 ? 3.762 22.625 4.938 1 94.75 17 GLN B C 1
ATOM 3027 O O . GLN B 1 17 ? 4.223 21.641 4.34 1 94.75 17 GLN B O 1
ATOM 3032 N N . LEU B 1 18 ? 3.627 22.719 6.219 1 96.62 18 LEU B N 1
ATOM 3033 C CA . LEU B 1 18 ? 4.039 21.609 7.074 1 96.62 18 LEU B CA 1
ATOM 3034 C C . LEU B 1 18 ? 3.285 20.328 6.711 1 96.62 18 LEU B C 1
ATOM 3036 O O . LEU B 1 18 ? 3.893 19.266 6.527 1 96.62 18 LEU B O 1
ATOM 3040 N N . TYR B 1 19 ? 1.979 20.453 6.527 1 95.81 19 TYR B N 1
ATOM 3041 C CA . TYR B 1 19 ? 1.156 19.266 6.32 1 95.81 19 TYR B CA 1
ATOM 3042 C C . TYR B 1 19 ? 1.12 18.875 4.848 1 95.81 19 TYR B C 1
ATOM 3044 O O . TYR B 1 19 ? 0.6 17.812 4.492 1 95.81 19 TYR B O 1
ATOM 3052 N N . GLN B 1 20 ? 1.692 19.719 4.035 1 92.38 20 GLN B N 1
ATOM 3053 C CA . GLN B 1 20 ? 1.951 19.312 2.658 1 92.38 20 GLN B CA 1
ATOM 3054 C C . GLN B 1 20 ? 3.217 18.469 2.562 1 92.38 20 GLN B C 1
ATOM 3056 O O . GLN B 1 20 ? 3.381 17.688 1.619 1 92.38 20 GLN B O 1
ATOM 3061 N N . GLY B 1 21 ? 4.035 18.547 3.449 1 91.56 21 GLY B N 1
ATOM 3062 C CA . GLY B 1 21 ? 5.355 17.938 3.488 1 91.56 21 GLY B CA 1
ATOM 3063 C C . GLY B 1 21 ? 5.332 16.438 3.277 1 91.56 21 GLY B C 1
ATOM 3064 O O . GLY B 1 21 ? 6.098 15.906 2.471 1 91.56 21 GLY B O 1
ATOM 3065 N N . PRO B 1 22 ? 4.395 15.742 3.912 1 89.44 22 PRO B N 1
ATOM 3066 C CA . PRO B 1 22 ? 4.391 14.273 3.855 1 89.44 22 PRO B CA 1
ATOM 3067 C C . PRO B 1 22 ? 4.238 13.742 2.434 1 89.44 22 PRO B C 1
ATOM 3069 O O . PRO B 1 22 ? 4.676 12.625 2.141 1 89.44 22 PRO B O 1
ATOM 3072 N N . THR B 1 23 ? 3.684 14.547 1.524 1 86.81 23 THR B N 1
ATOM 3073 C CA . THR B 1 23 ? 3.398 14.039 0.187 1 86.81 23 THR B CA 1
ATOM 3074 C C . THR B 1 23 ? 4.344 14.664 -0.839 1 86.81 23 THR B C 1
ATOM 3076 O O . THR B 1 23 ? 4.246 14.375 -2.033 1 86.81 23 THR B O 1
ATOM 3079 N N . GLU B 1 24 ? 5.25 15.477 -0.384 1 86.5 24 GLU B N 1
ATOM 3080 C CA . GLU B 1 24 ? 6.199 16.109 -1.294 1 86.5 24 GLU B CA 1
ATOM 3081 C C . GLU B 1 24 ? 7.305 15.141 -1.699 1 86.5 24 GLU B C 1
ATOM 3083 O O . GLU B 1 24 ? 7.598 14.18 -0.979 1 86.5 24 GLU B O 1
ATOM 3088 N N . ALA B 1 25 ? 7.906 15.469 -2.865 1 81.19 25 ALA B N 1
ATOM 3089 C CA . ALA B 1 25 ? 9.031 14.648 -3.307 1 81.19 25 ALA B CA 1
ATOM 3090 C C . ALA B 1 25 ? 10.172 14.688 -2.289 1 81.19 25 ALA B C 1
ATOM 3092 O O . ALA B 1 25 ? 10.695 13.641 -1.9 1 81.19 25 ALA B O 1
ATOM 3093 N N . MET B 1 26 ? 10.508 15.898 -1.957 1 82.44 26 MET B N 1
ATOM 3094 C CA . MET B 1 26 ? 11.375 16.109 -0.8 1 82.44 26 MET B CA 1
ATOM 3095 C C . MET B 1 26 ? 10.57 16.594 0.4 1 82.44 26 MET B C 1
ATOM 3097 O O . MET B 1 26 ? 10.219 17.766 0.476 1 82.44 26 MET B O 1
ATOM 3101 N N . PRO B 1 27 ? 10.344 15.672 1.309 1 87.12 27 PRO B N 1
ATOM 3102 C CA . PRO B 1 27 ? 9.461 16.047 2.412 1 87.12 27 PRO B CA 1
ATOM 3103 C C . PRO B 1 27 ? 9.945 17.281 3.168 1 87.12 27 PRO B C 1
ATOM 3105 O O . PRO B 1 27 ? 11.125 17.391 3.496 1 87.12 27 PRO B O 1
ATOM 3108 N N . TRP B 1 28 ? 9.023 18.281 3.328 1 92.25 28 TRP B N 1
ATOM 3109 C CA . TRP B 1 28 ? 9.094 19.453 4.199 1 92.25 28 TRP B CA 1
ATOM 3110 C C . TRP B 1 28 ? 10.125 20.453 3.688 1 92.25 28 TRP B C 1
ATOM 3112 O O . TRP B 1 28 ? 10.492 21.391 4.398 1 92.25 28 TRP B O 1
ATOM 3122 N N . ALA B 1 29 ? 10.641 20.297 2.502 1 88.5 29 ALA B N 1
ATOM 3123 C CA . ALA B 1 29 ? 11.609 21.234 1.95 1 88.5 29 ALA B CA 1
ATOM 3124 C C . ALA B 1 29 ? 11.07 22.656 1.99 1 88.5 29 ALA B C 1
ATOM 3126 O O . ALA B 1 29 ? 11.734 23.578 2.48 1 88.5 29 ALA B O 1
ATOM 3127 N N . GLY B 1 30 ? 9.883 22.844 1.527 1 89.81 30 GLY B N 1
ATOM 3128 C CA . GLY B 1 30 ? 9.273 24.156 1.514 1 89.81 30 GLY B CA 1
ATOM 3129 C C . GLY B 1 30 ? 9.008 24.703 2.902 1 89.81 30 GLY B C 1
ATOM 3130 O O . GLY B 1 30 ? 9.258 25.891 3.172 1 89.81 30 GLY B O 1
ATOM 3131 N N . PHE B 1 31 ? 8.539 23.891 3.77 1 95.19 31 PHE B N 1
ATOM 3132 C CA . PHE B 1 31 ? 8.25 24.297 5.141 1 95.19 31 PHE B CA 1
ATOM 3133 C C . PHE B 1 31 ? 9.523 24.734 5.855 1 95.19 31 PHE B C 1
ATOM 3135 O O . PHE B 1 31 ? 9.547 25.797 6.484 1 95.19 31 PHE B O 1
ATOM 3142 N N . LEU B 1 32 ? 10.586 23.953 5.785 1 94.81 32 LEU B N 1
ATOM 3143 C CA . LEU B 1 32 ? 11.844 24.266 6.457 1 94.81 32 LEU B CA 1
ATOM 3144 C C . LEU B 1 32 ? 12.438 25.562 5.922 1 94.81 32 LEU B C 1
ATOM 3146 O O . LEU B 1 32 ? 13.008 26.344 6.684 1 94.81 32 LEU B O 1
ATOM 3150 N N . GLU B 1 33 ? 12.258 25.766 4.656 1 94.12 33 GLU B N 1
ATOM 3151 C CA . GLU B 1 33 ? 12.742 27.016 4.074 1 94.12 33 GLU B CA 1
ATOM 3152 C C . GLU B 1 33 ? 11.961 28.219 4.621 1 94.12 33 GLU B C 1
ATOM 3154 O O . GLU B 1 33 ? 12.547 29.25 4.934 1 94.12 33 GLU B O 1
ATOM 3159 N N . SER B 1 34 ? 10.672 28.094 4.734 1 95 34 SER B N 1
ATOM 3160 C CA . SER B 1 34 ? 9.852 29.172 5.289 1 95 34 SER B CA 1
ATOM 3161 C C . SER B 1 34 ? 10.219 29.453 6.738 1 95 34 SER B C 1
ATOM 3163 O O . SER B 1 34 ? 10.289 30.609 7.148 1 95 34 SER B O 1
ATOM 3165 N N . VAL B 1 35 ? 10.453 28.438 7.523 1 95.69 35 VAL B N 1
ATOM 3166 C CA . VAL B 1 35 ? 10.859 28.594 8.914 1 95.69 35 VAL B CA 1
ATOM 3167 C C . VAL B 1 35 ? 12.227 29.266 8.977 1 95.69 35 VAL B C 1
ATOM 3169 O O . VAL B 1 35 ? 12.445 30.156 9.805 1 95.69 35 VAL B O 1
ATOM 3172 N N . ARG B 1 36 ? 13.109 28.875 8.133 1 95.12 36 ARG B N 1
ATOM 3173 C CA . ARG B 1 36 ? 14.445 29.453 8.07 1 95.12 36 ARG B CA 1
ATOM 3174 C C . ARG B 1 36 ? 14.375 30.969 7.84 1 95.12 36 ARG B C 1
ATOM 3176 O O . ARG B 1 36 ? 15.039 31.734 8.539 1 95.12 36 ARG B O 1
ATOM 3183 N N . GLN B 1 37 ? 13.578 31.344 6.902 1 93.88 37 GLN B N 1
ATOM 3184 C CA . GLN B 1 37 ? 13.438 32.75 6.562 1 93.88 37 GLN B CA 1
ATOM 3185 C C . GLN B 1 37 ? 12.797 33.531 7.711 1 93.88 37 GLN B C 1
ATOM 3187 O O . GLN B 1 37 ? 13.25 34.625 8.055 1 93.88 37 GLN B O 1
ATOM 3192 N N . ARG B 1 38 ? 11.82 32.969 8.273 1 93.62 38 ARG B N 1
ATOM 3193 C CA . ARG B 1 38 ? 11.094 33.625 9.352 1 93.62 38 ARG B CA 1
ATOM 3194 C C . ARG B 1 38 ? 11.984 33.844 10.57 1 93.62 38 ARG B C 1
ATOM 3196 O O . ARG B 1 38 ? 11.883 34.844 11.258 1 93.62 38 ARG B O 1
ATOM 3203 N N . LEU B 1 39 ? 12.852 32.906 10.844 1 94.62 39 LEU B N 1
ATOM 3204 C CA . LEU B 1 39 ? 13.695 32.938 12.031 1 94.62 39 LEU B CA 1
ATOM 3205 C C . LEU B 1 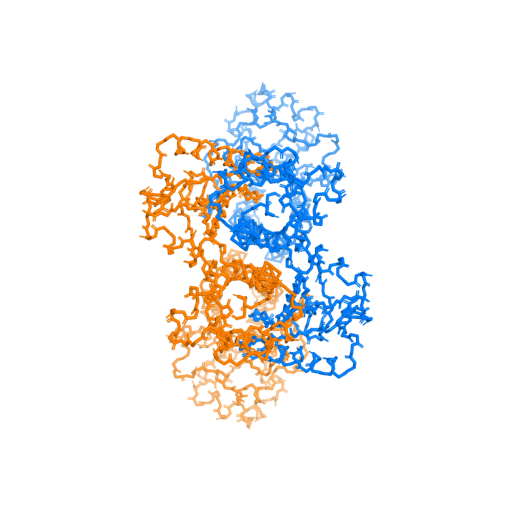39 ? 15.031 33.625 11.727 1 94.62 39 LEU B C 1
ATOM 3207 O O . LEU B 1 39 ? 15.859 33.812 12.625 1 94.62 39 LEU B O 1
ATOM 3211 N N . GLY B 1 40 ? 15.203 33.938 10.516 1 94.25 40 GLY B N 1
ATOM 3212 C CA . GLY B 1 40 ? 16.5 34.469 10.133 1 94.25 40 GLY B CA 1
ATOM 3213 C C . GLY B 1 40 ? 17.641 33.5 10.375 1 94.25 40 GLY B C 1
ATOM 3214 O O . GLY B 1 40 ? 18.703 33.906 10.836 1 94.25 40 GLY B O 1
ATOM 3215 N N . ALA B 1 41 ? 17.406 32.25 10.172 1 95.5 41 ALA B N 1
ATOM 3216 C CA . ALA B 1 41 ? 18.406 31.203 10.414 1 95.5 41 ALA B CA 1
ATOM 3217 C C . ALA B 1 41 ? 19.219 30.922 9.156 1 95.5 41 ALA B C 1
ATOM 3219 O O . ALA B 1 41 ? 18.766 31.203 8.039 1 95.5 41 ALA B O 1
ATOM 3220 N N . ALA B 1 42 ? 20.406 30.469 9.352 1 92.94 42 ALA B N 1
ATOM 3221 C CA . ALA B 1 42 ? 21.25 30.047 8.234 1 92.94 42 ALA B CA 1
ATOM 3222 C C . ALA B 1 42 ? 20.891 28.641 7.773 1 92.94 42 ALA B C 1
ATOM 3224 O O . ALA B 1 42 ? 20.844 28.375 6.57 1 92.94 42 ALA B O 1
ATOM 3225 N N . PHE B 1 43 ? 20.656 27.781 8.789 1 91.25 43 PHE B N 1
ATOM 3226 C CA . PHE B 1 43 ? 20.312 26.406 8.492 1 91.25 43 PHE B CA 1
ATOM 3227 C C . PHE B 1 43 ? 19.141 25.938 9.352 1 91.25 43 PHE B C 1
ATOM 3229 O O . PHE B 1 43 ? 19.078 26.266 10.539 1 91.25 43 PHE B O 1
ATOM 3236 N N . VAL B 1 44 ? 18.266 25.219 8.719 1 93.25 44 VAL B N 1
ATOM 3237 C CA . VAL B 1 44 ? 17.25 24.438 9.414 1 93.25 44 VAL B CA 1
ATOM 3238 C C . VAL B 1 44 ? 17.281 23 8.914 1 93.25 44 VAL B C 1
ATOM 3240 O O . VAL B 1 44 ? 17.203 22.75 7.707 1 93.25 44 VAL B O 1
ATOM 3243 N N . THR B 1 45 ? 17.453 22.062 9.836 1 88.25 45 THR B N 1
ATOM 3244 C CA . THR B 1 45 ? 17.609 20.656 9.461 1 88.25 45 THR B CA 1
ATOM 3245 C C . THR B 1 45 ? 16.625 19.781 10.227 1 88.25 45 THR B C 1
ATOM 3247 O O . THR B 1 45 ? 16.484 19.922 11.445 1 88.25 45 THR B O 1
ATOM 3250 N N . LEU B 1 46 ? 15.922 19.016 9.484 1 89.5 46 LEU B N 1
ATOM 3251 C CA . LEU B 1 46 ? 15.062 17.984 10.062 1 89.5 46 LEU B CA 1
ATOM 3252 C C . LEU B 1 46 ? 15.641 16.594 9.812 1 89.5 46 LEU B C 1
ATOM 3254 O O . LEU B 1 46 ? 15.938 16.25 8.672 1 89.5 46 LEU B O 1
ATOM 3258 N N . VAL B 1 47 ? 15.852 15.891 10.836 1 82.69 47 VAL B N 1
ATOM 3259 C CA . VAL B 1 47 ? 16.406 14.547 10.75 1 82.69 47 VAL B CA 1
ATOM 3260 C C . VAL B 1 47 ? 15.375 13.531 11.227 1 82.69 47 VAL B C 1
ATOM 3262 O O . VAL B 1 47 ? 14.898 13.609 12.367 1 82.69 47 VAL B O 1
ATOM 3265 N N . LEU B 1 48 ? 14.977 12.734 10.297 1 79.56 48 LEU B N 1
ATOM 3266 C CA . LEU B 1 48 ? 14.148 11.602 10.703 1 79.56 48 LEU B CA 1
ATOM 3267 C C . LEU B 1 48 ? 15.008 10.367 10.961 1 79.56 48 LEU B C 1
ATOM 3269 O O . LEU B 1 48 ? 15.859 10.016 10.141 1 79.56 48 LEU B O 1
ATOM 3273 N N . ARG B 1 49 ? 15.102 9.945 12.18 1 65.81 49 ARG B N 1
ATOM 3274 C CA . ARG B 1 49 ? 16 8.867 12.562 1 65.81 49 ARG B CA 1
ATOM 3275 C C . ARG B 1 49 ? 15.242 7.559 12.75 1 65.81 49 ARG B C 1
ATOM 3277 O O . ARG B 1 49 ? 14.078 7.57 13.148 1 65.81 49 ARG B O 1
ATOM 3284 N N . HIS B 1 50 ? 15.953 6.5 12.188 1 54.56 50 HIS B N 1
ATOM 3285 C CA . HIS B 1 50 ? 15.539 5.164 12.602 1 54.56 50 HIS B CA 1
ATOM 3286 C C . HIS B 1 50 ? 16.234 4.754 13.906 1 54.56 50 HIS B C 1
ATOM 3288 O O . HIS B 1 50 ? 17.453 4.738 13.977 1 54.56 50 HIS B O 1
ATOM 3294 N N . PRO B 1 51 ? 15.484 4.875 15.07 1 48.34 51 PRO B N 1
ATOM 3295 C CA . PRO B 1 51 ? 16.219 4.609 16.312 1 48.34 51 PRO B CA 1
ATOM 3296 C C . PRO B 1 51 ? 17.125 3.379 16.219 1 48.34 51 PRO B C 1
ATOM 3298 O O . PRO B 1 51 ? 18.094 3.26 16.969 1 48.34 51 PRO B O 1
ATOM 3301 N N . ALA B 1 52 ? 16.562 2.379 15.602 1 46.75 52 ALA B N 1
ATOM 3302 C CA . ALA B 1 52 ? 17.281 1.122 15.719 1 46.75 52 ALA B CA 1
ATOM 3303 C C . ALA B 1 52 ? 18.656 1.217 15.031 1 46.75 52 ALA B C 1
ATOM 3305 O O . ALA B 1 52 ? 19.516 0.367 15.25 1 46.75 52 ALA B O 1
ATOM 3306 N N . THR B 1 53 ? 18.703 2.012 14.078 1 47.88 53 THR B N 1
ATOM 3307 C CA . THR B 1 53 ? 20 2.113 13.422 1 47.88 53 THR B CA 1
ATOM 3308 C C . THR B 1 53 ? 20.594 3.51 13.602 1 47.88 53 THR B C 1
ATOM 3310 O O . THR B 1 53 ? 19.859 4.48 13.789 1 47.88 53 THR B O 1
ATOM 3313 N N . ASP B 1 54 ? 21.812 3.584 14.102 1 46.25 54 ASP B N 1
ATOM 3314 C CA . ASP B 1 54 ? 22.578 4.828 14.141 1 46.25 54 ASP B CA 1
ATOM 3315 C C . ASP B 1 54 ? 22.531 5.539 12.789 1 46.25 54 ASP B C 1
ATOM 3317 O O . ASP B 1 54 ? 23.25 6.523 12.578 1 46.25 54 ASP B O 1
ATOM 3321 N N . ARG B 1 55 ? 21.891 4.926 11.852 1 48.53 55 ARG B N 1
ATOM 3322 C CA . ARG B 1 55 ? 22.016 5.559 10.547 1 48.53 55 ARG B CA 1
ATOM 3323 C C . ARG B 1 55 ? 20.844 6.508 10.289 1 48.53 55 ARG B C 1
ATOM 3325 O O . ARG B 1 55 ? 19.719 6.254 10.734 1 48.53 55 ARG B O 1
ATOM 3332 N N . PRO B 1 56 ? 21.312 7.66 9.898 1 51.81 56 PRO B N 1
ATOM 3333 C CA . PRO B 1 56 ? 20.312 8.695 9.617 1 51.81 56 PRO B CA 1
ATOM 3334 C C . PRO B 1 56 ? 19.281 8.258 8.586 1 51.81 56 PRO B C 1
ATOM 3336 O O . PRO B 1 56 ? 19.625 7.648 7.574 1 51.81 56 PRO B O 1
ATOM 3339 N N . GLY B 1 57 ? 18.047 8.031 9.016 1 63.91 57 GLY B N 1
ATOM 3340 C CA . GLY B 1 57 ? 16.938 7.938 8.078 1 63.91 57 GLY B CA 1
ATOM 3341 C C . GLY B 1 57 ? 16.906 9.07 7.074 1 63.91 57 GLY B C 1
ATOM 3342 O O . GLY B 1 57 ? 17.938 9.414 6.484 1 63.91 57 GLY B O 1
ATOM 3343 N N . LEU B 1 58 ? 15.914 9.945 6.961 1 71.38 58 LEU B N 1
ATOM 3344 C CA . LEU B 1 58 ? 15.688 11.078 6.062 1 71.38 58 LEU B CA 1
ATOM 3345 C C .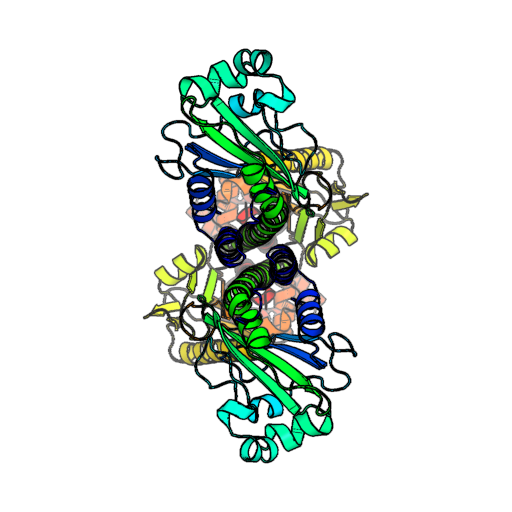 LEU B 1 58 ? 16.219 12.367 6.68 1 71.38 58 LEU B C 1
ATOM 3347 O O . LEU B 1 58 ? 15.906 12.68 7.832 1 71.38 58 LEU B O 1
ATOM 3351 N N . ILE B 1 59 ? 17.219 13 6.02 1 78.38 59 ILE B N 1
ATOM 3352 C CA . ILE B 1 59 ? 17.703 14.32 6.422 1 78.38 59 ILE B CA 1
ATOM 3353 C C . ILE B 1 59 ? 17.281 15.359 5.391 1 78.38 59 ILE B C 1
ATOM 3355 O O . ILE B 1 59 ? 17.578 15.227 4.203 1 78.38 59 ILE B O 1
ATOM 3359 N N . VAL B 1 60 ? 16.578 16.281 5.875 1 82.62 60 VAL B N 1
ATOM 3360 C CA . VAL B 1 60 ? 16.141 17.375 5.016 1 82.62 60 VAL B CA 1
ATOM 3361 C C . VAL B 1 60 ? 16.703 18.703 5.535 1 82.62 60 VAL B C 1
ATOM 3363 O O . VAL B 1 60 ? 16.594 19 6.727 1 82.62 60 VAL B O 1
ATOM 3366 N N . ASN B 1 61 ? 17.312 19.438 4.641 1 85.5 61 ASN B N 1
ATOM 3367 C CA . ASN B 1 61 ? 17.938 20.703 5.023 1 85.5 61 ASN B CA 1
ATOM 3368 C C . ASN B 1 61 ? 17.391 21.875 4.223 1 85.5 61 ASN B C 1
ATOM 3370 O O . ASN B 1 61 ? 17.047 21.719 3.051 1 85.5 61 ASN B O 1
ATOM 3374 N N . ALA B 1 62 ? 17.234 22.922 4.926 1 89.12 62 ALA B N 1
ATOM 3375 C CA . ALA B 1 62 ? 16.969 24.219 4.273 1 89.12 62 ALA B CA 1
ATOM 3376 C C . ALA B 1 62 ? 18.109 25.203 4.539 1 89.12 62 ALA B C 1
ATOM 3378 O O . ALA B 1 62 ? 18.469 25.438 5.691 1 89.12 62 ALA B O 1
ATOM 3379 N N . SER B 1 63 ? 18.703 25.719 3.49 1 88.5 63 SER B N 1
ATOM 3380 C CA . SER B 1 63 ? 19.781 26.688 3.545 1 88.5 63 SER B CA 1
ATOM 3381 C C . SER B 1 63 ? 19.828 27.531 2.283 1 88.5 63 SER B C 1
ATOM 3383 O O . SER B 1 63 ? 19.031 27.328 1.361 1 88.5 63 SER B O 1
ATOM 3385 N N . ASP B 1 64 ? 20.734 28.438 2.332 1 84.94 64 ASP B N 1
ATOM 3386 C CA . ASP B 1 64 ? 20.922 29.25 1.137 1 84.94 64 ASP B CA 1
ATOM 3387 C C . ASP B 1 64 ? 21.484 28.422 -0.017 1 84.94 64 ASP B C 1
ATOM 3389 O O . ASP B 1 64 ? 21.438 28.844 -1.174 1 84.94 64 ASP B O 1
ATOM 3393 N N . TYR B 1 65 ? 21.984 27.172 0.287 1 75.12 65 TYR B N 1
ATOM 3394 C CA . TYR B 1 65 ? 22.562 26.281 -0.726 1 75.12 65 TYR B CA 1
ATOM 3395 C C . TYR B 1 65 ? 21.531 25.266 -1.199 1 75.12 65 TYR B C 1
ATOM 3397 O O . TYR B 1 65 ? 21.828 24.438 -2.061 1 75.12 65 TYR B O 1
ATOM 3405 N N . GLY B 1 66 ? 20.375 25.375 -0.73 1 70.19 66 GLY B N 1
ATOM 3406 C CA . GLY B 1 66 ? 19.344 24.422 -1.108 1 70.19 66 GLY B CA 1
ATOM 3407 C C . GLY B 1 66 ? 19.188 23.281 -0.13 1 70.19 66 GLY B C 1
ATOM 3408 O O . GLY B 1 66 ? 19.688 23.344 0.995 1 70.19 66 GLY B O 1
ATOM 3409 N N . PRO B 1 67 ? 18.359 22.359 -0.557 1 62.97 67 PRO B N 1
ATOM 3410 C CA . PRO B 1 67 ? 17.984 21.281 0.372 1 62.97 67 PRO B CA 1
ATOM 3411 C C . PRO B 1 67 ? 19.109 20.266 0.573 1 62.97 67 PRO B C 1
ATOM 3413 O O . PRO B 1 67 ? 19.031 19.438 1.498 1 62.97 67 PRO B O 1
ATOM 3416 N N . HIS B 1 68 ? 20.031 20.219 -0.411 1 58.09 68 HIS B N 1
ATOM 3417 C CA . HIS B 1 68 ? 21.141 19.281 -0.275 1 58.09 68 HIS B CA 1
ATOM 3418 C C . HIS B 1 68 ? 22.391 19.969 0.259 1 58.09 68 HIS B C 1
ATOM 3420 O O . HIS B 1 68 ? 22.656 21.125 -0.076 1 58.09 68 HIS B O 1
ATOM 3426 N N . LEU B 1 69 ? 22.781 19.828 1.442 1 52.81 69 LEU B N 1
ATOM 3427 C CA . LEU B 1 69 ? 24.016 20.453 1.901 1 52.81 69 LEU B CA 1
ATOM 3428 C C . LEU B 1 69 ? 25.156 20.203 0.916 1 52.81 69 LEU B C 1
ATOM 3430 O O . LEU B 1 69 ? 25.25 19.109 0.347 1 52.81 69 LEU B O 1
ATOM 3434 N N . PRO B 1 70 ? 25.734 21.328 0.332 1 42.12 70 PRO B N 1
ATOM 3435 C CA . PRO B 1 70 ? 27 21.156 -0.388 1 42.12 70 PRO B CA 1
ATOM 3436 C C . PRO B 1 70 ? 27.984 20.25 0.346 1 42.12 70 PRO B C 1
ATOM 3438 O O . PRO B 1 70 ? 28.156 20.375 1.559 1 42.12 70 PRO B O 1
ATOM 3441 N N . GLY B 1 71 ? 28.562 19.125 -0.454 1 41.94 71 GLY B N 1
ATOM 3442 C CA . GLY B 1 71 ? 29.562 18.156 -0.026 1 41.94 71 GLY B CA 1
ATOM 3443 C C . GLY B 1 71 ? 28.984 17.016 0.798 1 41.94 71 GLY B C 1
ATOM 3444 O O . GLY B 1 71 ? 29.672 16.031 1.068 1 41.94 71 GLY B O 1
ATOM 3445 N N . GLU B 1 72 ? 28.422 17.375 2.059 1 43.16 72 GLU B N 1
ATOM 3446 C CA . GLU B 1 72 ? 28.281 16.359 3.084 1 43.16 72 GLU B CA 1
ATOM 3447 C C . GLU B 1 72 ? 27.188 15.352 2.709 1 43.16 72 GLU B C 1
ATOM 3449 O O . GLU B 1 72 ? 26 15.688 2.691 1 43.16 72 GLU B O 1
ATOM 3454 N N . PRO B 1 73 ? 27.469 14.516 1.831 1 43.09 73 PRO B N 1
ATOM 3455 C CA . PRO B 1 73 ? 26.609 13.32 1.867 1 43.09 73 PRO B CA 1
ATOM 3456 C C . PRO B 1 73 ? 25.766 13.242 3.131 1 43.09 73 PRO B C 1
ATOM 3458 O O . PRO B 1 73 ? 24.562 13.516 3.088 1 43.09 73 PRO B O 1
ATOM 3461 N N . SER B 1 74 ? 25.938 12.008 3.975 1 43.03 74 SER B N 1
ATOM 3462 C CA . SER B 1 74 ? 25.516 11.273 5.168 1 43.03 74 SER B CA 1
ATOM 3463 C C . SER B 1 74 ? 25.766 12.094 6.434 1 43.03 74 SER B C 1
ATOM 3465 O O . SER B 1 74 ? 26.906 12.492 6.707 1 43.03 74 SER B O 1
ATOM 3467 N N . TYR B 1 75 ? 25.125 13.312 6.688 1 49.03 75 TYR B N 1
ATOM 3468 C CA . TYR B 1 75 ? 25.25 13.43 8.133 1 49.03 75 TYR B CA 1
ATOM 3469 C C . TYR B 1 75 ? 25.844 12.164 8.734 1 49.03 75 TYR B C 1
ATOM 3471 O O . TYR B 1 75 ? 25.219 11.102 8.719 1 49.03 75 TYR B O 1
ATOM 3479 N N . SER B 1 76 ? 27.234 12.258 8.492 1 51.56 76 SER B N 1
ATOM 3480 C CA . SER B 1 76 ? 28.141 11.172 8.836 1 51.56 76 SER B CA 1
ATOM 3481 C C . SER B 1 76 ? 27.812 10.57 10.195 1 51.56 76 SER B C 1
ATOM 3483 O O . SER B 1 76 ? 27.109 11.195 11 1 51.56 76 SER B O 1
ATOM 3485 N N . GLU B 1 77 ? 27.953 9.461 10.172 1 57.94 77 GLU B N 1
ATOM 3486 C CA . GLU B 1 77 ? 27.953 8.727 11.438 1 57.94 77 GLU B CA 1
ATOM 3487 C C . GLU B 1 77 ? 28.594 9.539 12.547 1 57.94 77 GLU B C 1
ATOM 3489 O O . GLU B 1 77 ? 28.141 9.508 13.695 1 57.94 77 GLU B O 1
ATOM 3494 N N . GLN B 1 78 ? 29.516 10.422 12.141 1 61.16 78 GLN B N 1
ATOM 3495 C CA . GLN B 1 78 ? 30.25 11.156 13.164 1 61.16 78 GLN B CA 1
ATOM 3496 C C . GLN B 1 78 ? 29.422 12.32 13.711 1 61.16 78 GLN B C 1
ATOM 3498 O O . GLN B 1 78 ? 29.5 12.633 14.898 1 61.16 78 GLN B O 1
ATOM 3503 N N . TYR B 1 79 ? 28.734 13 12.852 1 65.25 79 TYR B N 1
ATOM 3504 C CA . TYR B 1 79 ? 27.859 14.078 13.297 1 65.25 79 TYR B CA 1
ATOM 3505 C C . TYR B 1 79 ? 26.891 13.586 14.375 1 65.25 79 TYR B C 1
ATOM 3507 O O . TYR B 1 79 ? 26.766 14.211 15.43 1 65.25 79 TYR B O 1
ATOM 3515 N N . TYR B 1 80 ? 26.469 12.422 14.109 1 66.94 80 TYR B N 1
ATOM 3516 C CA . TYR B 1 80 ? 25.469 11.883 15.031 1 66.94 80 TYR B CA 1
ATOM 3517 C C . TYR B 1 80 ? 26.109 11.422 16.328 1 66.94 80 TYR B C 1
ATOM 3519 O O . TYR B 1 80 ? 25.516 11.516 17.406 1 66.94 80 TYR B O 1
ATOM 3527 N N . ALA B 1 81 ? 27.312 11.086 16.062 1 68.56 81 ALA B N 1
ATOM 3528 C CA . ALA B 1 81 ? 28.016 10.609 17.25 1 68.56 81 ALA B CA 1
ATOM 3529 C C . ALA B 1 81 ? 28.375 11.766 18.188 1 68.56 81 ALA B C 1
ATOM 3531 O O . ALA B 1 81 ? 28.422 11.602 19.406 1 68.56 81 ALA B O 1
ATOM 3532 N N . LEU B 1 82 ? 28.531 12.922 17.703 1 74.38 82 LEU B N 1
ATOM 3533 C CA . LEU B 1 82 ? 29.016 14.047 18.5 1 74.38 82 LEU B CA 1
ATOM 3534 C C . LEU B 1 82 ? 27.859 14.945 18.922 1 74.38 82 LEU B C 1
ATOM 3536 O O . LEU B 1 82 ? 28 15.766 19.828 1 74.38 82 LEU B O 1
ATOM 3540 N N . CYS B 1 83 ? 26.734 14.773 18.328 1 80.5 83 CYS B N 1
ATOM 3541 C CA . CYS B 1 83 ? 25.625 15.688 18.594 1 80.5 83 CYS B CA 1
ATOM 3542 C C . CYS B 1 83 ? 25.078 15.5 20 1 80.5 83 CYS B C 1
ATOM 3544 O O . CYS B 1 83 ? 24.562 14.43 20.344 1 80.5 83 CYS B O 1
ATOM 3546 N N . PRO B 1 84 ? 25.125 16.531 20.828 1 85.06 84 PRO B N 1
ATOM 3547 C CA . PRO B 1 84 ? 24.719 16.391 22.234 1 85.06 84 PRO B CA 1
ATOM 3548 C C . PRO B 1 84 ? 23.219 16.484 22.422 1 85.06 84 PRO B C 1
ATOM 3550 O O . PRO B 1 84 ? 22.719 16.312 23.547 1 85.06 84 PRO B O 1
ATOM 3553 N N . PHE B 1 85 ? 22.531 16.703 21.406 1 83.81 85 PHE B N 1
ATOM 3554 C CA . PHE B 1 85 ? 21.125 17.031 21.562 1 83.81 85 PHE B CA 1
ATOM 3555 C C . PHE B 1 85 ? 20.25 15.805 21.344 1 83.81 85 PHE B C 1
ATOM 3557 O O . PHE B 1 85 ? 19.078 15.789 21.719 1 83.81 85 PHE B O 1
ATOM 3564 N N . LEU B 1 86 ? 20.703 14.758 20.797 1 75.25 86 LEU B N 1
ATOM 3565 C CA . LEU B 1 86 ? 19.891 13.625 20.344 1 75.25 86 LEU B CA 1
ATOM 3566 C C . LEU B 1 86 ? 19.406 12.805 21.531 1 75.25 86 LEU B C 1
ATOM 3568 O O . LEU B 1 86 ? 18.391 12.102 21.438 1 75.25 86 LEU B O 1
ATOM 3572 N N . ASP B 1 87 ? 20.078 12.945 22.688 1 74.44 87 ASP B N 1
ATOM 3573 C CA . ASP B 1 87 ? 19.703 12.125 23.828 1 74.44 87 ASP B CA 1
ATOM 3574 C C . ASP B 1 87 ? 18.984 12.953 24.891 1 74.44 87 ASP B C 1
ATOM 3576 O O . ASP B 1 87 ? 18.766 12.484 26.016 1 74.44 87 ASP B O 1
ATOM 3580 N N . LEU B 1 88 ? 18.641 14.094 24.531 1 81.38 88 LEU B N 1
ATOM 3581 C CA . LEU B 1 88 ? 17.938 14.945 25.484 1 81.38 88 LEU B CA 1
ATOM 3582 C C . LEU B 1 88 ? 16.469 14.57 25.578 1 81.38 88 LEU B C 1
ATOM 3584 O O . LEU B 1 88 ? 15.977 13.789 24.75 1 81.38 88 LEU B O 1
ATOM 3588 N N . HIS B 1 89 ? 15.766 15.055 26.672 1 85.25 89 HIS B N 1
ATOM 3589 C CA . HIS B 1 89 ? 14.344 14.797 26.859 1 85.25 89 HIS B CA 1
ATOM 3590 C C . HIS B 1 89 ? 13.539 15.203 25.625 1 85.25 89 HIS B C 1
ATOM 3592 O O . HIS B 1 89 ? 13.734 16.297 25.078 1 85.25 89 HIS B O 1
ATOM 3598 N N . PRO B 1 90 ? 12.719 14.336 25.219 1 86.62 90 PRO B N 1
ATOM 3599 C CA . PRO B 1 90 ? 11.977 14.633 23.984 1 86.62 90 PRO B CA 1
ATOM 3600 C C . PRO B 1 90 ? 10.938 15.734 24.188 1 86.62 90 PRO B C 1
ATOM 3602 O O . PRO B 1 90 ? 10.531 16.016 25.312 1 86.62 90 PRO B O 1
ATOM 3605 N N . ASP B 1 91 ? 10.617 16.469 23.078 1 87.88 91 ASP B N 1
ATOM 3606 C CA . ASP B 1 91 ? 9.516 17.422 22.938 1 87.88 91 ASP B CA 1
ATOM 3607 C C . ASP B 1 91 ? 9.789 18.703 23.719 1 87.88 91 ASP B C 1
ATOM 3609 O O . ASP B 1 91 ? 8.883 19.297 24.297 1 87.88 91 ASP B O 1
ATOM 3613 N N . ARG B 1 92 ? 11.086 18.984 23.844 1 89.12 92 ARG B N 1
ATOM 3614 C CA . ARG B 1 92 ? 11.508 20.25 24.406 1 89.12 92 ARG B CA 1
ATOM 3615 C C . ARG B 1 92 ? 12.508 20.953 23.5 1 89.12 92 ARG B C 1
ATOM 3617 O O . ARG B 1 92 ? 13.203 20.312 22.719 1 89.12 92 ARG B O 1
ATOM 36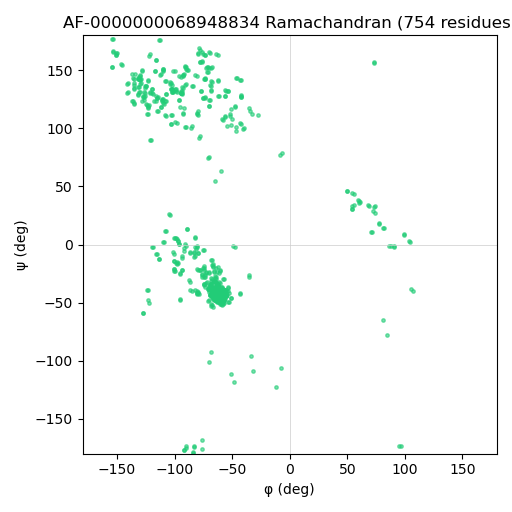24 N N . LEU B 1 93 ? 12.453 22.25 23.594 1 92.38 93 LEU B N 1
ATOM 3625 C CA . LEU B 1 93 ? 13.391 23.062 22.844 1 92.38 93 LEU B CA 1
ATOM 3626 C C . LEU B 1 93 ? 14.609 23.422 23.703 1 92.38 93 LEU B C 1
ATOM 3628 O O . LEU B 1 93 ? 14.461 23.812 24.859 1 92.38 93 LEU B O 1
ATOM 3632 N N . PHE B 1 94 ? 15.789 23.25 23.156 1 91.88 94 PHE B N 1
ATOM 3633 C CA . PHE B 1 94 ? 17.031 23.531 23.875 1 91.88 94 PHE B CA 1
ATOM 3634 C C . PHE B 1 94 ? 17.906 24.5 23.094 1 91.88 94 PHE B C 1
ATOM 3636 O O . PHE B 1 94 ? 18 24.406 21.859 1 91.88 94 PHE B O 1
ATOM 3643 N N . SER B 1 95 ? 18.406 25.422 23.781 1 92.38 95 SER B N 1
ATOM 3644 C CA . SER B 1 95 ? 19.469 26.266 23.25 1 92.38 95 SER B CA 1
ATOM 3645 C C . SER B 1 95 ? 20.828 25.797 23.75 1 92.38 95 SER B C 1
ATOM 3647 O O . SER B 1 95 ? 21 25.469 24.922 1 92.38 95 SER B O 1
ATOM 3649 N N . ALA B 1 96 ? 21.766 25.703 22.844 1 91.62 96 ALA B N 1
ATOM 3650 C CA . ALA B 1 96 ? 23.094 25.25 23.219 1 91.62 96 ALA B CA 1
ATOM 3651 C C . ALA B 1 96 ? 23.672 26.109 24.328 1 91.62 96 ALA B C 1
ATOM 3653 O O . ALA B 1 96 ? 24.266 25.609 25.297 1 91.62 96 ALA B O 1
ATOM 3654 N N . ASP B 1 97 ? 23.438 27.391 24.266 1 91.31 97 ASP B N 1
ATOM 3655 C CA . ASP B 1 97 ? 23.984 28.312 25.25 1 91.31 97 ASP B CA 1
ATOM 3656 C C . ASP B 1 97 ? 23.312 28.125 26.609 1 91.31 97 ASP B C 1
ATOM 3658 O O . ASP B 1 97 ? 23.953 28.266 27.656 1 91.31 97 ASP B O 1
ATOM 3662 N N . GLU B 1 98 ? 22.078 27.828 26.547 1 89.5 9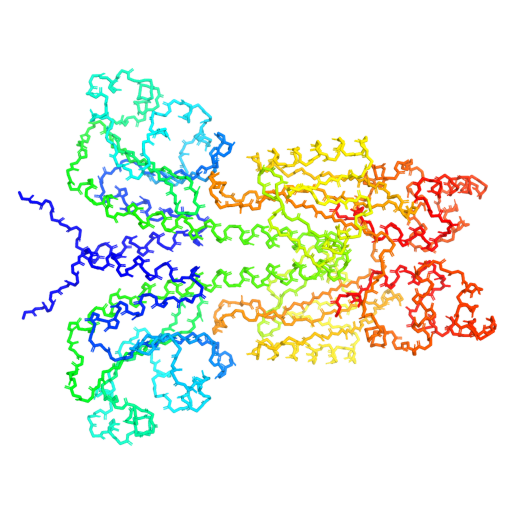8 GLU B N 1
ATOM 3663 C CA . GLU B 1 98 ? 21.359 27.594 27.797 1 89.5 98 GLU B CA 1
ATOM 3664 C C . GLU B 1 98 ? 21.766 26.266 28.438 1 89.5 98 GLU B C 1
ATOM 3666 O O . GLU B 1 98 ? 21.812 26.156 29.656 1 89.5 98 GLU B O 1
ATOM 3671 N N . LEU B 1 99 ? 22.078 25.344 27.656 1 90.56 99 LEU B N 1
ATOM 3672 C CA . LEU B 1 99 ? 22.391 24 28.141 1 90.56 99 LEU B CA 1
ATOM 3673 C C . LEU B 1 99 ? 23.828 23.922 28.625 1 90.56 99 LEU B C 1
ATOM 3675 O O . LEU B 1 99 ? 24.109 23.281 29.656 1 90.56 99 LEU B O 1
ATOM 3679 N N . PHE B 1 100 ? 24.766 24.562 27.938 1 92.56 100 PHE B N 1
ATOM 3680 C CA . PHE B 1 100 ? 26.188 24.344 28.203 1 92.56 100 PHE B CA 1
ATOM 3681 C C . PHE B 1 100 ? 26.844 25.609 28.719 1 92.56 100 PHE B C 1
ATOM 3683 O O . PHE B 1 100 ? 28 25.578 29.172 1 92.56 100 PHE B O 1
ATOM 3690 N N . GLY B 1 101 ? 26.141 26.688 28.703 1 93.5 101 GLY B N 1
ATOM 3691 C CA . GLY B 1 101 ? 26.812 27.969 28.906 1 93.5 101 GLY B CA 1
ATOM 3692 C C . GLY B 1 101 ? 27.625 28.391 27.703 1 93.5 101 GLY B C 1
ATOM 3693 O O . GLY B 1 101 ? 28.016 27.562 26.875 1 93.5 101 GLY B O 1
ATOM 3694 N N . GLU B 1 102 ? 27.859 29.688 27.594 1 92.75 102 GLU B N 1
ATOM 3695 C CA . GLU B 1 102 ? 28.562 30.188 26.438 1 92.75 102 GLU B CA 1
ATOM 3696 C C . GLU B 1 102 ? 29.953 29.578 26.312 1 92.75 102 GLU B C 1
ATOM 3698 O O . GLU B 1 102 ? 30.312 29.047 25.266 1 92.75 102 GLU B O 1
ATOM 3703 N N . ALA B 1 103 ? 30.719 29.609 27.359 1 94.44 103 ALA B N 1
ATOM 3704 C CA . ALA B 1 103 ? 32.094 29.094 27.344 1 94.44 103 ALA B CA 1
ATOM 3705 C C . ALA B 1 103 ? 32.094 27.578 27.094 1 94.44 103 ALA B C 1
ATOM 3707 O O . ALA B 1 103 ? 32.938 27.078 26.328 1 94.44 103 ALA B O 1
ATOM 3708 N N . GLY B 1 104 ? 31.219 26.891 27.703 1 94.62 104 GLY B N 1
ATOM 3709 C CA . GLY B 1 104 ? 31.125 25.453 27.531 1 94.62 104 GLY B CA 1
ATOM 3710 C C . GLY B 1 104 ? 30.766 25.047 26.109 1 94.62 104 GLY B C 1
ATOM 3711 O O . GLY B 1 104 ? 31.297 24.078 25.578 1 94.62 104 GLY B O 1
ATOM 3712 N N . TRP B 1 105 ? 29.844 25.812 25.531 1 94.06 105 TRP B N 1
ATOM 3713 C CA . TRP B 1 105 ? 29.422 25.516 24.172 1 94.06 105 TRP B CA 1
ATOM 3714 C C . TRP B 1 105 ? 30.547 25.781 23.172 1 94.06 105 TRP B C 1
ATOM 3716 O O . TRP B 1 105 ? 30.812 24.969 22.297 1 94.06 105 TRP B O 1
ATOM 3726 N N . LEU B 1 106 ? 31.25 26.891 23.344 1 93.81 106 LEU B N 1
ATOM 3727 C CA . LEU B 1 106 ? 32.312 27.281 22.422 1 93.81 106 LEU B CA 1
ATOM 3728 C C . LEU B 1 106 ? 33.5 26.312 22.484 1 93.81 106 LEU B C 1
ATOM 3730 O O . LEU B 1 106 ? 34.312 26.234 21.562 1 93.81 106 LEU B O 1
ATOM 3734 N N . ALA B 1 107 ? 33.531 25.516 23.578 1 94.06 107 ALA B N 1
ATOM 3735 C CA . ALA B 1 107 ? 34.594 24.531 23.734 1 94.06 107 ALA B CA 1
ATOM 3736 C C . ALA B 1 107 ? 34.125 23.141 23.312 1 94.06 107 ALA B C 1
ATOM 3738 O O . ALA B 1 107 ? 34.906 22.219 23.156 1 94.06 107 ALA B O 1
ATOM 3739 N N . HIS B 1 108 ? 32.844 22.953 23.203 1 93.12 108 HIS B N 1
ATOM 3740 C CA . HIS B 1 108 ? 32.281 21.641 22.906 1 93.12 108 HIS B CA 1
ATOM 3741 C C . HIS B 1 108 ? 32.75 21.141 21.531 1 93.12 108 HIS B C 1
ATOM 3743 O O . HIS B 1 108 ? 32.75 21.891 20.562 1 93.12 108 HIS B O 1
ATOM 3749 N N . PRO B 1 109 ? 33.031 19.906 21.391 1 90.06 109 PRO B N 1
ATOM 3750 C CA . PRO B 1 109 ? 33.562 19.359 20.125 1 90.06 109 PRO B CA 1
ATOM 3751 C C . PRO B 1 109 ? 32.562 19.516 18.969 1 90.06 109 PRO B C 1
ATOM 3753 O O . PRO B 1 109 ? 33 19.703 17.828 1 90.06 109 PRO B O 1
ATOM 3756 N N . PHE B 1 110 ? 31.359 19.438 19.219 1 89.25 110 PHE B N 1
ATOM 3757 C CA . PHE B 1 110 ? 30.359 19.594 18.172 1 89.25 110 PHE B CA 1
ATOM 3758 C C . PHE B 1 110 ? 30.438 20.984 17.562 1 89.25 110 PHE B C 1
ATOM 3760 O O . PHE B 1 110 ? 30.312 21.156 16.344 1 89.25 110 PHE B O 1
ATOM 3767 N N . TYR B 1 111 ? 30.578 21.922 18.375 1 90.94 111 TYR B N 1
ATOM 3768 C CA . TYR B 1 111 ? 30.688 23.297 17.875 1 90.94 111 TYR B CA 1
ATOM 3769 C C . TYR B 1 111 ? 32 23.484 17.109 1 90.94 111 TYR B C 1
ATOM 3771 O O . TYR B 1 111 ? 32 23.938 15.961 1 90.94 111 TYR B O 1
ATOM 3779 N N . THR B 1 112 ? 33.094 23.109 17.734 1 91.12 112 THR B N 1
ATOM 3780 C CA . THR B 1 112 ? 34.406 23.422 17.188 1 91.12 112 THR B CA 1
ATOM 3781 C C . THR B 1 112 ? 34.656 22.641 15.898 1 91.12 112 THR B C 1
ATOM 3783 O O . THR B 1 112 ? 35.312 23.141 14.984 1 91.12 112 THR B O 1
ATOM 3786 N N . GLN B 1 113 ? 34.062 21.5 15.773 1 85.88 113 GLN B N 1
ATOM 3787 C CA . GLN B 1 113 ? 34.406 20.625 14.648 1 85.88 113 GLN B CA 1
ATOM 3788 C C . GLN B 1 113 ? 33.375 20.734 13.539 1 85.88 113 GLN B C 1
ATOM 3790 O O . GLN B 1 113 ? 33.688 20.484 12.367 1 85.88 113 GLN B O 1
ATOM 3795 N N . TYR B 1 114 ? 32.188 21.156 13.891 1 83.12 114 TYR B N 1
ATOM 3796 C CA . TYR B 1 114 ? 31.156 21.078 12.859 1 83.12 114 TYR B CA 1
ATOM 3797 C C . TYR B 1 114 ? 30.531 22.438 12.609 1 83.12 114 TYR B C 1
ATOM 3799 O O . TYR B 1 114 ? 30.422 22.875 11.461 1 83.12 114 TYR B O 1
ATOM 3807 N N . LEU B 1 115 ? 30.156 23.141 13.602 1 87.56 115 LEU B N 1
ATOM 3808 C CA . LEU B 1 115 ? 29.406 24.391 13.414 1 87.56 115 LEU B CA 1
ATOM 3809 C C . LEU B 1 115 ? 30.344 25.547 13.07 1 87.56 115 LEU B C 1
ATOM 3811 O O . LEU B 1 115 ? 30.078 26.297 12.141 1 87.56 115 LEU B O 1
ATOM 3815 N N . GLN B 1 116 ? 31.453 25.562 13.758 1 89.69 116 GLN B N 1
ATOM 3816 C CA . GLN B 1 116 ? 32.406 26.688 13.609 1 89.69 116 GLN B CA 1
ATOM 3817 C C . GLN B 1 116 ? 32.938 26.766 12.188 1 89.69 116 GLN B C 1
ATOM 3819 O O . GLN B 1 116 ? 32.969 27.844 11.594 1 89.69 116 GLN B O 1
ATOM 3824 N N . PRO B 1 117 ? 33.312 25.609 11.664 1 85.62 117 PRO B N 1
ATOM 3825 C CA . PRO B 1 117 ? 33.812 25.672 10.289 1 85.62 117 PRO B CA 1
ATOM 3826 C C . PRO B 1 117 ? 32.75 26.156 9.297 1 85.62 117 PRO B C 1
ATOM 3828 O O . PRO B 1 117 ? 33.094 26.672 8.227 1 85.62 117 PRO B O 1
ATOM 3831 N N . LEU B 1 118 ? 31.5 26.062 9.68 1 82.31 118 LEU B N 1
ATOM 3832 C CA . LEU B 1 118 ? 30.422 26.484 8.789 1 82.31 118 LEU B CA 1
ATOM 3833 C C . LEU B 1 118 ? 29.984 27.906 9.102 1 82.31 118 LEU B C 1
ATOM 3835 O O . LEU B 1 118 ? 29.047 28.422 8.492 1 82.31 118 LEU B O 1
ATOM 3839 N N . GLY B 1 119 ? 30.672 28.5 10.125 1 88.25 119 GLY B N 1
ATOM 3840 C CA . GLY B 1 119 ? 30.359 29.859 10.508 1 88.25 119 GLY B CA 1
ATOM 3841 C C . GLY B 1 119 ? 29.094 29.953 11.352 1 88.25 119 GLY B C 1
ATOM 3842 O O . GLY B 1 119 ? 28.484 31.031 11.438 1 88.25 119 GLY B O 1
ATOM 3843 N N . LEU B 1 120 ? 28.688 28.844 11.891 1 91.81 120 LEU B N 1
ATOM 3844 C CA . LEU B 1 120 ? 27.484 28.812 12.703 1 91.81 120 LEU B CA 1
ATOM 3845 C C . LEU B 1 120 ? 27.812 28.969 14.18 1 91.81 120 LEU B C 1
ATOM 3847 O O . LEU B 1 120 ? 28.859 28.484 14.641 1 91.81 120 LEU B O 1
ATOM 3851 N N . ARG B 1 121 ? 26.922 29.656 14.883 1 94.19 121 ARG B N 1
ATOM 3852 C CA . ARG B 1 121 ? 27.203 29.906 16.297 1 94.19 121 ARG B CA 1
ATOM 3853 C C . ARG B 1 121 ? 26.047 29.484 17.172 1 94.19 121 ARG B C 1
ATOM 3855 O O . ARG B 1 121 ? 26.234 28.781 18.172 1 94.19 121 ARG B O 1
ATOM 3862 N N . TYR B 1 122 ? 24.938 30.062 16.922 1 95.06 122 TYR B N 1
ATOM 3863 C CA . TYR B 1 122 ? 23.766 29.797 17.75 1 95.06 122 TYR B CA 1
ATOM 3864 C C . TYR B 1 122 ? 22.953 28.625 17.203 1 95.06 122 TYR B C 1
ATOM 3866 O O . TYR B 1 122 ? 22.812 28.484 15.984 1 95.06 122 TYR B O 1
ATOM 3874 N N . ILE B 1 123 ? 22.469 27.719 18.109 1 93.88 123 ILE B N 1
ATOM 3875 C CA . ILE B 1 123 ? 21.703 26.578 17.641 1 93.88 123 ILE B CA 1
ATOM 3876 C C . ILE B 1 123 ? 20.547 26.297 18.594 1 93.88 123 ILE B C 1
ATOM 3878 O O . ILE B 1 123 ? 20.719 26.359 19.812 1 93.88 123 ILE B O 1
ATOM 3882 N N . LEU B 1 124 ? 19.391 26.141 18.047 1 94.56 124 LEU B N 1
ATOM 3883 C CA . LEU B 1 124 ? 18.234 25.562 18.719 1 94.56 124 LEU B CA 1
ATOM 3884 C C . LEU B 1 124 ? 18 24.125 18.266 1 94.56 124 LEU B C 1
ATOM 3886 O O . LEU B 1 124 ? 18.156 23.812 17.094 1 94.56 124 LEU B O 1
ATOM 3890 N N . ALA B 1 125 ? 17.781 23.297 19.25 1 92.94 125 ALA B N 1
ATOM 3891 C CA . ALA B 1 125 ? 17.547 21.891 18.922 1 92.94 125 ALA B CA 1
ATOM 3892 C C . ALA B 1 125 ? 16.312 21.359 19.656 1 92.94 125 ALA B C 1
ATOM 3894 O O . ALA B 1 125 ? 16.016 21.766 20.781 1 92.94 125 ALA B O 1
ATOM 3895 N N . ALA B 1 126 ? 15.562 20.531 18.984 1 93 126 ALA B N 1
ATOM 3896 C CA . ALA B 1 126 ? 14.43 19.812 19.578 1 93 126 ALA B CA 1
ATOM 3897 C C . ALA B 1 126 ? 14.406 18.359 19.141 1 93 126 ALA B C 1
ATOM 3899 O O . ALA B 1 126 ? 14.461 18.062 17.938 1 93 126 ALA B O 1
ATOM 3900 N N . ASN B 1 127 ? 14.422 17.516 20.078 1 89.62 127 ASN B N 1
ATOM 3901 C CA . ASN B 1 127 ? 14.148 16.109 19.828 1 89.62 127 ASN B CA 1
ATOM 3902 C C . ASN B 1 127 ? 12.68 15.773 20.016 1 89.62 127 ASN B C 1
ATOM 3904 O O . ASN B 1 127 ? 12.047 16.25 20.969 1 89.62 127 ASN B O 1
ATOM 3908 N N . LEU B 1 128 ? 12.219 15.055 19.094 1 89.69 128 LEU B N 1
ATOM 3909 C CA . LEU B 1 128 ? 10.789 14.742 19.141 1 89.69 128 LEU B CA 1
ATOM 3910 C C . LEU B 1 128 ? 10.555 13.242 19 1 89.69 128 LEU B C 1
ATOM 3912 O O . LEU B 1 128 ? 11.305 12.555 18.297 1 89.69 128 LEU B O 1
ATOM 3916 N N . VAL B 1 129 ? 9.602 12.773 19.719 1 86.38 129 VAL B N 1
ATOM 3917 C CA . VAL B 1 129 ? 9.062 11.43 19.547 1 86.38 129 VAL B CA 1
ATOM 3918 C C . VAL B 1 129 ? 7.559 11.5 19.281 1 86.38 129 VAL B C 1
ATOM 3920 O O . VAL B 1 129 ? 6.805 12.062 20.078 1 86.38 129 VAL B O 1
ATOM 3923 N N . THR B 1 130 ? 7.191 11.047 18.141 1 85.56 130 THR B N 1
ATOM 3924 C CA . THR B 1 130 ? 5.785 11.133 17.75 1 85.56 130 THR B CA 1
ATOM 3925 C C . THR B 1 130 ? 4.953 10.109 18.531 1 85.56 130 THR B C 1
ATOM 3927 O O . THR B 1 130 ? 5.5 9.188 19.141 1 85.56 130 THR B O 1
ATOM 3930 N N . PRO B 1 131 ? 3.658 10.297 18.547 1 77.31 131 PRO B N 1
ATOM 3931 C CA . PRO B 1 131 ? 2.793 9.328 19.234 1 77.31 131 PRO B CA 1
ATOM 3932 C C . PRO B 1 131 ? 2.949 7.91 18.703 1 77.31 131 PRO B C 1
ATOM 3934 O O . PRO B 1 131 ? 2.818 6.945 19.453 1 77.31 131 PRO B O 1
ATOM 3937 N N . ASP B 1 132 ? 3.27 7.805 17.5 1 76.31 132 ASP B N 1
ATOM 3938 C CA . ASP B 1 132 ? 3.416 6.484 16.891 1 76.31 132 ASP B CA 1
ATOM 3939 C C . ASP B 1 132 ? 4.848 5.973 17.031 1 76.31 132 ASP B C 1
ATOM 3941 O O . ASP B 1 132 ? 5.195 4.922 16.484 1 76.31 132 ASP B O 1
ATOM 3945 N N . GLY B 1 133 ? 5.711 6.809 17.656 1 77.44 133 GLY B N 1
ATOM 3946 C CA . GLY B 1 133 ? 7.027 6.32 18.047 1 77.44 133 GLY B CA 1
ATOM 3947 C C . GLY B 1 133 ? 8.117 6.719 17.078 1 77.44 133 GLY B C 1
ATOM 3948 O O . GLY B 1 133 ? 9.242 6.223 17.172 1 77.44 133 GLY B O 1
ATOM 3949 N N . VAL B 1 134 ? 7.875 7.551 16.141 1 79.94 134 VAL B N 1
ATOM 3950 C CA . VAL B 1 134 ? 8.906 8.023 15.219 1 79.94 134 VAL B CA 1
ATOM 3951 C C . VAL B 1 134 ? 9.781 9.07 15.906 1 79.94 134 VAL B C 1
ATOM 3953 O O . VAL B 1 134 ? 9.266 9.977 16.578 1 79.94 134 VAL B O 1
ATOM 3956 N N . GLU B 1 135 ? 11.055 8.883 15.766 1 82.69 135 GLU B N 1
ATOM 3957 C CA . GLU B 1 135 ? 11.984 9.859 16.328 1 82.69 135 GLU B CA 1
ATOM 3958 C C . GLU B 1 135 ? 12.469 10.836 15.25 1 82.69 135 GLU B C 1
ATOM 3960 O O . GLU B 1 135 ? 12.828 10.422 14.148 1 82.69 135 GLU B O 1
ATOM 3965 N N . CYS B 1 136 ? 12.398 12.062 15.617 1 85.94 136 CYS B N 1
ATOM 3966 C CA . CYS B 1 136 ? 12.945 13.07 14.703 1 85.94 136 CYS B CA 1
ATOM 3967 C C . CYS B 1 136 ? 13.555 14.234 15.477 1 85.94 136 CYS B C 1
ATOM 3969 O O . CYS B 1 136 ? 13.273 14.406 16.672 1 85.94 136 CYS B O 1
ATOM 3971 N N . ALA B 1 137 ? 14.477 14.898 14.867 1 88.19 137 ALA B N 1
ATOM 3972 C CA . ALA B 1 137 ? 15.164 16.031 15.477 1 88.19 137 ALA B CA 1
ATOM 3973 C C . ALA B 1 137 ? 15.148 17.25 14.539 1 88.19 137 ALA B C 1
ATOM 3975 O O . ALA B 1 137 ? 15.289 17.094 13.32 1 88.19 137 ALA B O 1
ATOM 3976 N N . LEU B 1 138 ? 14.922 18.359 15.133 1 92.19 138 LEU B N 1
ATOM 3977 C CA . LEU B 1 138 ? 14.938 19.625 14.414 1 92.19 138 LEU B CA 1
ATOM 3978 C C . LEU B 1 138 ? 16.062 20.516 14.914 1 92.19 138 LEU B C 1
ATOM 3980 O O . LEU B 1 138 ? 16.203 20.734 16.109 1 92.19 138 LEU B O 1
ATOM 3984 N N . PHE B 1 139 ? 16.906 20.984 13.977 1 91.31 139 PHE B N 1
ATOM 3985 C CA . PHE B 1 139 ? 18.016 21.859 14.305 1 91.31 139 PHE B CA 1
ATOM 3986 C C . PHE B 1 139 ? 17.891 23.188 13.547 1 91.31 139 PHE B C 1
ATOM 3988 O O . PHE B 1 139 ? 17.656 23.203 12.336 1 91.31 139 PHE B O 1
ATOM 3995 N N . ILE B 1 140 ? 18.016 24.219 14.234 1 95.06 140 ILE B N 1
ATOM 3996 C CA . ILE B 1 140 ? 18.016 25.547 13.648 1 95.06 140 ILE B CA 1
ATOM 3997 C C . ILE B 1 140 ? 19.281 26.297 14.07 1 95.06 140 ILE B C 1
ATOM 3999 O O . ILE B 1 140 ? 19.562 26.422 15.266 1 95.06 140 ILE B O 1
ATOM 4003 N N . SER B 1 141 ? 20.031 26.844 13.094 1 94 141 SER B N 1
ATOM 4004 C CA . SER B 1 141 ? 21.297 27.484 13.422 1 94 141 SER B CA 1
ATOM 4005 C C . SER B 1 141 ? 21.406 28.875 12.789 1 94 141 SER B C 1
ATOM 4007 O O . SER B 1 141 ? 20.875 29.109 11.703 1 94 141 SER B O 1
ATOM 4009 N N . ARG B 1 142 ? 21.969 29.719 13.523 1 95.19 142 ARG B N 1
ATOM 4010 C CA . ARG B 1 142 ? 22.297 31.062 13.055 1 95.19 142 ARG B CA 1
ATOM 4011 C C . ARG B 1 142 ? 23.812 31.281 13.047 1 95.19 142 ARG B C 1
ATOM 4013 O O . ARG B 1 142 ? 24.547 30.578 13.742 1 95.19 142 ARG B O 1
ATOM 4020 N N . VAL B 1 143 ? 24.203 32.219 12.273 1 93.06 143 VAL B N 1
ATOM 4021 C CA . VAL B 1 143 ? 25.625 32.531 12.117 1 93.06 143 VAL B CA 1
ATOM 4022 C C . VAL B 1 143 ? 26.109 33.344 13.32 1 93.06 143 VAL B C 1
ATOM 4024 O O . VAL B 1 143 ? 25.312 33.844 14.094 1 93.06 143 VAL B O 1
ATOM 4027 N N . HIS B 1 144 ? 27.438 33.469 13.438 1 89.5 144 HIS B N 1
ATOM 4028 C CA . HIS B 1 144 ? 28.094 34.188 14.531 1 89.5 144 HIS B CA 1
ATOM 4029 C C . HIS B 1 144 ? 27.703 35.688 14.531 1 89.5 144 HIS B C 1
ATOM 4031 O O . HIS B 1 144 ? 27.516 36.281 15.594 1 89.5 144 HIS B O 1
ATOM 4037 N N . ALA B 1 145 ? 27.516 36.188 13.414 1 87.94 145 ALA B N 1
ATOM 4038 C CA . ALA B 1 145 ? 27.219 37.594 13.266 1 87.94 145 ALA B CA 1
ATOM 4039 C C . ALA B 1 145 ? 25.75 37.875 13.578 1 87.94 145 ALA B C 1
ATOM 4041 O O . ALA B 1 145 ? 25.344 39.031 13.758 1 87.94 145 ALA B O 1
ATOM 4042 N N . GLY B 1 146 ? 25.047 36.875 13.758 1 87.56 146 GLY B N 1
ATOM 4043 C CA . GLY B 1 146 ? 23.625 37.031 14.016 1 87.56 146 GLY B CA 1
ATOM 4044 C C . GLY B 1 146 ? 23.297 37.156 15.492 1 87.56 146 GLY B C 1
ATOM 4045 O O . GLY B 1 146 ? 24.188 37.375 16.312 1 87.56 146 GLY B O 1
ATOM 4046 N N . GLN B 1 147 ? 22.047 37.156 15.773 1 90.81 147 GLN B N 1
ATOM 4047 C CA . GLN B 1 147 ? 21.562 37.25 17.141 1 90.81 147 GLN B CA 1
ATOM 4048 C C . GLN B 1 147 ? 21.141 35.875 17.656 1 90.81 147 GLN B C 1
ATOM 4050 O O . GLN B 1 147 ? 20.734 35 16.875 1 90.81 147 GLN B O 1
ATOM 4055 N N . ASP B 1 148 ? 21.328 35.781 18.922 1 92.31 148 ASP B N 1
ATOM 4056 C CA . ASP B 1 148 ? 20.797 34.562 19.531 1 92.31 148 ASP B CA 1
ATOM 4057 C C . ASP B 1 148 ? 19.281 34.469 19.391 1 92.31 148 ASP B C 1
ATOM 4059 O O . ASP B 1 148 ? 18.625 35.5 19.109 1 92.31 148 ASP B O 1
ATOM 4063 N N . PHE B 1 149 ? 18.766 33.281 19.594 1 93.94 149 PHE B N 1
ATOM 4064 C CA . PHE B 1 149 ? 17.328 33.062 19.484 1 93.94 149 PHE B CA 1
ATOM 4065 C C . PHE B 1 149 ? 16.609 33.625 20.719 1 93.94 149 PHE B C 1
ATOM 4067 O O . PHE B 1 149 ? 16.984 33.312 21.844 1 93.94 149 PHE B O 1
ATOM 4074 N N . GLY B 1 150 ? 15.641 34.469 20.5 1 91.19 150 GLY B N 1
ATOM 4075 C CA . GLY B 1 150 ? 14.875 35.062 21.578 1 91.19 150 GLY B CA 1
ATOM 4076 C C . GLY B 1 150 ? 13.625 34.281 21.938 1 91.19 150 GLY B C 1
ATOM 4077 O O . GLY B 1 150 ? 13.406 33.188 21.438 1 91.19 150 GLY B O 1
ATOM 4078 N N . GLU B 1 151 ? 12.859 34.844 22.891 1 90.44 151 GLU B N 1
ATOM 4079 C CA . GLU B 1 151 ? 11.648 34.188 23.375 1 90.44 151 GLU B CA 1
ATOM 4080 C C . GLU B 1 151 ? 10.602 34.094 22.266 1 90.44 151 GLU B C 1
ATOM 4082 O O . GLU B 1 151 ? 9.844 33.125 22.219 1 90.44 151 GLU B O 1
ATOM 4087 N N . ALA B 1 152 ? 10.609 35.062 21.406 1 90.25 152 ALA B N 1
ATOM 4088 C CA . ALA B 1 152 ? 9.656 35.031 20.297 1 90.25 152 ALA B CA 1
ATOM 4089 C C . ALA B 1 152 ? 9.969 33.875 19.344 1 90.25 152 ALA B C 1
ATOM 4091 O O . ALA B 1 152 ? 9.055 33.188 18.859 1 90.25 152 ALA B O 1
ATOM 4092 N N . ASP B 1 153 ? 11.273 33.656 19.078 1 92.94 153 ASP B N 1
ATOM 4093 C CA . ASP B 1 153 ? 11.695 32.531 18.234 1 92.94 153 ASP B CA 1
ATOM 4094 C C . ASP B 1 153 ? 11.281 31.203 18.844 1 92.94 153 ASP B C 1
ATOM 4096 O O . ASP B 1 153 ? 10.727 30.344 18.156 1 92.94 153 ASP B O 1
ATOM 4100 N N . LYS B 1 154 ? 11.484 31.094 20.109 1 92.44 154 LYS B N 1
ATOM 4101 C CA . LYS B 1 154 ? 11.18 29.859 20.828 1 92.44 154 LYS B CA 1
ATOM 4102 C C . LYS B 1 154 ? 9.672 29.609 20.875 1 92.44 154 LYS B C 1
ATOM 4104 O O . LYS B 1 154 ? 9.219 28.484 20.734 1 92.44 154 LYS B O 1
ATOM 4109 N N . ALA B 1 155 ? 8.93 30.641 21.109 1 89.88 155 ALA B N 1
ATOM 4110 C CA . ALA B 1 155 ? 7.477 30.531 21.156 1 89.88 155 ALA B CA 1
ATOM 4111 C C . ALA B 1 155 ? 6.918 30.031 19.828 1 89.88 155 ALA B C 1
ATOM 4113 O O . ALA B 1 155 ? 6.008 29.203 19.797 1 89.88 155 ALA B O 1
ATOM 4114 N N . LEU B 1 156 ? 7.48 30.578 18.75 1 91.44 156 LEU B N 1
ATOM 4115 C CA . LEU B 1 156 ? 7.07 30.141 17.422 1 91.44 156 LEU B CA 1
ATOM 4116 C C . LEU B 1 156 ? 7.301 28.641 17.25 1 91.44 156 LEU B C 1
ATOM 4118 O O . LEU B 1 156 ? 6.398 27.906 16.844 1 91.44 156 LEU B O 1
ATOM 4122 N N . LEU B 1 157 ? 8.445 28.203 17.594 1 93.44 157 LEU B N 1
ATOM 4123 C CA . LEU B 1 157 ? 8.797 26.797 17.422 1 93.44 157 LEU B CA 1
ATOM 4124 C C . LEU B 1 157 ? 7.977 25.906 18.344 1 93.44 157 LEU B C 1
ATOM 4126 O O . LEU B 1 157 ? 7.555 24.812 17.969 1 93.44 157 LEU B O 1
ATOM 4130 N N . HIS B 1 158 ? 7.73 26.406 19.562 1 90.88 158 HIS B N 1
ATOM 4131 C CA . HIS B 1 158 ? 6.91 25.656 20.5 1 90.88 158 HIS B CA 1
ATOM 4132 C C . HIS B 1 158 ? 5.523 25.391 19.938 1 90.88 158 HIS B C 1
ATOM 4134 O O . HIS B 1 158 ? 4.945 24.328 20.172 1 90.88 158 HIS B O 1
ATOM 4140 N N . GLY B 1 159 ? 5.035 26.328 19.234 1 90.25 159 GLY B N 1
ATOM 4141 C CA . GLY B 1 159 ? 3.725 26.188 18.625 1 90.25 159 GLY B CA 1
ATOM 4142 C C . GLY B 1 159 ? 3.719 25.234 17.453 1 90.25 159 GLY B C 1
ATOM 4143 O O . GLY B 1 159 ? 2.693 24.625 17.141 1 90.25 159 GLY B O 1
ATOM 4144 N N . LEU B 1 160 ? 4.875 25.047 16.812 1 93.88 160 LEU B N 1
ATOM 4145 C CA . LEU B 1 160 ? 4.949 24.266 15.578 1 93.88 160 LEU B CA 1
ATOM 4146 C C . LEU B 1 160 ? 5.289 22.812 15.883 1 93.88 160 LEU B C 1
ATOM 4148 O O . LEU B 1 160 ? 4.969 21.906 15.094 1 93.88 160 LEU B O 1
ATOM 4152 N N . LEU B 1 161 ? 5.895 22.516 17.031 1 94.12 161 LEU B N 1
ATOM 4153 C CA . LEU B 1 161 ? 6.477 21.219 17.312 1 94.12 161 LEU B CA 1
ATOM 4154 C C . LEU B 1 161 ? 5.398 20.141 17.359 1 94.12 161 LEU B C 1
ATOM 4156 O O . LEU B 1 161 ? 5.559 19.078 16.75 1 94.12 161 LEU B O 1
ATOM 4160 N N . PRO B 1 162 ? 4.195 20.406 18.031 1 93.31 162 PRO B N 1
ATOM 4161 C CA . PRO B 1 162 ? 3.166 19.375 18.016 1 93.31 162 PRO B CA 1
ATOM 4162 C C . PRO B 1 162 ? 2.668 19.062 16.609 1 93.31 162 PRO B C 1
ATOM 4164 O O . PRO B 1 162 ? 2.352 17.906 16.297 1 93.31 162 PRO B O 1
ATOM 4167 N N . HIS B 1 163 ? 2.609 20.047 15.781 1 95.56 163 HIS B N 1
ATOM 4168 C CA . HIS B 1 163 ? 2.189 19.844 14.398 1 95.56 163 HIS B CA 1
ATOM 4169 C C . HIS B 1 163 ? 3.248 19.094 13.609 1 95.56 163 HIS B C 1
ATOM 4171 O O . HIS B 1 163 ? 2.918 18.266 12.75 1 95.56 163 HIS B O 1
ATOM 4177 N N . LEU B 1 164 ? 4.484 19.391 13.875 1 95.12 164 LEU B N 1
ATOM 4178 C CA . LEU B 1 164 ? 5.566 18.672 13.219 1 95.12 164 LEU B CA 1
ATOM 4179 C C . LEU B 1 164 ? 5.508 17.188 13.547 1 95.12 164 LEU B C 1
ATOM 4181 O O . LEU B 1 164 ? 5.664 16.344 12.664 1 95.12 164 LEU B O 1
ATOM 4185 N N . LYS B 1 165 ? 5.219 16.875 14.781 1 92.69 165 LYS B N 1
ATOM 4186 C CA . LYS B 1 165 ? 5.074 15.492 15.195 1 92.69 165 LYS B CA 1
ATOM 4187 C C . LYS B 1 165 ? 3.963 14.797 14.414 1 92.69 165 LYS B C 1
ATOM 4189 O O . LYS B 1 165 ? 4.141 13.672 13.945 1 92.69 165 LYS B O 1
ATOM 4194 N N . ARG B 1 166 ? 2.92 15.469 14.273 1 93.38 166 ARG B N 1
ATOM 4195 C CA . ARG B 1 166 ? 1.776 14.914 13.562 1 93.38 166 ARG B CA 1
ATOM 4196 C C . ARG B 1 166 ? 2.096 14.719 12.086 1 93.38 166 ARG B C 1
ATOM 4198 O O . ARG B 1 166 ? 1.762 13.68 11.5 1 93.38 166 ARG B O 1
ATOM 4205 N N . ALA B 1 167 ? 2.701 15.719 11.508 1 94.56 167 ALA B N 1
ATOM 4206 C CA . ALA B 1 167 ? 3.066 15.633 10.094 1 94.56 167 ALA B CA 1
ATOM 4207 C C . ALA B 1 167 ? 4.035 14.477 9.852 1 94.56 167 ALA B C 1
ATOM 4209 O O . ALA B 1 167 ? 3.936 13.781 8.836 1 94.56 167 ALA B O 1
ATOM 4210 N N . VAL B 1 168 ? 4.941 14.297 10.766 1 90.31 168 VAL B N 1
ATOM 4211 C CA . VAL B 1 168 ? 5.918 13.211 10.656 1 90.31 168 VAL B CA 1
ATOM 4212 C C . VAL B 1 168 ? 5.211 11.867 10.766 1 90.31 168 VAL B C 1
ATOM 4214 O O . VAL B 1 168 ? 5.523 10.93 10.023 1 90.31 168 VAL B O 1
ATOM 4217 N N . ASP B 1 169 ? 4.238 11.758 11.617 1 89.12 169 ASP B N 1
ATOM 4218 C CA . ASP B 1 169 ? 3.453 10.531 11.742 1 89.12 169 ASP B CA 1
ATOM 4219 C C . ASP B 1 169 ? 2.688 10.242 10.453 1 89.12 169 ASP B C 1
ATOM 4221 O O . ASP B 1 169 ? 2.596 9.086 10.031 1 89.12 169 ASP B O 1
ATOM 4225 N N . LEU B 1 170 ? 2.141 11.281 9.914 1 90.5 170 LEU B N 1
ATOM 4226 C CA . LEU B 1 170 ? 1.428 11.125 8.656 1 90.5 170 LEU B CA 1
ATOM 4227 C C . LEU B 1 170 ? 2.363 10.617 7.562 1 90.5 170 LEU B C 1
ATOM 4229 O O . LEU B 1 170 ? 2.012 9.711 6.809 1 90.5 170 LEU B O 1
ATOM 4233 N N . HIS B 1 171 ? 3.527 11.164 7.504 1 89 171 HIS B N 1
ATOM 4234 C CA . HIS B 1 171 ? 4.516 10.734 6.527 1 89 171 HIS B CA 1
ATOM 4235 C C . HIS B 1 171 ? 4.914 9.273 6.758 1 89 171 HIS B C 1
ATOM 4237 O O . HIS B 1 171 ? 5.027 8.5 5.805 1 89 171 HIS B O 1
ATOM 4243 N N . ALA B 1 172 ? 5.121 8.945 8 1 84.25 172 ALA B N 1
ATOM 4244 C CA . ALA B 1 172 ? 5.488 7.578 8.352 1 84.25 172 ALA B CA 1
ATOM 4245 C C . ALA B 1 172 ? 4.398 6.594 7.945 1 84.25 172 ALA B C 1
ATOM 4247 O O . ALA B 1 172 ? 4.691 5.504 7.441 1 84.25 172 ALA B O 1
ATOM 4248 N N . ALA B 1 173 ? 3.174 6.926 8.172 1 86.12 173 ALA B N 1
ATOM 4249 C CA . ALA B 1 173 ? 2.051 6.07 7.797 1 86.12 173 ALA B CA 1
ATOM 4250 C C . ALA B 1 173 ? 2.016 5.844 6.289 1 86.12 173 ALA B C 1
ATOM 4252 O O . ALA B 1 173 ? 1.821 4.719 5.828 1 86.12 173 ALA B O 1
ATOM 4253 N N . LEU B 1 174 ? 2.168 6.922 5.543 1 86.5 174 LEU B N 1
ATOM 4254 C CA . LEU B 1 174 ? 2.225 6.828 4.09 1 86.5 174 LEU B CA 1
ATOM 4255 C C . LEU B 1 174 ? 3.373 5.926 3.648 1 86.5 174 LEU B C 1
ATOM 4257 O O . LEU B 1 174 ? 3.199 5.078 2.768 1 86.5 174 LEU B O 1
ATOM 4261 N N . ASP B 1 175 ? 4.492 6.055 4.285 1 82.25 175 ASP B N 1
ATOM 4262 C CA . ASP B 1 175 ? 5.695 5.312 3.922 1 82.25 175 ASP B CA 1
ATOM 4263 C C . ASP B 1 175 ? 5.52 3.818 4.188 1 82.25 175 ASP B C 1
ATOM 4265 O O . ASP B 1 175 ? 5.938 2.986 3.379 1 82.25 175 ASP B O 1
ATOM 4269 N N . VAL B 1 176 ? 4.988 3.531 5.305 1 82.31 176 VAL B N 1
ATOM 4270 C CA . VAL B 1 176 ? 4.754 2.135 5.66 1 82.31 176 VAL B CA 1
ATOM 4271 C C . VAL B 1 176 ? 3.836 1.485 4.629 1 82.31 176 VAL B C 1
ATOM 4273 O O . VAL B 1 176 ? 4.129 0.398 4.125 1 82.31 176 VAL B O 1
ATOM 4276 N N . LEU B 1 177 ? 2.73 2.139 4.312 1 83.94 177 LEU B N 1
ATOM 4277 C CA . LEU B 1 177 ? 1.777 1.612 3.342 1 83.94 177 LEU B CA 1
ATOM 4278 C C . LEU B 1 177 ? 2.428 1.457 1.972 1 83.94 177 LEU B C 1
ATOM 4280 O O . LEU B 1 177 ? 2.246 0.434 1.307 1 83.94 177 LEU B O 1
ATOM 4284 N N . ALA B 1 178 ? 3.168 2.428 1.584 1 84.88 178 ALA B N 1
ATOM 4285 C CA . ALA B 1 178 ? 3.846 2.393 0.291 1 84.88 178 ALA B CA 1
ATOM 4286 C C . ALA B 1 178 ? 4.852 1.248 0.23 1 84.88 178 ALA B C 1
ATOM 4288 O O . ALA B 1 178 ? 4.965 0.564 -0.79 1 84.88 178 ALA B O 1
ATOM 4289 N N . SER B 1 179 ? 5.621 1.08 1.277 1 83 179 SER B N 1
ATOM 4290 C CA . SER B 1 179 ? 6.625 0.022 1.345 1 83 179 SER B CA 1
ATOM 4291 C C . SER B 1 179 ? 5.98 -1.357 1.257 1 83 179 SER B C 1
ATOM 4293 O O . SER B 1 179 ? 6.461 -2.229 0.528 1 83 179 SER B O 1
ATOM 4295 N N . GLU B 1 180 ? 4.953 -1.525 1.969 1 85.44 180 GLU B N 1
ATOM 4296 C CA . GLU B 1 180 ? 4.258 -2.809 1.918 1 85.44 180 GLU B CA 1
ATOM 4297 C C . GLU B 1 180 ? 3.631 -3.045 0.547 1 85.44 180 GLU B C 1
ATOM 4299 O O . GLU B 1 180 ? 3.658 -4.164 0.03 1 85.44 180 GLU B O 1
ATOM 4304 N N . ARG B 1 181 ? 2.955 -2.002 0.084 1 85.88 181 ARG B N 1
ATOM 4305 C CA . ARG B 1 181 ? 2.408 -2.104 -1.265 1 85.88 181 ARG B CA 1
ATOM 4306 C C . ARG B 1 181 ? 3.475 -2.551 -2.258 1 85.88 181 ARG B C 1
ATOM 4308 O O . ARG B 1 181 ? 3.242 -3.459 -3.059 1 85.88 181 ARG B O 1
ATOM 4315 N N . SER B 1 182 ? 4.629 -1.964 -2.186 1 86.5 182 SER B N 1
ATOM 4316 C CA . SER B 1 182 ? 5.73 -2.309 -3.076 1 86.5 182 SER B CA 1
ATOM 4317 C C . SER B 1 182 ? 6.184 -3.748 -2.863 1 86.5 182 SER B C 1
ATOM 4319 O O . SER B 1 182 ? 6.465 -4.465 -3.826 1 86.5 182 SER B O 1
ATOM 4321 N N . LEU B 1 183 ? 6.27 -4.156 -1.644 1 85.69 183 LEU B N 1
ATOM 4322 C CA . LEU B 1 183 ? 6.668 -5.516 -1.294 1 85.69 183 LEU B CA 1
ATOM 4323 C C . LEU B 1 183 ? 5.738 -6.535 -1.938 1 85.69 183 LEU B C 1
ATOM 4325 O O . LEU B 1 183 ? 6.199 -7.473 -2.598 1 85.69 183 LEU B O 1
ATOM 4329 N N . TYR B 1 184 ? 4.488 -6.359 -1.775 1 90.19 184 TYR B N 1
ATOM 4330 C CA . TYR B 1 184 ? 3.52 -7.301 -2.322 1 90.19 184 TYR B CA 1
ATOM 4331 C C . TYR B 1 184 ? 3.49 -7.234 -3.844 1 90.19 184 TYR B C 1
ATOM 4333 O O . TYR B 1 184 ? 3.365 -8.266 -4.516 1 90.19 184 TYR B O 1
ATOM 4341 N N . ALA B 1 185 ? 3.51 -6.035 -4.336 1 91 185 ALA B N 1
ATOM 4342 C CA . ALA B 1 185 ? 3.553 -5.879 -5.789 1 91 185 ALA B CA 1
ATOM 4343 C C . ALA B 1 185 ? 4.746 -6.621 -6.383 1 91 185 ALA B C 1
ATOM 4345 O O . ALA B 1 185 ? 4.613 -7.305 -7.402 1 91 185 ALA B O 1
ATOM 4346 N N . ASP B 1 186 ? 5.875 -6.531 -5.75 1 87.56 186 ASP B N 1
ATOM 4347 C CA . ASP B 1 186 ? 7.078 -7.227 -6.195 1 87.56 186 ASP B CA 1
ATOM 4348 C C . ASP B 1 186 ? 6.898 -8.742 -6.117 1 87.56 186 ASP B C 1
ATOM 4350 O O . ASP B 1 186 ? 7.352 -9.469 -7 1 87.56 186 ASP B O 1
ATOM 4354 N N . ALA B 1 187 ? 6.316 -9.141 -5.055 1 88.44 187 ALA B N 1
ATOM 4355 C CA . ALA B 1 187 ? 6.055 -10.57 -4.906 1 88.44 187 ALA B CA 1
ATOM 4356 C C . ALA B 1 187 ? 5.195 -11.094 -6.055 1 88.44 187 ALA B C 1
ATOM 4358 O O . ALA B 1 187 ? 5.484 -12.141 -6.629 1 88.44 187 ALA B O 1
ATOM 4359 N N . VAL B 1 188 ? 4.176 -10.375 -6.402 1 91.25 188 VAL B N 1
ATOM 4360 C CA . VAL B 1 188 ? 3.287 -10.75 -7.496 1 91.25 188 VAL B CA 1
ATOM 4361 C C . VAL B 1 188 ? 4.07 -10.805 -8.805 1 91.25 188 VAL B C 1
ATOM 4363 O O . VAL B 1 188 ? 3.918 -11.734 -9.594 1 91.25 188 VAL B O 1
ATOM 4366 N N . ASP B 1 189 ? 4.898 -9.875 -9 1 90 189 ASP B N 1
ATOM 4367 C CA . ASP B 1 189 ? 5.727 -9.82 -10.195 1 90 189 ASP B CA 1
ATOM 4368 C C . ASP B 1 189 ? 6.668 -11.023 -10.266 1 90 189 ASP B C 1
ATOM 4370 O O . ASP B 1 189 ? 6.801 -11.656 -11.32 1 90 189 ASP B O 1
ATOM 4374 N N . ARG B 1 190 ? 7.234 -11.344 -9.18 1 85.19 190 ARG B N 1
ATOM 4375 C CA . ARG B 1 190 ? 8.195 -12.438 -9.117 1 85.19 190 ARG B CA 1
ATOM 4376 C C . ARG B 1 190 ? 7.512 -13.781 -9.297 1 85.19 190 ARG B C 1
ATOM 4378 O O . ARG B 1 190 ? 8.141 -14.758 -9.703 1 85.19 190 ARG B O 1
ATOM 4385 N N . LEU B 1 191 ? 6.297 -13.82 -9.008 1 87.19 191 LEU B N 1
ATOM 4386 C CA . LEU B 1 191 ? 5.504 -15.023 -9.219 1 87.19 191 LEU B CA 1
ATOM 4387 C C . LEU B 1 191 ? 5.031 -15.109 -10.672 1 87.19 191 LEU B C 1
ATOM 4389 O O . LEU B 1 191 ? 4.188 -15.945 -11 1 87.19 191 LEU B O 1
ATOM 4393 N N . GLN B 1 192 ? 5.488 -14.219 -11.469 1 88.75 192 GLN B N 1
ATOM 4394 C CA . GLN B 1 192 ? 5.238 -14.188 -12.898 1 88.75 192 GLN B CA 1
ATOM 4395 C C . GLN B 1 192 ? 3.773 -13.875 -13.195 1 88.75 192 GLN B C 1
ATOM 4397 O O . GLN B 1 192 ? 3.178 -14.461 -14.102 1 88.75 192 GLN B O 1
ATOM 4402 N N . VAL B 1 193 ? 3.258 -13.094 -12.383 1 91.31 193 VAL B N 1
ATOM 4403 C CA . VAL B 1 193 ? 1.918 -12.562 -12.625 1 91.31 193 VAL B CA 1
ATOM 4404 C C . VAL B 1 193 ? 2.012 -11.125 -13.125 1 91.31 193 VAL B C 1
ATOM 4406 O O . VAL B 1 193 ? 2.438 -10.234 -12.391 1 91.31 193 VAL B O 1
ATOM 4409 N N . GLY B 1 194 ? 1.649 -10.969 -14.398 1 93.81 194 GLY B N 1
ATOM 4410 C CA . GLY B 1 194 ? 1.564 -9.609 -14.914 1 93.81 194 GLY B CA 1
ATOM 4411 C C . GLY B 1 194 ? 0.437 -8.805 -14.297 1 93.81 194 GLY B C 1
ATOM 4412 O O . GLY B 1 194 ? -0.654 -9.336 -14.062 1 93.81 194 GLY B O 1
ATOM 4413 N N . THR B 1 195 ? 0.732 -7.566 -14.031 1 95.31 195 THR B N 1
ATOM 4414 C CA . THR B 1 195 ? -0.285 -6.695 -13.453 1 95.31 195 THR B CA 1
ATOM 4415 C C . THR B 1 195 ? -0.375 -5.383 -14.227 1 95.31 195 THR B C 1
ATOM 4417 O O . THR B 1 195 ? 0.644 -4.738 -14.484 1 95.31 195 THR B O 1
ATOM 4420 N N . VAL B 1 196 ? -1.583 -5.012 -14.562 1 95.25 196 VAL B N 1
ATOM 4421 C CA . VAL B 1 196 ? -1.877 -3.717 -15.164 1 95.25 196 VAL B CA 1
ATOM 4422 C C . VAL B 1 196 ? -2.932 -2.988 -14.336 1 95.25 196 VAL B C 1
ATOM 4424 O O . VAL B 1 196 ? -4.016 -3.523 -14.086 1 95.25 196 VAL B O 1
ATOM 4427 N N . ILE B 1 197 ? -2.582 -1.871 -13.867 1 93.31 197 ILE B N 1
ATOM 4428 C CA . ILE B 1 197 ? -3.533 -1.038 -13.141 1 93.31 197 ILE B CA 1
ATOM 4429 C C . ILE B 1 197 ? -4.141 -0.005 -14.086 1 93.31 197 ILE B C 1
ATOM 4431 O O . ILE B 1 197 ? -3.418 0.75 -14.734 1 93.31 197 ILE B O 1
ATOM 4435 N N . LEU B 1 198 ? -5.453 -0.021 -14.141 1 91.88 198 LEU B N 1
ATOM 4436 C CA . LEU B 1 198 ? -6.18 0.89 -15.016 1 91.88 198 LEU B CA 1
ATOM 4437 C C . LEU B 1 198 ? -6.93 1.94 -14.203 1 91.88 198 LEU B C 1
ATOM 4439 O O . LEU B 1 198 ? -7.289 1.699 -13.047 1 91.88 198 LEU B O 1
ATOM 4443 N N . ASP B 1 199 ? -7.086 3.09 -14.844 1 86.81 199 ASP B N 1
ATOM 4444 C CA . ASP B 1 199 ? -7.914 4.113 -14.211 1 86.81 199 ASP B CA 1
ATOM 4445 C C . ASP B 1 199 ? -9.391 3.875 -14.5 1 86.81 199 ASP B C 1
ATOM 4447 O O . ASP B 1 199 ? -9.766 2.828 -15.031 1 86.81 199 ASP B O 1
ATOM 4451 N N . GLU B 1 200 ? -10.266 4.812 -14.086 1 81.19 200 GLU B N 1
ATOM 4452 C CA . GLU B 1 200 ? -11.711 4.672 -14.203 1 81.19 200 GLU B CA 1
ATOM 4453 C C . GLU B 1 200 ? -12.156 4.672 -15.664 1 81.19 200 GLU B C 1
ATOM 4455 O O . GLU B 1 200 ? -13.258 4.223 -15.984 1 81.19 200 GLU B O 1
ATOM 4460 N N . HIS B 1 201 ? -11.281 5.18 -16.578 1 84.19 201 HIS B N 1
ATOM 4461 C CA . HIS B 1 201 ? -11.609 5.23 -18 1 84.19 201 HIS B CA 1
ATOM 4462 C C . HIS B 1 201 ? -10.977 4.062 -18.75 1 84.19 201 HIS B C 1
ATOM 4464 O O . HIS B 1 201 ? -11.039 3.998 -19.969 1 84.19 201 HIS B O 1
ATOM 4470 N N . GLY B 1 202 ? -10.375 3.184 -18.031 1 88.88 202 GLY B N 1
ATOM 4471 C CA . GLY B 1 202 ? -9.773 2.004 -18.641 1 88.88 202 GLY B CA 1
ATOM 4472 C C . GLY B 1 202 ? -8.406 2.268 -19.234 1 88.88 202 GLY B C 1
ATOM 4473 O O . GLY B 1 202 ? -7.902 1.476 -20.031 1 88.88 202 GLY B O 1
ATOM 4474 N N . ARG B 1 203 ? -7.871 3.379 -18.859 1 92 203 ARG B N 1
ATOM 4475 C CA . ARG B 1 203 ? -6.531 3.703 -19.344 1 92 203 ARG B CA 1
ATOM 4476 C C . ARG B 1 203 ? -5.469 3.219 -18.359 1 92 203 ARG B C 1
ATOM 4478 O O . ARG B 1 203 ? -5.656 3.295 -17.156 1 92 203 ARG B O 1
ATOM 4485 N N . THR B 1 204 ? -4.324 2.807 -18.922 1 93.5 204 THR B N 1
ATOM 4486 C CA . THR B 1 204 ? -3.256 2.217 -18.125 1 93.5 204 THR B CA 1
ATOM 4487 C C . THR B 1 204 ? -2.543 3.287 -17.297 1 93.5 204 THR B C 1
ATOM 4489 O O . THR B 1 204 ? -2.152 4.328 -17.828 1 93.5 204 THR B O 1
ATOM 4492 N N . ILE B 1 205 ? -2.449 3.08 -16.031 1 89.5 205 ILE B N 1
ATOM 4493 C CA . ILE B 1 205 ? -1.713 3.949 -15.117 1 89.5 205 ILE B CA 1
ATOM 4494 C C . ILE B 1 205 ? -0.306 3.396 -14.906 1 89.5 205 ILE B C 1
ATOM 4496 O O . ILE B 1 205 ? 0.676 4.141 -14.961 1 89.5 205 ILE B O 1
ATOM 4500 N N . ARG B 1 206 ? -0.163 2.115 -14.633 1 91 206 ARG B N 1
ATOM 4501 C CA . ARG B 1 206 ? 1.125 1.479 -14.375 1 91 206 ARG B CA 1
ATOM 4502 C C . ARG B 1 206 ? 1.077 -0.008 -14.711 1 91 206 ARG B C 1
ATOM 4504 O O . ARG B 1 206 ? 0.001 -0.608 -14.742 1 91 206 ARG B O 1
ATOM 4511 N N . THR B 1 207 ? 2.182 -0.551 -15.055 1 94.31 207 THR B N 1
ATOM 4512 C CA . THR B 1 207 ? 2.389 -1.97 -15.328 1 94.31 207 THR B CA 1
ATOM 4513 C C . THR B 1 207 ? 3.615 -2.488 -14.586 1 94.31 207 THR B C 1
ATOM 4515 O O . THR B 1 207 ? 4.555 -1.732 -14.32 1 94.31 207 THR B O 1
ATOM 4518 N N . ASN B 1 208 ? 3.508 -3.729 -14.125 1 93.25 208 ASN B N 1
ATOM 4519 C CA . ASN B 1 208 ? 4.734 -4.301 -13.578 1 93.25 208 ASN B CA 1
ATOM 4520 C C . ASN B 1 208 ? 5.613 -4.895 -14.672 1 93.25 208 ASN B C 1
ATOM 4522 O O . ASN B 1 208 ? 5.332 -4.727 -15.859 1 93.25 208 ASN B O 1
ATOM 4526 N N . ASP B 1 209 ? 6.746 -5.465 -14.344 1 92.06 209 ASP B N 1
ATOM 4527 C CA . ASP B 1 209 ? 7.734 -5.918 -15.32 1 92.06 209 ASP B CA 1
ATOM 4528 C C . ASP B 1 209 ? 7.18 -7.047 -16.188 1 92.06 209 ASP B C 1
ATOM 4530 O O . ASP B 1 209 ? 7.352 -7.043 -17.406 1 92.06 209 ASP B O 1
ATOM 4534 N N . VAL B 1 210 ? 6.516 -7.988 -15.562 1 92.38 210 VAL B N 1
ATOM 4535 C CA . VAL B 1 210 ? 5.965 -9.133 -16.281 1 92.38 210 VAL B CA 1
ATOM 4536 C C . VAL B 1 210 ? 4.938 -8.648 -17.312 1 92.38 210 VAL B C 1
ATOM 4538 O O . VAL B 1 210 ? 4.984 -9.047 -18.469 1 92.38 210 VAL B O 1
ATOM 4541 N N . ALA B 1 211 ? 4.016 -7.82 -16.891 1 94.69 211 ALA B N 1
ATOM 4542 C CA . ALA B 1 211 ? 3.016 -7.285 -17.812 1 94.69 211 ALA B CA 1
ATOM 4543 C C . ALA B 1 211 ? 3.678 -6.508 -18.953 1 94.69 211 ALA B C 1
ATOM 4545 O O . ALA B 1 211 ? 3.246 -6.59 -20.109 1 94.69 211 ALA B O 1
ATOM 4546 N N . GLY B 1 212 ? 4.672 -5.754 -18.562 1 94.38 212 GLY B N 1
ATOM 4547 C CA . GLY B 1 212 ? 5.398 -5.02 -19.594 1 94.38 212 GLY B CA 1
ATOM 4548 C C . GLY B 1 212 ? 5.949 -5.91 -20.688 1 94.38 212 GLY B C 1
ATOM 4549 O O . GLY B 1 212 ? 5.816 -5.598 -21.875 1 94.38 212 GLY B O 1
ATOM 4550 N N . ARG B 1 213 ? 6.516 -6.98 -20.359 1 92.06 213 ARG B N 1
ATOM 4551 C CA . ARG B 1 213 ? 7.078 -7.93 -21.328 1 92.06 213 ARG B CA 1
ATOM 4552 C C . ARG B 1 213 ? 5.98 -8.562 -22.172 1 92.06 213 ARG B C 1
ATOM 4554 O O . ARG B 1 213 ? 6.141 -8.719 -23.391 1 92.06 213 ARG B O 1
ATOM 4561 N N . LEU B 1 214 ? 4.938 -8.961 -21.516 1 92 214 LEU B N 1
ATOM 4562 C CA . LEU B 1 214 ? 3.82 -9.57 -22.219 1 92 214 LEU B CA 1
ATOM 4563 C C . LEU B 1 214 ? 3.234 -8.602 -23.25 1 92 214 LEU B C 1
ATOM 4565 O O . LEU B 1 214 ? 2.926 -9 -24.375 1 92 214 LEU B O 1
ATOM 4569 N N . LEU B 1 215 ? 3.074 -7.371 -22.859 1 94.5 215 LEU B N 1
ATOM 4570 C CA . LEU B 1 215 ? 2.49 -6.355 -23.734 1 94.5 215 LEU B CA 1
ATOM 4571 C C . LEU B 1 215 ? 3.436 -6.016 -24.875 1 94.5 215 LEU B C 1
ATOM 4573 O O . LEU B 1 215 ? 2.99 -5.711 -25.984 1 94.5 215 LEU B O 1
ATOM 4577 N N . GLN B 1 216 ? 4.691 -6.035 -24.609 1 92.88 216 GLN B N 1
ATOM 4578 C CA . GLN B 1 216 ? 5.691 -5.758 -25.625 1 92.88 216 GLN B CA 1
ATOM 4579 C C . GLN B 1 216 ? 5.711 -6.855 -26.688 1 92.88 216 GLN B C 1
ATOM 4581 O O . GLN B 1 216 ? 5.938 -6.586 -27.875 1 92.88 216 GLN B O 1
ATOM 4586 N N . ALA B 1 217 ? 5.516 -8.086 -26.25 1 91 217 ALA B N 1
ATOM 4587 C CA . ALA B 1 217 ? 5.492 -9.227 -27.172 1 91 217 ALA B CA 1
ATOM 4588 C C . ALA B 1 217 ? 4.301 -9.148 -28.109 1 91 217 ALA B C 1
ATOM 4590 O O . ALA B 1 217 ? 4.316 -9.75 -29.188 1 91 217 ALA B O 1
ATOM 4591 N N . ARG B 1 218 ? 3.268 -8.422 -27.703 1 91.88 218 ARG B N 1
ATOM 4592 C CA . ARG B 1 218 ? 2.061 -8.234 -28.5 1 91.88 218 ARG B CA 1
ATOM 4593 C C . ARG B 1 218 ? 1.526 -9.57 -29.016 1 91.88 218 ARG B C 1
ATOM 4595 O O . ARG B 1 218 ? 1.293 -9.727 -30.203 1 91.88 218 ARG B O 1
ATOM 4602 N N . ASP B 1 219 ? 1.45 -10.539 -28.172 1 92.38 219 ASP B N 1
ATOM 4603 C CA . ASP B 1 219 ? 0.919 -11.867 -28.469 1 92.38 219 ASP B CA 1
ATOM 4604 C C . ASP B 1 219 ? -0.26 -12.211 -27.562 1 92.38 219 ASP B C 1
ATOM 4606 O O . ASP B 1 219 ? -0.094 -12.898 -26.562 1 92.38 219 ASP B O 1
ATOM 4610 N N . GLY B 1 220 ? -1.458 -11.875 -28 1 93.25 220 GLY B N 1
ATOM 4611 C CA . GLY B 1 220 ? -2.678 -12.117 -27.25 1 93.25 220 GLY B CA 1
ATOM 4612 C C . GLY B 1 220 ? -3.264 -10.859 -26.625 1 93.25 220 GLY B C 1
ATOM 4613 O O . GLY B 1 220 ? -4.484 -10.711 -26.562 1 93.25 220 GLY B O 1
ATOM 4614 N N . LEU B 1 221 ? -2.359 -10.062 -26.172 1 94.69 221 LEU B N 1
ATOM 4615 C CA . LEU B 1 221 ? -2.74 -8.82 -25.484 1 94.69 221 LEU B CA 1
ATOM 4616 C C . LEU B 1 221 ? -1.787 -7.691 -25.859 1 94.69 221 LEU B C 1
ATOM 4618 O O . LEU B 1 221 ? -0.575 -7.898 -25.953 1 94.69 221 LEU B O 1
ATOM 4622 N N . TYR B 1 222 ? -2.324 -6.543 -26.078 1 94.94 222 TYR B N 1
ATOM 4623 C CA . TYR B 1 222 ? -1.468 -5.41 -26.406 1 94.94 222 TYR B CA 1
ATOM 4624 C C . TYR B 1 222 ? -2.098 -4.102 -25.938 1 94.94 222 TYR B C 1
ATOM 4626 O O . TYR B 1 222 ? -3.281 -4.062 -25.594 1 94.94 222 TYR B O 1
ATOM 4634 N N . LEU B 1 223 ? -1.228 -3.102 -25.875 1 94.62 223 LEU B N 1
ATOM 4635 C CA . LEU B 1 223 ? -1.675 -1.764 -25.516 1 94.62 223 LEU B CA 1
ATOM 4636 C C . LEU B 1 223 ? -1.8 -0.872 -26.734 1 94.62 223 LEU B C 1
ATOM 4638 O O . LEU B 1 223 ? -0.922 -0.874 -27.609 1 94.62 223 LEU B O 1
ATOM 4642 N N . SER B 1 224 ? -2.875 -0.199 -26.891 1 93.5 224 SER B N 1
ATOM 4643 C CA . SER B 1 224 ? -3.096 0.815 -27.906 1 93.5 224 SER B CA 1
ATOM 4644 C C . SER B 1 224 ? -3.764 2.055 -27.328 1 93.5 224 SER B C 1
ATOM 4646 O O . SER B 1 224 ? -4.844 1.966 -26.734 1 93.5 224 SER B O 1
ATOM 4648 N N . ASP B 1 225 ? -3.143 3.217 -27.438 1 91.69 225 ASP B N 1
ATOM 4649 C CA . ASP B 1 225 ? -3.639 4.492 -26.938 1 91.69 225 ASP B CA 1
ATOM 4650 C C . ASP B 1 225 ? -3.943 4.406 -25.438 1 91.69 225 ASP B C 1
ATOM 4652 O O . ASP B 1 225 ? -5.008 4.836 -25 1 91.69 225 ASP B O 1
ATOM 4656 N N . GLY B 1 226 ? -3.17 3.625 -24.734 1 91.56 226 GLY B N 1
ATOM 4657 C CA . GLY B 1 226 ? -3.277 3.533 -23.297 1 91.56 226 GLY B CA 1
ATOM 4658 C C . GLY B 1 226 ? -4.305 2.516 -22.828 1 91.56 226 GLY B C 1
ATOM 4659 O O . GLY B 1 226 ? -4.504 2.328 -21.625 1 91.56 226 GLY B O 1
ATOM 4660 N N . ALA B 1 227 ? -4.957 1.884 -23.812 1 94.81 227 ALA B N 1
ATOM 4661 C CA . ALA B 1 227 ? -5.98 0.901 -23.453 1 94.81 227 ALA B CA 1
ATOM 4662 C C . ALA B 1 227 ? -5.523 -0.513 -23.797 1 94.81 227 ALA B C 1
ATOM 4664 O O . ALA B 1 227 ? -4.77 -0.715 -24.766 1 94.81 227 ALA B O 1
ATOM 4665 N N . LEU B 1 228 ? -6 -1.48 -23.016 1 96 228 LEU B N 1
ATOM 4666 C CA . LEU B 1 228 ? -5.676 -2.885 -23.234 1 96 228 LEU B CA 1
ATOM 4667 C C . LEU B 1 228 ? -6.617 -3.498 -24.281 1 96 228 LEU B C 1
ATOM 4669 O O . LEU B 1 228 ? -7.828 -3.281 -24.219 1 96 228 LEU B O 1
ATOM 4673 N N . HIS B 1 229 ? -6.004 -4.258 -25.172 1 95.88 229 HIS B N 1
ATOM 4674 C CA . HIS B 1 229 ? -6.785 -4.93 -26.219 1 95.88 229 HIS B CA 1
ATOM 4675 C C . HIS B 1 229 ? -6.332 -6.375 -26.391 1 95.88 229 HIS B C 1
ATOM 46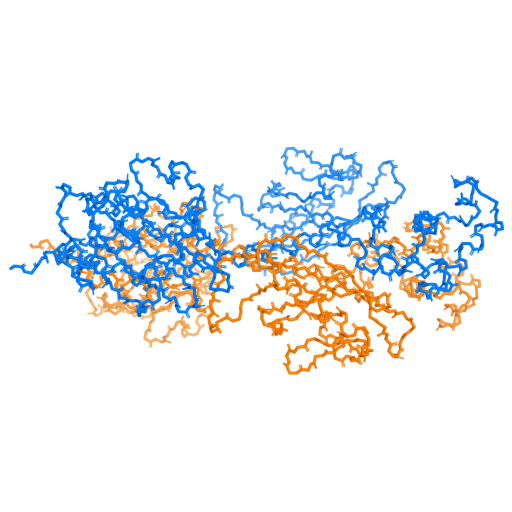77 O O . HIS B 1 229 ? -5.145 -6.68 -26.25 1 95.88 229 HIS B O 1
ATOM 4683 N N . ALA B 1 230 ? -7.316 -7.234 -26.656 1 95.69 230 ALA B N 1
ATOM 4684 C CA . ALA B 1 230 ? -7.012 -8.594 -27.078 1 95.69 230 ALA B CA 1
ATOM 4685 C C . ALA B 1 230 ? -6.883 -8.688 -28.594 1 95.69 230 ALA B C 1
ATOM 4687 O O . ALA B 1 230 ? -7.527 -7.926 -29.312 1 95.69 230 ALA B O 1
ATOM 4688 N N . HIS B 1 231 ? -6.109 -9.562 -29.047 1 92.81 231 HIS B N 1
ATOM 4689 C CA . HIS B 1 231 ? -5.852 -9.688 -30.469 1 92.81 231 HIS B CA 1
ATOM 4690 C C . HIS B 1 231 ? -7.074 -10.219 -31.219 1 92.81 231 HIS B C 1
ATOM 4692 O O . HIS B 1 231 ? -7.426 -9.719 -32.281 1 92.81 231 HIS B O 1
ATOM 4698 N N . CYS B 1 232 ? -7.645 -11.273 -30.688 1 93.56 232 CYS B N 1
ATOM 4699 C CA . CYS B 1 232 ? -8.844 -11.844 -31.281 1 93.56 232 CYS B CA 1
ATOM 4700 C C . CYS B 1 232 ? -10.047 -10.922 -31.078 1 93.56 232 CYS B C 1
ATOM 4702 O O . CYS B 1 232 ? -10.414 -10.617 -29.953 1 93.56 232 CYS B O 1
ATOM 4704 N N . PRO B 1 233 ? -10.734 -10.523 -32.125 1 94.38 233 PRO B N 1
ATOM 4705 C CA . PRO B 1 233 ? -11.805 -9.523 -32.031 1 94.38 233 PRO B CA 1
ATOM 4706 C C . PRO B 1 233 ? -12.953 -9.984 -31.141 1 94.38 233 PRO B C 1
ATOM 4708 O O . PRO B 1 233 ? -13.484 -9.188 -30.359 1 94.38 233 PRO B O 1
ATOM 4711 N N . VAL B 1 234 ? -13.312 -11.195 -31.281 1 94.5 234 VAL B N 1
ATOM 4712 C CA . VAL B 1 234 ? -14.414 -11.711 -30.484 1 94.5 234 VAL B CA 1
ATOM 4713 C C . VAL B 1 234 ? -14.031 -11.688 -29 1 94.5 234 VAL B C 1
ATOM 4715 O O . VAL B 1 234 ? -14.82 -11.258 -28.156 1 94.5 234 VAL B O 1
ATOM 4718 N N . GLU B 1 235 ? -12.82 -12.156 -28.766 1 93.88 235 GLU B N 1
ATOM 4719 C CA . GLU B 1 235 ? -12.328 -12.141 -27.391 1 93.88 235 GLU B CA 1
ATOM 4720 C C . GLU B 1 235 ? -12.156 -10.719 -26.875 1 93.88 235 GLU B C 1
ATOM 4722 O O . GLU B 1 235 ? -12.375 -10.445 -25.703 1 93.88 235 GLU B O 1
ATOM 4727 N N . ASN B 1 236 ? -11.828 -9.836 -27.797 1 95.94 236 ASN B N 1
ATOM 4728 C CA . ASN B 1 236 ? -11.633 -8.438 -27.422 1 95.94 236 ASN B CA 1
ATOM 4729 C C . ASN B 1 236 ? -12.945 -7.793 -26.969 1 95.94 236 ASN B C 1
ATOM 4731 O O . ASN B 1 236 ? -12.961 -6.988 -26.047 1 95.94 236 ASN B O 1
ATOM 4735 N N . ARG B 1 237 ? -13.961 -8.125 -27.625 1 95.62 237 ARG B N 1
ATOM 4736 C CA . ARG B 1 237 ? -15.258 -7.59 -27.25 1 95.62 237 ARG B CA 1
ATOM 4737 C C . ARG B 1 237 ? -15.641 -8.047 -25.844 1 95.62 237 ARG B C 1
ATOM 4739 O O . ARG B 1 237 ? -16.094 -7.238 -25.031 1 95.62 237 ARG B O 1
ATOM 4746 N N . ARG B 1 238 ? -15.453 -9.258 -25.609 1 94.38 238 ARG B N 1
ATOM 4747 C CA . ARG B 1 238 ? -15.742 -9.805 -24.281 1 94.38 238 ARG B CA 1
ATOM 4748 C C . ARG B 1 238 ? -14.844 -9.18 -23.219 1 94.38 238 ARG B C 1
ATOM 4750 O O . ARG B 1 238 ? -15.305 -8.82 -22.141 1 94.38 238 ARG B O 1
ATOM 4757 N N . PHE B 1 239 ? -13.648 -9.102 -23.594 1 94.69 239 PHE B N 1
ATOM 4758 C CA . PHE B 1 239 ? -12.648 -8.555 -22.688 1 94.69 239 PHE B CA 1
ATOM 4759 C C . PHE B 1 239 ? -12.977 -7.109 -22.328 1 94.69 239 PHE B C 1
ATOM 4761 O O . PHE B 1 239 ? -12.898 -6.723 -21.156 1 94.69 239 PHE B O 1
ATOM 4768 N N . ARG B 1 240 ? -13.336 -6.367 -23.25 1 94.69 240 ARG B N 1
ATOM 4769 C CA . ARG B 1 240 ? -13.711 -4.977 -23.031 1 94.69 240 ARG B CA 1
ATOM 4770 C C . ARG B 1 240 ? -14.938 -4.875 -22.125 1 94.69 240 ARG B C 1
ATOM 4772 O O . ARG B 1 240 ? -15.016 -3.982 -21.281 1 94.69 240 ARG B O 1
ATOM 4779 N N . LYS B 1 241 ? -15.836 -5.734 -22.359 1 94.38 241 LYS B N 1
ATOM 4780 C CA . LYS B 1 241 ? -17.031 -5.754 -21.5 1 94.38 241 LYS B CA 1
ATOM 4781 C C . LYS B 1 241 ? -16.656 -6.051 -20.047 1 94.38 241 LYS B C 1
ATOM 4783 O O . LYS B 1 241 ? -17.234 -5.469 -19.125 1 94.38 241 LYS B O 1
ATOM 4788 N N . ILE B 1 242 ? -15.758 -6.945 -19.875 1 93.75 242 ILE B N 1
ATOM 4789 C CA . ILE B 1 242 ? -15.297 -7.305 -18.531 1 93.75 242 ILE B CA 1
ATOM 4790 C C . ILE B 1 242 ? -14.633 -6.098 -17.875 1 93.75 242 ILE B C 1
ATOM 4792 O O . ILE B 1 242 ? -14.891 -5.801 -16.719 1 93.75 242 ILE B O 1
ATOM 4796 N N . LEU B 1 243 ? -13.797 -5.422 -18.641 1 93.94 243 LEU B N 1
ATOM 4797 C CA . LEU B 1 243 ? -13.109 -4.25 -18.125 1 93.94 243 LEU B CA 1
ATOM 4798 C C . LEU B 1 243 ? -14.102 -3.16 -17.734 1 93.94 243 LEU B C 1
ATOM 4800 O O . LEU B 1 243 ? -13.984 -2.557 -16.672 1 93.94 243 LEU B O 1
ATOM 4804 N N . GLU B 1 244 ? -15.031 -2.953 -18.578 1 91.75 244 GLU B N 1
ATOM 4805 C CA . GLU B 1 244 ? -16.062 -1.96 -18.297 1 91.75 244 GLU B CA 1
ATOM 4806 C C . GLU B 1 244 ? -16.891 -2.34 -17.062 1 91.75 244 GLU B C 1
ATOM 4808 O O . GLU B 1 244 ? -17.234 -1.478 -16.266 1 91.75 244 GLU B O 1
ATOM 4813 N N . GLY B 1 245 ? -17.219 -3.572 -17.047 1 90 245 GLY B N 1
ATOM 4814 C CA . GLY B 1 245 ? -17.938 -4.059 -15.875 1 90 245 GLY B CA 1
ATOM 4815 C C . GLY B 1 245 ? -17.188 -3.854 -14.578 1 90 245 GLY B C 1
ATOM 4816 O O . GLY B 1 245 ? -17.781 -3.494 -13.555 1 90 245 GLY B O 1
ATOM 4817 N N . ALA B 1 246 ? -15.93 -4.141 -14.57 1 89.44 246 ALA B N 1
ATOM 4818 C CA . ALA B 1 246 ? -15.094 -3.947 -13.391 1 89.44 246 ALA B CA 1
ATOM 4819 C C . ALA B 1 246 ? -15.023 -2.473 -13.008 1 89.44 246 ALA B C 1
ATOM 4821 O O . ALA B 1 246 ? -15.031 -2.131 -11.82 1 89.44 246 ALA B O 1
ATOM 4822 N N . ALA B 1 247 ? -14.914 -1.616 -13.953 1 86.38 247 ALA B N 1
ATOM 4823 C CA . ALA B 1 247 ? -14.898 -0.178 -13.703 1 86.38 247 ALA B CA 1
ATOM 4824 C C . ALA B 1 247 ? -16.203 0.279 -13.047 1 86.38 247 ALA B C 1
ATOM 4826 O O . ALA B 1 247 ? -16.188 1.104 -12.125 1 86.38 247 ALA B O 1
ATOM 4827 N N . GLN B 1 248 ? -17.266 -0.282 -13.555 1 83.31 248 GLN B N 1
ATOM 4828 C CA . GLN B 1 248 ? -18.562 0.035 -12.969 1 83.31 248 GLN B CA 1
ATOM 4829 C C . GLN B 1 248 ? -18.672 -0.486 -11.539 1 83.31 248 GLN B C 1
ATOM 4831 O O . GLN B 1 248 ? -19.234 0.185 -10.672 1 83.31 248 GLN B O 1
ATOM 4836 N N . ALA B 1 249 ? -18.172 -1.66 -11.367 1 81.56 249 ALA B N 1
ATOM 4837 C CA . ALA B 1 249 ? -18.172 -2.24 -10.023 1 81.56 249 ALA B CA 1
ATOM 4838 C C . ALA B 1 249 ? -17.344 -1.398 -9.062 1 81.56 249 ALA B C 1
ATOM 4840 O O . ALA B 1 249 ? -17.703 -1.243 -7.891 1 81.56 249 ALA B O 1
ATOM 4841 N N . HIS B 1 250 ? -16.266 -0.95 -9.531 1 77.31 250 HIS B N 1
ATOM 4842 C CA . HIS B 1 250 ? -15.43 -0.045 -8.75 1 77.31 250 HIS B CA 1
ATOM 4843 C C . HIS B 1 250 ? -16.219 1.175 -8.289 1 77.31 250 HIS B C 1
ATOM 4845 O O . HIS B 1 250 ? -16.141 1.562 -7.121 1 77.31 250 HIS B O 1
ATOM 4851 N N . ALA B 1 251 ? -16.922 1.642 -9.172 1 71.38 251 ALA B N 1
ATOM 4852 C CA . ALA B 1 251 ? -17.719 2.826 -8.875 1 71.38 251 ALA B CA 1
ATOM 4853 C C . ALA B 1 251 ? -18.766 2.525 -7.816 1 71.38 251 ALA B C 1
ATOM 4855 O O . ALA B 1 251 ? -19.125 3.395 -7.012 1 71.38 251 ALA B O 1
ATOM 4856 N N . LEU B 1 252 ? -19.156 1.23 -7.805 1 68 252 LEU B N 1
ATOM 4857 C CA . LEU B 1 252 ? -20.203 0.816 -6.887 1 68 252 LEU B CA 1
ATOM 4858 C C . LEU B 1 252 ? -19.625 0.149 -5.648 1 68 252 LEU B C 1
ATOM 4860 O O . LEU B 1 252 ? -20.359 -0.376 -4.809 1 68 252 LEU B O 1
ATOM 4864 N N . ALA B 1 253 ? -18.312 0.138 -5.531 1 68.06 253 ALA B N 1
ATOM 4865 C CA . ALA B 1 253 ? -17.625 -0.51 -4.426 1 68.06 253 ALA B CA 1
ATOM 4866 C C . ALA B 1 253 ? -18.047 -1.969 -4.285 1 68.06 253 ALA B C 1
ATOM 4868 O O . ALA B 1 253 ? -18.219 -2.469 -3.172 1 68.06 253 ALA B O 1
ATOM 4869 N N . ALA B 1 254 ? -18.359 -2.498 -5.398 1 69.38 254 ALA B N 1
ATOM 4870 C CA . ALA B 1 254 ? -18.734 -3.908 -5.406 1 69.38 254 ALA B CA 1
ATOM 4871 C C . ALA B 1 254 ? -17.547 -4.797 -5.734 1 69.38 254 ALA B C 1
ATOM 4873 O O . ALA B 1 254 ? -16.734 -4.469 -6.605 1 69.38 254 ALA B O 1
ATOM 4874 N N . PRO B 1 255 ? -17.453 -5.766 -4.859 1 72.69 255 PRO B N 1
ATOM 4875 C CA . PRO B 1 255 ? -16.375 -6.715 -5.18 1 72.69 255 PRO B CA 1
ATOM 4876 C C . PRO B 1 255 ? -16.766 -7.695 -6.281 1 72.69 255 PRO B C 1
ATOM 4878 O O . PRO B 1 255 ? -17.703 -8.492 -6.105 1 72.69 255 PRO B O 1
ATOM 4881 N N . ARG B 1 256 ? -16.469 -7.418 -7.59 1 81.38 256 ARG B N 1
ATOM 4882 C CA . ARG B 1 256 ? -16.75 -8.328 -8.688 1 81.38 256 ARG B CA 1
ATOM 4883 C C . ARG B 1 256 ? -15.492 -8.641 -9.492 1 81.38 256 ARG B C 1
ATOM 4885 O O . ARG B 1 256 ? -14.875 -7.738 -10.062 1 81.38 256 ARG B O 1
ATOM 4892 N N . SER B 1 257 ? -15.102 -9.859 -9.383 1 86.62 257 SER B N 1
ATOM 4893 C CA . SER B 1 257 ? -13.953 -10.281 -10.172 1 86.62 257 SER B CA 1
ATOM 4894 C C . SER B 1 257 ? -14.383 -11.203 -11.312 1 86.62 257 SER B C 1
ATOM 4896 O O . SER B 1 257 ? -15.344 -11.961 -11.18 1 86.62 257 SER B O 1
ATOM 4898 N N . GLU B 1 258 ? -13.805 -11.062 -12.406 1 89.12 258 GLU B N 1
ATOM 4899 C CA . GLU B 1 258 ? -14.078 -11.914 -13.562 1 89.12 258 GLU B CA 1
ATOM 4900 C C . GLU B 1 258 ? -12.789 -12.461 -14.164 1 89.12 258 GLU B C 1
ATOM 4902 O O . GLU B 1 258 ? -11.75 -11.797 -14.141 1 89.12 258 GLU B O 1
ATOM 4907 N N . VAL B 1 259 ? -12.875 -13.711 -14.672 1 90.56 259 VAL B N 1
ATOM 4908 C CA . VAL B 1 259 ? -11.727 -14.328 -15.32 1 90.56 259 VAL B CA 1
ATOM 4909 C C . VAL B 1 259 ? -12.047 -14.609 -16.781 1 90.56 259 VAL B C 1
ATOM 4911 O O . VAL B 1 259 ? -13.211 -14.789 -17.141 1 90.56 259 VAL B O 1
ATOM 4914 N N . THR B 1 260 ? -11 -14.547 -17.609 1 90.38 260 THR B N 1
ATOM 4915 C CA . THR B 1 260 ? -11.156 -14.914 -19.016 1 90.38 260 THR B CA 1
ATOM 4916 C C . THR B 1 260 ? -9.836 -15.398 -19.594 1 90.38 260 THR B C 1
ATOM 4918 O O . THR B 1 260 ? -8.797 -15.32 -18.938 1 90.38 260 THR B O 1
ATOM 4921 N N . THR B 1 261 ? -9.875 -16.016 -20.75 1 90.44 261 THR B N 1
ATOM 4922 C CA . THR B 1 261 ? -8.68 -16.422 -21.484 1 90.44 261 THR B CA 1
ATOM 4923 C C . THR B 1 261 ? -8.547 -15.617 -22.766 1 90.44 261 THR B C 1
ATOM 4925 O O . THR B 1 261 ? -9.539 -15.164 -23.344 1 90.44 261 THR B O 1
ATOM 4928 N N . LEU B 1 262 ? -7.371 -15.359 -23.125 1 92.12 262 LEU B N 1
ATOM 4929 C CA . LEU B 1 262 ? -7.059 -14.672 -24.375 1 92.12 262 LEU B CA 1
ATOM 4930 C C . LEU B 1 262 ? -6.145 -15.523 -25.25 1 92.12 262 LEU B C 1
ATOM 4932 O O . LEU B 1 262 ? -5.031 -15.859 -24.844 1 92.12 262 LEU B O 1
ATOM 4936 N N . SER B 1 263 ? -6.645 -15.812 -26.391 1 91.12 263 SER B N 1
ATOM 4937 C CA . SER B 1 263 ? -5.863 -16.625 -27.328 1 91.12 263 SER B CA 1
ATOM 4938 C C . SER B 1 263 ? -4.656 -15.852 -27.844 1 91.12 263 SER B C 1
ATOM 4940 O O . SER B 1 263 ? -4.676 -14.617 -27.906 1 91.12 263 SER B O 1
ATOM 4942 N N . ARG B 1 264 ? -3.678 -16.625 -28.172 1 90.88 264 ARG B N 1
ATOM 4943 C CA . ARG B 1 264 ? -2.434 -16.031 -28.656 1 90.88 264 ARG B CA 1
ATOM 4944 C C . ARG B 1 264 ? -2.123 -16.5 -30.078 1 90.88 264 ARG B C 1
ATOM 4946 O O . ARG B 1 264 ? -2.16 -17.703 -30.359 1 90.88 264 ARG B O 1
ATOM 4953 N N . PRO B 1 265 ? -1.76 -15.578 -30.953 1 88.31 265 PRO B N 1
ATOM 4954 C CA . PRO B 1 265 ? -1.409 -15.984 -32.312 1 88.31 265 PRO B CA 1
ATOM 4955 C C . PRO B 1 265 ? -0.113 -16.781 -32.375 1 88.31 265 PRO B C 1
ATOM 4957 O O . PRO B 1 265 ? 0.007 -17.703 -33.188 1 88.31 265 PRO B O 1
ATOM 4960 N N . ALA B 1 266 ? 0.833 -16.547 -31.531 1 85.75 266 ALA B N 1
ATOM 4961 C CA . ALA B 1 266 ? 2.17 -17.125 -31.641 1 85.75 266 ALA B CA 1
ATOM 4962 C C . ALA B 1 266 ? 2.344 -18.297 -30.688 1 85.75 266 ALA B C 1
ATOM 4964 O O . ALA B 1 266 ? 3.385 -18.953 -30.672 1 85.75 266 ALA B O 1
ATOM 4965 N N . ALA B 1 267 ? 1.381 -18.562 -29.828 1 81.44 267 ALA B N 1
ATOM 4966 C CA . ALA B 1 267 ? 1.519 -19.609 -28.844 1 81.44 267 ALA B CA 1
ATOM 4967 C C . ALA B 1 267 ? 0.241 -20.438 -28.734 1 81.44 267 ALA B C 1
ATOM 4969 O O . ALA B 1 267 ? -0.864 -19.906 -28.844 1 81.44 267 ALA B O 1
ATOM 4970 N N . PRO B 1 268 ? 0.416 -21.656 -28.469 1 77.88 268 PRO B N 1
ATOM 4971 C CA . PRO B 1 268 ? -0.756 -22.531 -28.391 1 77.88 268 PRO B CA 1
ATOM 4972 C C . PRO B 1 268 ? -1.542 -22.359 -27.094 1 77.88 268 PRO B C 1
ATOM 4974 O O . PRO B 1 268 ? -2.729 -22.688 -27.031 1 77.88 268 PRO B O 1
ATOM 4977 N N . THR B 1 269 ? -0.901 -21.953 -26.125 1 81.94 269 THR B N 1
ATOM 4978 C CA . THR B 1 269 ? -1.569 -21.797 -24.828 1 81.94 269 THR B CA 1
ATOM 4979 C C . THR B 1 269 ? -2.051 -20.359 -24.641 1 81.94 269 THR B C 1
ATOM 4981 O O . THR B 1 269 ? -1.288 -19.406 -24.844 1 81.94 269 THR B O 1
ATOM 4984 N N . PRO B 1 270 ? -3.273 -20.219 -24.266 1 87.5 270 PRO B N 1
ATOM 4985 C CA . PRO B 1 270 ? -3.803 -18.875 -24.078 1 87.5 270 PRO B CA 1
ATOM 4986 C C . PRO B 1 270 ? -3.318 -18.219 -22.781 1 87.5 270 PRO B C 1
ATOM 4988 O O . PRO B 1 270 ? -2.873 -18.922 -21.875 1 87.5 270 PRO B O 1
ATOM 4991 N N . LEU B 1 271 ? -3.379 -16.906 -22.812 1 89.94 271 LEU B N 1
ATOM 4992 C CA . LEU B 1 271 ? -3.211 -16.172 -21.547 1 89.94 271 LEU B CA 1
ATOM 4993 C C . LEU B 1 271 ? -4.449 -16.312 -20.672 1 89.94 271 LEU B C 1
ATOM 4995 O O . LEU B 1 271 ? -5.566 -16.453 -21.188 1 89.94 271 LEU B O 1
ATOM 4999 N N . SER B 1 272 ? -4.281 -16.406 -19.469 1 91.5 272 SER B N 1
ATOM 5000 C CA . SER B 1 272 ? -5.398 -16.266 -18.547 1 91.5 272 SER B CA 1
ATOM 5001 C C . SER B 1 272 ? -5.379 -14.906 -17.859 1 91.5 272 SER B C 1
ATOM 5003 O O . SER B 1 272 ? -4.312 -14.398 -17.516 1 91.5 272 SER B O 1
ATOM 5005 N N . VAL B 1 273 ? -6.598 -14.32 -17.719 1 92.5 273 VAL B N 1
ATOM 5006 C CA . VAL B 1 273 ? -6.684 -12.945 -17.234 1 92.5 273 VAL B CA 1
ATOM 5007 C C . VAL B 1 273 ? -7.734 -12.852 -16.125 1 92.5 273 VAL B C 1
ATOM 5009 O O . VAL B 1 273 ? -8.812 -13.43 -16.234 1 92.5 273 VAL B O 1
ATOM 5012 N N . LEU B 1 274 ? -7.352 -12.281 -15.031 1 92.62 274 LEU B N 1
ATOM 5013 C CA . LEU B 1 274 ? -8.273 -11.945 -13.961 1 92.62 274 LEU B CA 1
ATOM 5014 C C . LEU B 1 274 ? -8.438 -10.43 -13.836 1 92.62 274 LEU B C 1
ATOM 5016 O O . LEU B 1 274 ? -7.445 -9.703 -13.781 1 92.62 274 LEU B O 1
ATOM 5020 N N . VAL B 1 275 ? -9.656 -9.953 -13.914 1 92.31 275 VAL B N 1
ATOM 5021 C CA . VAL B 1 275 ? -9.984 -8.539 -13.781 1 92.31 275 VAL B CA 1
ATOM 5022 C C . VAL B 1 275 ? -10.727 -8.297 -12.477 1 92.31 275 VAL B C 1
ATOM 5024 O O . VAL B 1 275 ? -11.734 -8.953 -12.195 1 92.31 275 VAL B O 1
ATOM 5027 N N . ARG B 1 276 ? -10.203 -7.387 -11.688 1 90.5 276 ARG B N 1
ATOM 5028 C CA . ARG B 1 276 ? -10.781 -7.082 -10.383 1 90.5 276 ARG B CA 1
ATOM 5029 C C . ARG B 1 276 ? -10.859 -5.578 -10.148 1 90.5 276 ARG B C 1
ATOM 5031 O O . ARG B 1 276 ? -9.906 -4.852 -10.43 1 90.5 276 ARG B O 1
ATOM 5038 N N . PRO B 1 277 ? -12.031 -5.113 -9.648 1 87.88 277 PRO B N 1
ATOM 5039 C CA . PRO B 1 277 ? -12.07 -3.709 -9.234 1 87.88 277 PRO B CA 1
ATOM 5040 C C . PRO B 1 277 ? -11.219 -3.436 -7.996 1 87.88 277 PRO B C 1
ATOM 5042 O O . PRO B 1 277 ? -11.109 -4.293 -7.113 1 87.88 277 PRO B O 1
ATOM 5045 N N . ILE B 1 278 ? -10.523 -2.385 -8.047 1 83.75 278 ILE B N 1
ATOM 5046 C CA . ILE B 1 278 ? -9.797 -1.954 -6.859 1 83.75 278 ILE B CA 1
ATOM 5047 C C . ILE B 1 278 ? -10.742 -1.231 -5.902 1 83.75 278 ILE B C 1
ATOM 5049 O O . ILE B 1 278 ? -11.391 -0.257 -6.285 1 83.75 278 ILE B O 1
ATOM 5053 N N . PRO B 1 279 ? -10.891 -1.914 -4.844 1 66 279 PRO B N 1
ATOM 5054 C CA . PRO B 1 279 ? -11.844 -1.271 -3.938 1 66 279 PRO B CA 1
ATOM 5055 C C . PRO B 1 279 ? -11.5 0.192 -3.664 1 66 279 PRO B C 1
ATOM 5057 O O . PRO B 1 279 ? -10.32 0.555 -3.605 1 66 279 PRO B O 1
ATOM 5060 N N . LEU B 1 280 ? -12.547 0.89 -4.277 1 57.16 280 LEU B N 1
ATOM 5061 C CA . LEU B 1 280 ? -12.469 2.346 -4.305 1 57.16 280 LEU B CA 1
ATOM 5062 C C . LEU B 1 280 ? -12.211 2.906 -2.91 1 57.16 280 LEU B C 1
ATOM 5064 O O . LEU B 1 280 ? -12.672 2.342 -1.917 1 57.16 280 LEU B O 1
ATOM 5068 N N . SER B 1 281 ? -11 3.422 -2.779 1 51.06 281 SER B N 1
ATOM 5069 C CA . SER B 1 281 ? -11.188 4.531 -1.849 1 51.06 281 SER B CA 1
ATOM 5070 C C . SER B 1 281 ? -11.844 5.723 -2.533 1 51.06 281 SER B C 1
ATOM 5072 O O . SER B 1 281 ? -12.039 5.715 -3.75 1 51.06 281 SER B O 1
ATOM 5074 N N . TYR B 1 282 ? -12.016 6.965 -2.145 1 48.22 282 TYR B N 1
ATOM 5075 C CA . TYR B 1 282 ? -12.695 8.211 -2.502 1 48.22 282 TYR B CA 1
ATOM 5076 C C . TYR B 1 282 ? -12.344 8.625 -3.924 1 48.22 282 TYR B C 1
ATOM 5078 O O . TYR B 1 282 ? -11.172 8.641 -4.305 1 48.22 282 TYR B O 1
ATOM 5086 N N . ARG B 1 283 ? -13.258 8.406 -4.969 1 42.97 283 ARG B N 1
ATOM 5087 C CA . ARG B 1 283 ? -13.102 8.648 -6.398 1 42.97 283 ARG B CA 1
ATOM 5088 C C . ARG B 1 283 ? -12.781 10.117 -6.672 1 42.97 283 ARG B C 1
ATOM 5090 O O . ARG B 1 283 ? -13.398 11.016 -6.094 1 42.97 283 ARG B O 1
ATOM 5097 N N . SER B 1 284 ? -11.664 10.555 -7.031 1 41.19 284 SER B N 1
ATOM 5098 C CA . SER B 1 284 ? -11.336 11.914 -7.449 1 41.19 284 SER B CA 1
ATOM 5099 C C . SER B 1 284 ? -11.742 12.156 -8.898 1 41.19 284 SER B C 1
ATOM 5101 O O . SER B 1 284 ? -11.602 11.273 -9.75 1 41.19 284 SER B O 1
ATOM 5103 N N . GLU B 1 285 ? -12.75 12.992 -9.227 1 39.84 285 GLU B N 1
ATOM 5104 C CA . GLU B 1 285 ? -13.242 13.367 -10.555 1 39.84 285 GLU B CA 1
ATOM 5105 C C . GLU B 1 285 ? -12.102 13.406 -11.57 1 39.84 285 GLU B C 1
ATOM 5107 O O . GLU B 1 285 ? -12.219 12.844 -12.656 1 39.84 285 GLU B O 1
ATOM 5112 N N . ASP B 1 286 ? -11.562 14.633 -11.781 1 41.72 286 ASP B N 1
ATOM 5113 C CA . ASP B 1 286 ? -10.898 15.031 -13.016 1 41.72 286 ASP B CA 1
ATOM 5114 C C . ASP B 1 286 ? -9.555 14.32 -13.18 1 41.72 286 ASP B C 1
ATOM 5116 O O . ASP B 1 286 ? -9.328 13.633 -14.172 1 41.72 286 ASP B O 1
ATOM 5120 N N . LYS B 1 287 ? -8.508 15.172 -12.836 1 45.5 287 LYS B N 1
ATOM 5121 C CA . LYS B 1 287 ? -7.152 15.242 -13.367 1 45.5 287 LYS B CA 1
ATOM 5122 C C . LYS B 1 287 ? -6.359 13.984 -13.023 1 45.5 287 LYS B C 1
ATOM 5124 O O . LYS B 1 287 ? -5.41 13.625 -13.719 1 45.5 287 LYS B O 1
ATOM 5129 N N . SER B 1 288 ? -6.281 13.578 -11.656 1 53.44 288 SER B N 1
ATOM 5130 C CA . SER B 1 288 ? -5.266 12.602 -11.281 1 53.44 288 SER B CA 1
ATOM 5131 C C . SER B 1 288 ? -5.797 11.18 -11.391 1 53.44 288 SER B C 1
ATOM 5133 O O . SER B 1 288 ? -6.906 10.891 -10.945 1 53.44 288 SER B O 1
ATOM 5135 N N . ARG B 1 289 ? -5.426 10.484 -12.516 1 62.53 289 ARG B N 1
ATOM 5136 C CA . ARG B 1 289 ? -5.715 9.094 -12.836 1 62.53 289 ARG B CA 1
ATOM 5137 C C . ARG B 1 289 ? -5.59 8.211 -11.594 1 62.53 289 ARG B C 1
ATOM 5139 O O . ARG B 1 289 ? -4.523 8.141 -10.984 1 62.53 289 ARG B O 1
ATOM 5146 N N . ARG B 1 290 ? -6.766 7.836 -10.922 1 76.88 290 ARG B N 1
ATOM 5147 C CA . ARG B 1 290 ? -6.719 6.945 -9.766 1 76.88 290 ARG B CA 1
ATOM 5148 C C . ARG B 1 290 ? -6.902 5.492 -10.188 1 76.88 290 ARG B C 1
ATOM 5150 O O . ARG B 1 290 ? -7.645 5.199 -11.125 1 76.88 290 ARG B O 1
ATOM 5157 N N . PRO B 1 291 ? -6.246 4.66 -9.531 1 83.25 291 PRO B N 1
ATOM 5158 C CA . PRO B 1 291 ? -6.418 3.236 -9.828 1 83.25 291 PRO B CA 1
ATOM 5159 C C . PRO B 1 291 ? -7.848 2.756 -9.594 1 83.25 291 PRO B C 1
ATOM 5161 O O . PRO B 1 291 ? -8.438 3.043 -8.555 1 83.25 291 PRO B O 1
ATOM 5164 N N . ALA B 1 292 ? -8.453 2.113 -10.57 1 86.12 292 ALA B N 1
ATOM 5165 C CA . ALA B 1 292 ? -9.836 1.666 -10.469 1 86.12 292 ALA B CA 1
ATOM 5166 C C . ALA B 1 292 ? -9.945 0.162 -10.703 1 86.12 292 ALA B C 1
ATOM 5168 O O . ALA B 1 292 ? -10.75 -0.515 -10.062 1 86.12 292 ALA B O 1
ATOM 5169 N N . VAL B 1 293 ? -9.164 -0.305 -11.641 1 90.31 293 VAL B N 1
ATOM 5170 C CA . VAL B 1 293 ? -9.266 -1.708 -12.023 1 90.31 293 VAL B CA 1
ATOM 5171 C C . VAL B 1 293 ? -7.875 -2.334 -12.07 1 90.31 293 VAL B C 1
ATOM 5173 O O . VAL B 1 293 ? -6.926 -1.724 -12.562 1 90.31 293 VAL B O 1
ATOM 5176 N N . ALA B 1 294 ? -7.762 -3.479 -11.531 1 93.06 294 ALA B N 1
ATOM 5177 C CA . ALA B 1 294 ? -6.535 -4.266 -11.633 1 93.06 294 ALA B CA 1
ATOM 5178 C C . ALA B 1 294 ? -6.719 -5.449 -12.578 1 93.06 294 ALA B C 1
ATOM 5180 O O . ALA B 1 294 ? -7.727 -6.16 -12.508 1 93.06 294 ALA B O 1
ATOM 5181 N N . VAL B 1 295 ? -5.82 -5.59 -13.508 1 95.19 295 VAL B N 1
ATOM 5182 C CA . VAL B 1 295 ? -5.801 -6.715 -14.438 1 95.19 295 VAL B CA 1
ATOM 5183 C C . VAL B 1 295 ? -4.59 -7.602 -14.148 1 95.19 295 VAL B C 1
ATOM 5185 O O . VAL B 1 295 ? -3.447 -7.156 -14.266 1 95.19 295 VAL B O 1
ATOM 5188 N N . PHE B 1 296 ? -4.82 -8.844 -13.781 1 94.19 296 PHE B N 1
ATOM 5189 C CA . PHE B 1 296 ? -3.771 -9.836 -13.578 1 94.19 296 PHE B CA 1
ATOM 5190 C C . PHE B 1 296 ? -3.672 -10.773 -14.773 1 94.19 296 PHE B C 1
ATOM 5192 O O . PHE B 1 296 ? -4.688 -11.258 -15.281 1 94.19 296 PHE B O 1
ATOM 5199 N N . ILE B 1 297 ? -2.457 -10.961 -15.242 1 94.62 297 ILE B N 1
ATOM 5200 C CA . ILE B 1 297 ? -2.23 -11.766 -16.438 1 94.62 297 ILE B CA 1
ATOM 5201 C C . ILE B 1 297 ? -1.211 -12.859 -16.141 1 94.62 297 ILE B C 1
ATOM 5203 O O . ILE B 1 297 ? -0.145 -12.594 -15.586 1 94.62 297 ILE B O 1
ATOM 5207 N N . ARG B 1 298 ? -1.558 -14.023 -16.5 1 91.19 298 ARG B N 1
ATOM 5208 C CA . ARG B 1 298 ? -0.611 -15.125 -16.359 1 91.19 298 ARG B CA 1
ATOM 5209 C C . ARG B 1 298 ? -0.408 -15.844 -17.688 1 91.19 298 ARG B C 1
ATOM 5211 O O . ARG B 1 298 ? -1.365 -16.078 -18.422 1 91.19 298 ARG B O 1
ATOM 5218 N N . ASP B 1 299 ? 0.833 -16.109 -17.938 1 89.12 299 ASP B N 1
ATOM 5219 C CA . ASP B 1 299 ? 1.252 -16.891 -19.078 1 89.12 299 ASP B CA 1
ATOM 5220 C C . ASP B 1 299 ? 1.735 -18.281 -18.656 1 89.12 299 ASP B C 1
ATOM 5222 O O . ASP B 1 299 ? 2.812 -18.422 -18.078 1 89.12 299 ASP B O 1
ATOM 5226 N N . PRO B 1 300 ? 0.958 -19.25 -19.016 1 82.12 300 PRO B N 1
ATOM 5227 C CA . PRO B 1 300 ? 1.375 -20.594 -18.625 1 82.12 300 PRO B CA 1
ATOM 5228 C C . PRO B 1 300 ? 2.719 -21 -19.219 1 82.12 300 PRO B C 1
ATOM 5230 O O . PRO B 1 300 ? 3.387 -21.906 -18.688 1 82.12 300 PRO B O 1
ATOM 5233 N N . ALA B 1 301 ? 3.021 -20.391 -20.281 1 77 301 ALA B N 1
ATOM 5234 C CA . ALA B 1 301 ? 4.285 -20.734 -20.922 1 77 301 ALA B CA 1
ATOM 5235 C C . ALA B 1 301 ? 5.453 -19.984 -20.297 1 77 301 ALA B C 1
ATOM 5237 O O . ALA B 1 301 ? 6.613 -20.281 -20.594 1 77 301 ALA B O 1
ATOM 5238 N N . GLY B 1 302 ? 5.105 -19.109 -19.438 1 75.38 302 GLY B N 1
ATOM 5239 C CA . GLY B 1 302 ? 6.164 -18.328 -18.812 1 75.38 302 GLY B CA 1
ATOM 5240 C C . GLY B 1 302 ? 7.043 -19.156 -17.891 1 75.38 302 GLY B C 1
ATOM 5241 O O . GLY B 1 302 ? 6.578 -20.109 -17.266 1 75.38 302 GLY B O 1
ATOM 5242 N N . SER B 1 303 ? 8.359 -18.984 -18.047 1 69.06 303 SER B N 1
ATOM 5243 C CA . SER B 1 303 ? 9.312 -19.672 -17.203 1 69.06 303 SER B CA 1
ATOM 5244 C C . SER B 1 303 ? 9.883 -18.734 -16.141 1 69.06 303 SER B C 1
ATOM 5246 O O . SER B 1 303 ? 10.094 -17.547 -16.391 1 69.06 303 SER B O 1
ATOM 5248 N N . PRO B 1 304 ? 9.859 -19.391 -14.898 1 65 304 PRO B N 1
ATOM 5249 C CA . PRO B 1 304 ? 10.477 -18.562 -13.852 1 65 304 PRO B CA 1
ATOM 5250 C C . PRO B 1 304 ? 11.906 -18.156 -14.195 1 65 304 PRO B C 1
ATOM 5252 O O . PRO B 1 304 ? 12.648 -18.922 -14.812 1 65 304 PRO B O 1
ATOM 5255 N N . ARG B 1 305 ? 12.195 -16.859 -14.008 1 62.06 305 ARG B N 1
ATOM 5256 C CA . ARG B 1 305 ? 13.539 -16.344 -14.266 1 62.06 305 ARG B CA 1
ATOM 5257 C C . ARG B 1 305 ? 14.406 -16.422 -13.008 1 62.06 305 ARG B C 1
ATOM 5259 O O . ARG B 1 305 ? 13.883 -16.484 -11.891 1 62.06 305 ARG B O 1
ATOM 5266 N N . ASN B 1 306 ? 15.672 -16.531 -13.219 1 61.91 306 ASN B N 1
ATOM 5267 C CA . ASN B 1 306 ? 16.719 -16.406 -12.203 1 61.91 306 ASN B CA 1
ATOM 5268 C C . ASN B 1 306 ? 16.469 -17.359 -11.023 1 61.91 306 ASN B C 1
ATOM 5270 O O . ASN B 1 306 ? 16.578 -16.953 -9.867 1 61.91 306 ASN B O 1
ATOM 5274 N N . THR B 1 307 ? 16.141 -18.484 -11.516 1 75.62 307 THR B N 1
ATOM 5275 C CA . THR B 1 307 ? 15.742 -19.484 -10.516 1 75.62 307 THR B CA 1
ATOM 5276 C C . THR B 1 307 ? 16.938 -20.344 -10.117 1 75.62 307 THR B C 1
ATOM 5278 O O . THR B 1 307 ? 16.891 -21.047 -9.102 1 75.62 307 THR B O 1
ATOM 5281 N N . HIS B 1 308 ? 18.047 -20.203 -10.906 1 78.81 308 HIS B N 1
ATOM 5282 C CA . HIS B 1 308 ? 19.141 -21.156 -10.727 1 78.81 308 HIS B CA 1
ATOM 5283 C C . HIS B 1 308 ? 19.672 -21.109 -9.297 1 78.81 308 HIS B C 1
ATOM 5285 O O . HIS B 1 308 ? 19.781 -22.156 -8.641 1 78.81 308 HIS B O 1
ATOM 5291 N N . ALA B 1 309 ? 19.953 -19.938 -8.836 1 79.44 309 ALA B N 1
ATOM 5292 C CA . ALA B 1 309 ? 20.516 -19.797 -7.504 1 79.44 309 ALA B CA 1
ATOM 5293 C C . ALA B 1 309 ? 19.562 -20.328 -6.438 1 79.44 309 ALA B C 1
ATOM 5295 O O . ALA B 1 309 ? 19.984 -21.031 -5.508 1 79.44 309 ALA B O 1
ATOM 5296 N N . ASN B 1 310 ? 18.391 -20.109 -6.594 1 84.44 310 ASN B N 1
ATOM 5297 C CA . ASN B 1 310 ? 17.422 -20.531 -5.594 1 84.44 310 ASN B CA 1
ATOM 5298 C C . ASN B 1 310 ? 17.188 -22.047 -5.645 1 84.44 310 ASN B C 1
ATOM 5300 O O . ASN B 1 310 ? 16.938 -22.672 -4.613 1 84.44 310 ASN B O 1
ATOM 5304 N N . LEU B 1 311 ? 17.266 -22.562 -6.828 1 85.19 311 LEU B N 1
ATOM 5305 C CA . LEU B 1 311 ? 17.109 -24 -6.949 1 85.19 311 LEU B CA 1
ATOM 5306 C C . LEU B 1 311 ? 18.266 -24.734 -6.262 1 85.19 311 LEU B C 1
ATOM 5308 O O . LEU B 1 311 ? 18.062 -25.781 -5.648 1 85.19 311 LEU B O 1
ATOM 5312 N N . ARG B 1 312 ? 19.391 -24.156 -6.441 1 87.19 312 ARG B N 1
ATOM 5313 C CA . ARG B 1 312 ? 20.562 -24.719 -5.762 1 87.19 312 ARG B CA 1
ATOM 5314 C C . ARG B 1 312 ? 20.406 -24.609 -4.246 1 87.19 312 ARG B C 1
ATOM 5316 O O . ARG B 1 312 ? 20.641 -25.594 -3.527 1 87.19 312 ARG B O 1
ATOM 5323 N N . LYS B 1 313 ? 20.047 -23.531 -3.785 1 84.62 313 LYS B N 1
ATOM 5324 C CA . LYS B 1 313 ? 19.953 -23.266 -2.352 1 84.62 313 LYS B CA 1
ATOM 5325 C C . LYS B 1 313 ? 18.828 -24.078 -1.718 1 84.62 313 LYS B C 1
ATOM 5327 O O . LYS B 1 313 ? 18.984 -24.625 -0.627 1 84.62 313 LYS B O 1
ATOM 5332 N N . LEU B 1 314 ? 17.734 -24.234 -2.352 1 86.25 314 LEU B N 1
ATOM 5333 C CA . LEU B 1 314 ? 16.547 -24.844 -1.767 1 86.25 314 LEU B CA 1
ATOM 5334 C C . LEU B 1 314 ? 16.594 -26.359 -1.88 1 86.25 314 LEU B C 1
ATOM 5336 O O . LEU B 1 314 ? 16.203 -27.062 -0.951 1 86.25 314 LEU B O 1
ATOM 5340 N N . PHE B 1 315 ? 17.078 -26.797 -3.037 1 87.31 315 PHE B N 1
ATOM 5341 C CA . PHE B 1 315 ? 16.953 -28.219 -3.283 1 87.31 315 PHE B CA 1
ATOM 5342 C C . PHE B 1 315 ? 18.312 -28.875 -3.447 1 87.31 315 PHE B C 1
ATOM 5344 O O . PHE B 1 315 ? 18.406 -30.094 -3.682 1 87.31 315 PHE B O 1
ATOM 5351 N N . HIS B 1 316 ? 19.328 -28.062 -3.391 1 90.25 316 HIS B N 1
ATOM 5352 C CA . HIS B 1 316 ? 20.703 -28.547 -3.473 1 90.25 316 HIS B CA 1
ATOM 5353 C C . HIS B 1 316 ? 20.938 -29.297 -4.785 1 90.25 316 HIS B C 1
ATOM 5355 O O . HIS B 1 316 ? 21.578 -30.344 -4.797 1 90.25 316 HIS B O 1
ATOM 5361 N N . LEU B 1 317 ? 20.328 -28.766 -5.805 1 92.38 317 LEU B N 1
ATOM 5362 C CA . LEU B 1 317 ? 20.531 -29.359 -7.121 1 92.38 317 LEU B CA 1
ATOM 5363 C C . LEU B 1 317 ? 21.844 -28.891 -7.734 1 92.38 317 LEU B C 1
ATOM 5365 O O . LEU B 1 317 ? 22.234 -27.734 -7.57 1 92.38 317 LEU B O 1
ATOM 5369 N N . THR B 1 318 ? 22.484 -29.734 -8.453 1 93 318 THR B N 1
ATOM 5370 C CA . THR B 1 318 ? 23.672 -29.359 -9.219 1 93 318 THR B CA 1
ATOM 5371 C C . THR B 1 318 ? 23.281 -28.578 -10.469 1 93 318 THR B C 1
ATOM 5373 O O . THR B 1 318 ? 22.125 -28.578 -10.875 1 93 318 THR B O 1
ATOM 5376 N N . PRO B 1 319 ? 24.25 -27.938 -11.07 1 92.06 319 PRO B N 1
ATOM 5377 C CA . PRO B 1 319 ? 23.938 -27.156 -12.266 1 92.06 319 PRO B CA 1
ATOM 5378 C C . PRO B 1 319 ? 23.297 -27.984 -13.367 1 92.06 319 PRO B C 1
ATOM 5380 O O . PRO B 1 319 ? 22.328 -27.547 -13.992 1 92.06 319 PRO B O 1
ATOM 5383 N N . THR B 1 320 ? 23.797 -29.172 -13.516 1 92.69 320 THR B N 1
ATOM 5384 C CA . THR B 1 320 ? 23.234 -30.031 -14.555 1 92.69 320 THR B CA 1
ATOM 5385 C C . THR B 1 320 ? 21.828 -30.484 -14.195 1 92.69 320 THR B C 1
ATOM 5387 O O . THR B 1 320 ? 20.953 -30.578 -15.062 1 92.69 320 THR B O 1
ATOM 5390 N N . GLU B 1 321 ? 21.641 -30.781 -12.945 1 94.31 321 GLU B N 1
ATOM 5391 C CA . GLU B 1 321 ? 20.312 -31.156 -12.477 1 94.31 321 GLU B CA 1
ATOM 5392 C C . GLU B 1 321 ? 19.328 -30.016 -12.648 1 94.31 321 GLU B C 1
ATOM 5394 O O . GLU B 1 321 ? 18.156 -30.25 -13 1 94.31 321 GLU B O 1
ATOM 5399 N N . ILE B 1 322 ? 19.797 -28.844 -12.422 1 92.75 322 ILE B N 1
ATOM 5400 C CA . ILE B 1 322 ? 18.938 -27.656 -12.562 1 92.75 322 ILE B CA 1
ATOM 5401 C C . ILE B 1 322 ? 18.516 -27.5 -14.023 1 92.75 322 ILE B C 1
ATOM 5403 O O . ILE B 1 322 ? 17.328 -27.281 -14.312 1 92.75 322 ILE B O 1
ATOM 5407 N N . GLU B 1 323 ? 19.438 -27.594 -14.875 1 92.81 323 GLU B N 1
ATOM 5408 C CA . GLU B 1 323 ? 19.125 -27.484 -16.297 1 92.81 323 GLU B CA 1
ATOM 5409 C C . GLU B 1 323 ? 18.094 -28.516 -16.719 1 92.81 323 GLU B C 1
ATOM 5411 O O . GLU B 1 323 ? 17.141 -28.188 -17.438 1 92.81 323 GLU B O 1
ATOM 5416 N N . LEU B 1 324 ? 18.328 -29.688 -16.297 1 93.62 324 LEU B N 1
ATOM 5417 C CA . LEU B 1 324 ? 17.375 -30.75 -16.625 1 93.62 324 LEU B CA 1
ATOM 5418 C C . LEU B 1 324 ? 16 -30.469 -16.031 1 93.62 324 LEU B C 1
ATOM 5420 O O . LEU B 1 324 ? 14.984 -30.609 -16.703 1 93.62 324 LEU B O 1
ATOM 5424 N N . ALA B 1 325 ? 15.977 -30.141 -14.766 1 91.12 325 ALA B N 1
ATOM 5425 C CA . ALA B 1 325 ? 14.719 -29.875 -14.07 1 91.12 325 ALA B CA 1
ATOM 5426 C C . ALA B 1 325 ? 13.938 -28.766 -14.781 1 91.12 325 ALA B C 1
ATOM 5428 O O . ALA B 1 325 ? 12.719 -28.875 -14.945 1 91.12 325 ALA B O 1
ATOM 5429 N N . LEU B 1 326 ? 14.609 -27.75 -15.188 1 89.25 326 LEU B N 1
ATOM 5430 C CA . LEU B 1 326 ? 13.953 -26.609 -15.836 1 89.25 326 LEU B CA 1
ATOM 5431 C C . LEU B 1 326 ? 13.367 -27.031 -17.188 1 89.25 326 LEU B C 1
ATOM 5433 O O . LEU B 1 326 ? 12.281 -26.578 -17.547 1 89.25 326 LEU B O 1
ATOM 5437 N N . LEU B 1 327 ? 14.055 -27.797 -17.891 1 89.69 327 LEU B N 1
ATOM 5438 C CA . LEU B 1 327 ? 13.531 -28.312 -19.156 1 89.69 327 LEU B CA 1
ATOM 5439 C C . LEU B 1 327 ? 12.297 -29.172 -18.922 1 89.69 327 LEU B C 1
ATOM 5441 O O . LEU B 1 327 ? 11.344 -29.125 -19.719 1 89.69 327 LEU B O 1
ATOM 5445 N N . MET B 1 328 ? 12.32 -29.906 -17.906 1 88.44 328 MET B N 1
ATOM 5446 C CA . MET B 1 328 ? 11.172 -30.75 -17.562 1 88.44 328 MET B CA 1
ATOM 5447 C C . MET B 1 328 ? 9.969 -29.891 -17.188 1 88.44 328 MET B C 1
ATOM 5449 O O . MET B 1 328 ? 8.828 -30.234 -17.516 1 88.44 328 MET B O 1
ATOM 5453 N N . VAL B 1 329 ? 10.219 -28.875 -16.438 1 85.94 329 VAL B N 1
ATOM 5454 C CA . VAL B 1 329 ? 9.148 -27.953 -16.062 1 85.94 329 VAL B CA 1
ATOM 5455 C C . VAL B 1 329 ? 8.547 -27.328 -17.312 1 85.94 329 VAL B C 1
ATOM 5457 O O . VAL B 1 329 ? 7.348 -27.047 -17.359 1 85.94 329 VAL B O 1
ATOM 5460 N N . ASP B 1 330 ? 9.391 -27.141 -18.266 1 84.62 330 ASP B N 1
ATOM 5461 C CA . ASP B 1 330 ? 8.93 -26.562 -19.531 1 84.62 330 ASP B CA 1
ATOM 5462 C C . ASP B 1 330 ? 8.133 -27.594 -20.344 1 84.62 330 ASP B C 1
ATOM 5464 O O . ASP B 1 330 ? 7.613 -27.266 -21.406 1 84.62 330 ASP B O 1
ATOM 5468 N N . GLY B 1 331 ? 8.078 -28.797 -19.859 1 83.62 331 GLY B N 1
ATOM 5469 C CA . GLY B 1 331 ? 7.188 -29.781 -20.453 1 83.62 331 GLY B CA 1
ATOM 5470 C C . GLY B 1 331 ? 7.91 -30.797 -21.312 1 83.62 331 GLY B C 1
ATOM 5471 O O . GLY B 1 331 ? 7.281 -31.688 -21.906 1 83.62 331 GLY B O 1
ATOM 5472 N N . LEU B 1 332 ? 9.172 -30.75 -21.391 1 89.06 332 LEU B N 1
ATOM 5473 C CA . LEU B 1 332 ? 9.906 -31.719 -22.203 1 89.06 332 LEU B CA 1
ATOM 5474 C C . LEU B 1 332 ? 9.938 -33.094 -21.531 1 89.06 332 LEU B C 1
ATOM 5476 O O . LEU B 1 332 ? 10.023 -33.188 -20.312 1 89.06 332 LEU B O 1
ATOM 5480 N N . THR B 1 333 ? 9.836 -34.094 -22.359 1 91.19 333 THR B N 1
ATOM 5481 C CA . THR B 1 333 ? 10.07 -35.469 -21.844 1 91.19 333 THR B CA 1
ATOM 5482 C C . THR B 1 333 ? 11.539 -35.656 -21.516 1 91.19 333 THR B C 1
ATOM 5484 O O . THR B 1 333 ? 12.391 -34.875 -21.922 1 91.19 333 THR B O 1
ATOM 5487 N N . LEU B 1 334 ? 11.742 -36.75 -20.766 1 92.44 334 LEU B N 1
ATOM 5488 C CA . LEU B 1 334 ? 13.125 -37.031 -20.422 1 92.44 334 LEU B CA 1
ATOM 5489 C C . LEU B 1 334 ? 13.977 -37.219 -21.672 1 92.44 334 LEU B C 1
ATOM 5491 O O . LEU B 1 334 ? 15.125 -36.75 -21.719 1 92.44 334 LEU B O 1
ATOM 5495 N N . ASP B 1 335 ? 13.398 -37.844 -22.672 1 94.12 335 ASP B N 1
ATOM 5496 C CA . ASP B 1 335 ? 14.109 -38.062 -23.922 1 94.12 335 ASP B CA 1
ATOM 5497 C C . ASP B 1 335 ? 14.422 -36.75 -24.625 1 94.12 335 ASP B C 1
ATOM 5499 O O . ASP B 1 335 ? 15.539 -36.531 -25.094 1 94.12 335 ASP B O 1
ATOM 5503 N N . GLU B 1 336 ? 13.477 -35.906 -24.734 1 94.5 336 GLU B N 1
ATOM 5504 C CA . GLU B 1 336 ? 13.641 -34.594 -25.359 1 94.5 336 GLU B CA 1
ATOM 5505 C C . GLU B 1 336 ? 14.664 -33.75 -24.609 1 94.5 336 GLU B C 1
ATOM 5507 O O . GLU B 1 336 ? 15.484 -33.062 -25.234 1 94.5 336 GLU B O 1
ATOM 5512 N N . ALA B 1 337 ? 14.586 -33.75 -23.328 1 94.69 337 ALA B N 1
ATOM 5513 C CA . ALA B 1 337 ? 15.508 -32.969 -22.5 1 94.69 337 ALA B CA 1
ATOM 5514 C C . ALA B 1 337 ? 16.938 -33.469 -22.656 1 94.69 337 ALA B C 1
ATOM 5516 O O . ALA B 1 337 ? 17.875 -32.688 -22.719 1 94.69 337 ALA B O 1
ATOM 5517 N N . ALA B 1 338 ? 17.109 -34.781 -22.703 1 95.88 338 ALA B N 1
ATOM 5518 C CA . ALA B 1 338 ? 18.438 -35.344 -22.906 1 95.88 338 ALA B CA 1
ATOM 5519 C C . ALA B 1 338 ? 19.062 -34.875 -24.219 1 95.88 338 ALA B C 1
ATOM 5521 O O . ALA B 1 338 ? 20.234 -34.531 -24.266 1 95.88 338 ALA B O 1
ATOM 5522 N N . MET B 1 339 ? 18.266 -34.938 -25.234 1 96 339 MET B N 1
ATOM 5523 C CA . MET B 1 339 ? 18.719 -34.5 -26.547 1 96 339 MET B CA 1
ATOM 5524 C C . MET B 1 339 ? 19.141 -33.031 -26.516 1 96 339 MET B C 1
ATOM 5526 O O . MET B 1 339 ? 20.172 -32.656 -27.062 1 96 339 MET B O 1
ATOM 5530 N N . ARG B 1 340 ? 18.344 -32.188 -25.891 1 94.31 340 ARG B N 1
ATOM 5531 C CA . ARG B 1 340 ? 18.609 -30.766 -25.812 1 94.31 340 ARG B CA 1
ATOM 5532 C C . ARG B 1 340 ? 19.891 -30.484 -25.047 1 94.31 340 ARG B C 1
ATOM 5534 O O . ARG B 1 340 ? 20.625 -29.531 -25.375 1 94.31 340 ARG B O 1
ATOM 5541 N N . LEU B 1 341 ? 20.109 -31.234 -24.016 1 94.44 341 LEU B N 1
ATOM 5542 C CA . LEU B 1 341 ? 21.281 -31.031 -23.172 1 94.44 341 LEU B CA 1
ATOM 5543 C C . LEU B 1 341 ? 22.5 -31.734 -23.766 1 94.44 341 LEU B C 1
ATOM 5545 O O . LEU B 1 341 ? 23.625 -31.547 -23.281 1 94.44 341 LEU B O 1
ATOM 5549 N N . GLY B 1 342 ? 22.312 -32.562 -24.766 1 95 342 GLY B N 1
ATOM 5550 C CA . GLY B 1 342 ? 23.406 -33.25 -25.422 1 95 342 GLY B CA 1
ATOM 5551 C C . GLY B 1 342 ? 23.969 -34.375 -24.578 1 95 342 GLY B C 1
ATOM 5552 O O . GLY B 1 342 ? 25.172 -34.625 -24.562 1 95 342 GLY B O 1
ATOM 5553 N N . ILE B 1 343 ? 23.172 -35 -23.828 1 94.81 343 ILE B N 1
ATOM 5554 C CA . ILE B 1 343 ? 23.625 -36.125 -23 1 94.81 343 ILE B CA 1
ATOM 5555 C C . ILE B 1 343 ? 22.844 -37.375 -23.344 1 94.81 343 ILE B C 1
ATOM 5557 O O . ILE B 1 343 ? 21.828 -37.312 -24.031 1 94.81 343 ILE B O 1
ATOM 5561 N N . LYS B 1 344 ? 23.406 -38.594 -22.891 1 95.5 344 LYS B N 1
ATOM 5562 C CA . LYS B 1 344 ? 22.719 -39.844 -23.141 1 95.5 344 LYS B CA 1
ATOM 5563 C C . LYS B 1 344 ? 21.484 -40 -22.266 1 95.5 344 LYS B C 1
ATOM 5565 O O . LYS B 1 344 ? 21.422 -39.438 -21.156 1 95.5 344 LYS B O 1
ATOM 5570 N N . LYS B 1 345 ? 20.516 -40.688 -22.672 1 94.56 345 LYS B N 1
ATOM 5571 C CA . LYS B 1 345 ? 19.266 -40.938 -21.953 1 94.56 345 LYS B CA 1
ATOM 5572 C C . LYS B 1 345 ? 19.531 -41.531 -20.562 1 94.56 345 LYS B C 1
ATOM 5574 O O . LYS B 1 345 ? 18.875 -41.156 -19.594 1 94.56 345 LYS B O 1
ATOM 5579 N N . ASN B 1 346 ? 20.484 -42.406 -20.531 1 94.44 346 ASN B N 1
ATOM 5580 C CA . ASN B 1 346 ? 20.797 -43.031 -19.25 1 94.44 346 ASN B CA 1
ATOM 5581 C C . ASN B 1 346 ? 21.391 -42.031 -18.266 1 94.44 346 ASN B C 1
ATOM 5583 O O . ASN B 1 346 ? 21.156 -42.125 -17.062 1 94.44 346 ASN B O 1
ATOM 5587 N N . THR B 1 347 ? 22.203 -41.156 -18.734 1 95.12 347 THR B N 1
ATOM 5588 C CA . THR B 1 347 ? 22.75 -40.094 -17.906 1 95.12 347 THR B CA 1
ATOM 5589 C C . THR B 1 347 ? 21.641 -39.188 -17.391 1 95.12 347 THR B C 1
ATOM 5591 O O . THR B 1 347 ? 21.641 -38.812 -16.219 1 95.12 347 THR B O 1
ATOM 5594 N N . ALA B 1 348 ? 20.75 -38.812 -18.281 1 95.31 348 ALA B N 1
ATOM 5595 C CA . ALA B 1 348 ? 19.609 -38 -17.891 1 95.31 348 ALA B CA 1
ATOM 5596 C C . ALA B 1 348 ? 18.781 -38.688 -16.812 1 95.31 348 ALA B C 1
ATOM 5598 O O . ALA B 1 348 ? 18.281 -38.031 -15.898 1 95.31 348 ALA B O 1
ATOM 5599 N N . ARG B 1 349 ? 18.609 -39.969 -16.984 1 94.75 349 ARG B N 1
ATOM 5600 C CA . ARG B 1 349 ? 17.875 -40.719 -16 1 94.75 349 ARG B CA 1
ATOM 5601 C C . ARG B 1 349 ? 18.562 -40.688 -14.641 1 94.75 349 ARG B C 1
ATOM 5603 O O . ARG B 1 349 ? 17.891 -40.656 -13.602 1 94.75 349 ARG B O 1
ATOM 5610 N N . ALA B 1 350 ? 19.797 -40.781 -14.664 1 95.31 350 ALA B N 1
ATOM 5611 C CA . ALA B 1 350 ? 20.562 -40.688 -13.422 1 95.31 350 ALA B CA 1
ATOM 5612 C C . ALA B 1 350 ? 20.375 -39.344 -12.758 1 95.31 350 ALA B C 1
ATOM 5614 O O . ALA B 1 350 ? 20.188 -39.25 -11.547 1 95.31 350 ALA B O 1
ATOM 5615 N N . HIS B 1 351 ? 20.484 -38.312 -13.555 1 95.25 351 HIS B N 1
ATOM 5616 C CA . HIS B 1 351 ? 20.25 -36.969 -13.031 1 95.25 351 HIS B CA 1
ATOM 5617 C C . HIS B 1 351 ? 18.844 -36.844 -12.477 1 95.25 351 HIS B C 1
ATOM 5619 O O . HIS B 1 351 ? 18.641 -36.188 -11.438 1 95.25 351 HIS B O 1
ATOM 5625 N N . LEU B 1 352 ? 17.906 -37.344 -13.203 1 94.75 352 LEU B N 1
ATOM 5626 C CA . LEU B 1 352 ? 16.516 -37.25 -12.773 1 94.75 352 LEU B CA 1
ATOM 5627 C C . LEU B 1 352 ? 16.312 -37.969 -11.43 1 94.75 352 LEU B C 1
ATOM 5629 O O . LEU B 1 352 ? 15.57 -37.469 -10.578 1 94.75 352 LEU B O 1
ATOM 5633 N N . ARG B 1 353 ? 16.922 -39.062 -11.273 1 94.25 353 ARG B N 1
ATOM 5634 C CA . ARG B 1 353 ? 16.875 -39.75 -9.992 1 94.25 353 ARG B CA 1
ATOM 5635 C C . ARG B 1 353 ? 17.422 -38.875 -8.875 1 94.25 353 ARG B C 1
ATOM 5637 O O . ARG B 1 353 ? 16.891 -38.875 -7.766 1 94.25 353 ARG B O 1
ATOM 5644 N N . GLY B 1 354 ? 18.516 -38.281 -9.188 1 94.12 354 GLY B N 1
ATOM 5645 C CA . GLY B 1 354 ? 19.078 -37.344 -8.227 1 94.12 354 GLY B CA 1
ATOM 5646 C C . GLY B 1 354 ? 18.125 -36.188 -7.879 1 94.12 354 GLY B C 1
ATOM 5647 O O . GLY B 1 354 ? 18.016 -35.844 -6.711 1 94.12 354 GLY B O 1
ATOM 5648 N N . ILE B 1 355 ? 17.516 -35.656 -8.875 1 93.81 355 ILE B N 1
ATOM 5649 C CA . ILE B 1 355 ? 16.547 -34.562 -8.688 1 93.81 355 ILE B CA 1
ATOM 5650 C C . ILE B 1 355 ? 15.406 -35.031 -7.785 1 93.81 355 ILE B C 1
ATOM 5652 O O . ILE B 1 355 ? 15.031 -34.344 -6.84 1 93.81 355 ILE B O 1
ATOM 5656 N N . PHE B 1 356 ? 14.883 -36.25 -8.109 1 91.94 356 PHE B N 1
ATOM 5657 C CA . PHE B 1 356 ? 13.766 -36.781 -7.344 1 91.94 356 PHE B CA 1
ATOM 5658 C C . PHE B 1 356 ? 14.172 -37.031 -5.895 1 91.94 356 PHE B C 1
ATOM 5660 O O . PHE B 1 356 ? 13.422 -36.719 -4.973 1 91.94 356 PHE B O 1
ATOM 5667 N N . ALA B 1 357 ? 15.297 -37.5 -5.695 1 90.12 357 ALA B N 1
ATOM 5668 C CA . ALA B 1 357 ? 15.789 -37.781 -4.348 1 90.12 357 ALA B CA 1
ATOM 5669 C C . ALA B 1 357 ? 15.914 -36.5 -3.533 1 90.12 357 ALA B C 1
ATOM 5671 O O . ALA B 1 357 ? 15.602 -36.469 -2.34 1 90.12 357 ALA B O 1
ATOM 5672 N N . LYS B 1 358 ? 16.281 -35.469 -4.195 1 89.44 358 LYS B N 1
ATOM 5673 C CA . LYS B 1 358 ? 16.578 -34.219 -3.5 1 89.44 358 LYS B CA 1
ATOM 5674 C C . LYS B 1 358 ? 15.312 -33.406 -3.309 1 89.44 358 LYS B C 1
ATOM 5676 O O . LYS B 1 358 ? 15.203 -32.625 -2.344 1 89.44 358 LYS B O 1
ATOM 5681 N N . THR B 1 359 ? 14.422 -33.5 -4.18 1 86.5 359 THR B N 1
ATOM 5682 C CA . THR B 1 359 ? 13.227 -32.656 -4.133 1 86.5 359 THR B CA 1
ATOM 5683 C C . THR B 1 359 ? 12.078 -33.406 -3.439 1 86.5 359 THR B C 1
ATOM 5685 O O . THR B 1 359 ? 11.117 -32.781 -2.99 1 86.5 359 THR B O 1
ATOM 5688 N N . GLY B 1 360 ? 12.07 -34.719 -3.445 1 82.25 360 GLY B N 1
ATOM 5689 C CA . GLY B 1 360 ? 11 -35.562 -2.906 1 82.25 360 GLY B CA 1
ATOM 5690 C C . GLY B 1 360 ? 9.93 -35.906 -3.932 1 82.25 360 GLY B C 1
ATOM 5691 O O . GLY B 1 360 ? 8.992 -36.625 -3.637 1 82.25 360 GLY B O 1
ATOM 5692 N N . ALA B 1 361 ? 10.102 -35.375 -5.102 1 87.25 361 ALA B N 1
ATOM 5693 C CA . ALA B 1 361 ? 9.156 -35.75 -6.164 1 87.25 361 ALA B CA 1
ATOM 5694 C C . ALA B 1 361 ? 9.359 -37.188 -6.625 1 87.25 361 ALA B C 1
ATOM 5696 O O . ALA B 1 361 ? 10.477 -37.688 -6.598 1 87.25 361 ALA B O 1
ATOM 5697 N N . THR B 1 362 ? 8.234 -37.75 -7.023 1 86.88 362 THR B N 1
ATOM 5698 C CA . THR B 1 362 ? 8.328 -39.156 -7.449 1 86.88 362 THR B CA 1
ATOM 5699 C C . THR B 1 362 ? 8.039 -39.281 -8.945 1 86.88 362 THR B C 1
ATOM 5701 O O . THR B 1 362 ? 8.281 -40.312 -9.539 1 86.88 362 THR B O 1
ATOM 5704 N N . ARG B 1 363 ? 7.527 -38.25 -9.57 1 89.19 363 ARG B N 1
ATOM 5705 C CA . ARG B 1 363 ? 7.23 -38.219 -11 1 89.19 363 ARG B CA 1
ATOM 5706 C C . ARG B 1 363 ? 7.348 -36.781 -11.531 1 89.19 363 ARG B C 1
ATOM 5708 O O . ARG B 1 363 ? 7.426 -35.844 -10.758 1 89.19 363 ARG B O 1
ATOM 5715 N N . GLN B 1 364 ? 7.414 -36.719 -12.852 1 86.88 364 GLN B N 1
ATOM 5716 C CA . GLN B 1 364 ? 7.641 -35.406 -13.484 1 86.88 364 GLN B CA 1
ATOM 5717 C C . GLN B 1 364 ? 6.539 -34.438 -13.117 1 86.88 364 GLN B C 1
ATOM 5719 O O . GLN B 1 364 ? 6.812 -33.25 -12.852 1 86.88 364 GLN B O 1
ATOM 5724 N N . ALA B 1 365 ? 5.309 -34.844 -13.148 1 86.31 365 ALA B N 1
ATOM 5725 C CA . ALA B 1 365 ? 4.191 -33.938 -12.812 1 86.31 365 ALA B CA 1
ATOM 5726 C C . ALA B 1 365 ? 4.352 -33.344 -11.414 1 86.31 365 ALA B C 1
ATOM 5728 O O . ALA B 1 365 ? 4.078 -32.188 -11.195 1 86.31 365 ALA B O 1
ATOM 5729 N N . LEU B 1 366 ? 4.812 -34.156 -10.547 1 85.69 366 LEU B N 1
ATOM 5730 C CA . LEU B 1 366 ? 5.008 -33.688 -9.172 1 85.69 366 LEU B CA 1
ATOM 5731 C C . LEU B 1 366 ? 6.215 -32.781 -9.078 1 85.69 366 LEU B C 1
ATOM 5733 O O . LEU B 1 366 ? 6.223 -31.844 -8.281 1 85.69 366 LEU B O 1
ATOM 5737 N N . LEU B 1 367 ? 7.211 -33.062 -9.844 1 87.38 367 LEU B N 1
ATOM 5738 C CA . LEU B 1 367 ? 8.359 -32.188 -9.891 1 87.38 367 LEU B CA 1
ATOM 5739 C C . LEU B 1 367 ? 7.953 -30.781 -10.367 1 87.38 367 LEU B C 1
ATOM 5741 O O . LEU B 1 367 ? 8.359 -29.781 -9.789 1 87.38 367 LEU B O 1
ATOM 5745 N N . VAL B 1 368 ? 7.188 -30.719 -11.422 1 85.81 368 VAL B N 1
ATOM 5746 C CA . VAL B 1 368 ? 6.691 -29.469 -11.969 1 85.81 368 VAL B CA 1
ATOM 5747 C C . VAL B 1 368 ? 5.895 -28.719 -10.898 1 85.81 368 VAL B C 1
ATOM 5749 O O . VAL B 1 368 ? 6.117 -27.516 -10.68 1 85.81 368 VAL B O 1
ATOM 5752 N N . LYS B 1 369 ? 5.031 -29.391 -10.297 1 83.94 369 LYS B N 1
ATOM 5753 C CA . LYS B 1 369 ? 4.219 -28.797 -9.242 1 83.94 369 LYS B CA 1
ATOM 5754 C C . LYS B 1 369 ? 5.094 -28.25 -8.117 1 83.94 369 LYS B C 1
ATOM 5756 O O . LYS B 1 369 ? 4.883 -27.109 -7.664 1 83.94 369 LYS B O 1
ATOM 5761 N N . MET B 1 370 ? 6.008 -29 -7.676 1 82.44 370 MET B N 1
ATOM 5762 C CA . MET B 1 370 ? 6.891 -28.609 -6.582 1 82.44 370 MET B CA 1
ATOM 5763 C C . MET B 1 370 ? 7.66 -27.344 -6.93 1 82.44 370 MET B C 1
ATOM 5765 O O . MET B 1 370 ? 7.77 -26.438 -6.105 1 82.44 370 MET B O 1
ATOM 5769 N N . LEU B 1 371 ? 8.211 -27.312 -8.078 1 82.31 371 LEU B N 1
ATOM 5770 C CA . LEU B 1 371 ? 9.039 -26.188 -8.477 1 82.31 371 LEU B CA 1
ATOM 5771 C C . LEU B 1 371 ? 8.188 -24.938 -8.688 1 82.31 371 LEU B C 1
ATOM 5773 O O . LEU B 1 371 ? 8.586 -23.828 -8.305 1 82.31 371 LEU B O 1
ATOM 5777 N N . LEU B 1 372 ? 6.988 -25.109 -9.234 1 82.19 372 LEU B N 1
ATOM 5778 C CA . LEU B 1 372 ? 6.121 -23.969 -9.516 1 82.19 372 LEU B CA 1
ATOM 5779 C C . LEU B 1 372 ? 5.441 -23.484 -8.242 1 82.19 372 LEU B C 1
ATOM 5781 O O . LEU B 1 372 ? 5.004 -22.328 -8.172 1 82.19 372 LEU B O 1
ATOM 5785 N N . SER B 1 373 ? 5.34 -24.344 -7.25 1 80.31 373 SER B N 1
ATOM 5786 C CA . SER B 1 373 ? 4.688 -23.984 -5.992 1 80.31 373 SER B CA 1
ATOM 5787 C C . SER B 1 373 ? 5.711 -23.75 -4.887 1 80.31 373 SER B C 1
ATOM 5789 O O . SER B 1 373 ? 5.457 -24.047 -3.721 1 80.31 373 SER B O 1
ATOM 5791 N N . SER B 1 374 ? 6.832 -23.391 -5.211 1 76.56 374 SER B N 1
ATOM 5792 C CA . SER B 1 374 ? 7.883 -23 -4.27 1 76.56 374 SER B CA 1
ATOM 5793 C C . SER B 1 374 ? 8.219 -21.516 -4.395 1 76.56 374 SER B C 1
ATOM 5795 O O . SER B 1 374 ? 7.664 -20.828 -5.246 1 76.56 374 SER B O 1
ATOM 5797 N N . VAL B 1 375 ? 9.078 -21.141 -3.527 1 81 375 VAL B N 1
ATOM 5798 C CA . VAL B 1 375 ? 9.461 -19.734 -3.553 1 81 375 VAL B CA 1
ATOM 5799 C C . VAL B 1 375 ? 10.641 -19.531 -4.496 1 81 375 VAL B C 1
ATOM 5801 O O . VAL B 1 375 ? 11.242 -18.453 -4.527 1 81 375 VAL B O 1
ATOM 5804 N N . VAL B 1 376 ? 10.938 -20.469 -5.285 1 71.44 376 VAL B N 1
ATOM 5805 C CA . VAL B 1 376 ? 12.102 -20.438 -6.164 1 71.44 376 VAL B CA 1
ATOM 5806 C C . VAL B 1 376 ? 12.031 -19.203 -7.059 1 71.44 376 VAL B C 1
ATOM 5808 O O . VAL B 1 376 ? 13.031 -18.5 -7.23 1 71.44 376 VAL B O 1
ATOM 5811 N N . GLY B 1 377 ? 10.883 -19 -7.578 1 75.38 377 GLY B N 1
ATOM 5812 C CA . GLY B 1 377 ? 10.75 -17.891 -8.508 1 75.38 377 GLY B CA 1
ATOM 5813 C C . GLY B 1 377 ? 10.586 -16.547 -7.82 1 75.38 377 GLY B C 1
ATOM 5814 O O . GLY B 1 377 ? 10.578 -15.508 -8.477 1 75.38 377 GLY B O 1
ATOM 5815 N N . MET B 1 378 ? 10.547 -16.531 -6.527 1 75.94 378 MET B N 1
ATOM 5816 C CA . MET B 1 378 ? 10.227 -15.312 -5.797 1 75.94 378 MET B CA 1
ATOM 5817 C C . MET B 1 378 ? 11.5 -14.656 -5.254 1 75.94 378 MET B C 1
ATOM 5819 O O . MET B 1 378 ? 11.477 -13.5 -4.836 1 75.94 378 MET B O 1
ATOM 5823 N N . GLY B 1 379 ? 12.594 -15.406 -5.113 1 69.81 379 GLY B N 1
ATOM 5824 C CA . GLY B 1 379 ? 13.82 -14.906 -4.5 1 69.81 379 GLY B CA 1
ATOM 5825 C C . GLY B 1 379 ? 14.641 -14.031 -5.43 1 69.81 379 GLY B C 1
ATOM 5826 O O . GLY B 1 379 ? 14.461 -14.078 -6.648 1 69.81 379 GLY B O 1
#

Foldseek 3Di:
DQQPPDPPVRVVVLLVLLLCQLVDPHGSQVSQQSLCVVQVFAKKWKWWDDVVDLFTDHIFMHHPVGGDPPPDPGVPSVVSVQDPQQPDDALDKDKLCVVQNQVRSCPRCNCVPPVVVVQWRIKIKHWHAAPVGTTMMMITTHGPPDDHGDPNSRVVVSVCSNSNSVSVVVSVVVVVVVVVVVVVVLQCVLLLKKKFFAFLVQFTDDIDPSVVVVQVVVWQWHDDPRHIAGPDPVVRVVVVVQQNVQSVCLVVLHWDKDKDWTHTPVDHGTKIKIKTFDRDDPDDPDDDRDGTMMMIIHDQQDAQPPLQVVCCVPQVADPVLVQLLRVLLNPDDLVRSCVVVVHDSVVSVVSVVVSCVRQVDDDSVVSNVSSSPDCSSRD/DQQDPDPPVRVVVLLVLLLCQLVDPHGSQVSQQSLCVVQVFAKKWKWWDDVVDLFTDHIFMHHPVGRDPPPDDGCDSVLSVQDPQQPDDALDKDKLCVVQNQVRSCPRCNCVPPQVVVQWRIKIKHWHAAPVGTTMMMITTHGPPDDHGDPNSRSVVSVCSNSNSVSVVVSVVVVVVVVVVVVVVLQCVLLLKKKFFAFLVQFTDDIDPSVVVVQVVVWQWHDDPRHIAGPDPVVRVVVVVQQNVQSVCLVVLHWDKDKDWTHTPVDHGTKIKIKTFDRDDPDDPDDDRDGTMMMIIHDQQDAQPPLQVVCCVPQVADPVLVQLLRVLLNPDDLVRSCVVVVHDSVVSVVSVVVSCVRQVDDDSVVSNVSSSPDCSSRD

Secondary structure (DSSP, 8-state):
-------HHHHHHHHHHHHHGGGSSSTTHHHHHHHHHHHT-SEEEEEEE-TTSSSEEEEEEEETT-SS-SS--S--HHHHHH-TTTTSPTTEEEEHHHHH-HHHHHHSHHIIIIIGGGTEEEEEEEEEE-TT-BEEEEEEEEETTSPPP-HHHHHHHHHHHHHHHHHHHHHHHHHHHHHHHHHHHHHHHHTTEEEEEE-TTSBEEEE-HHHHHHHHHTSSEEEETTEEEESSHHHHHHHHHHHHHHHHHHHTT----EEEEE--SS-SSPEEEEEEE------B-SSS----EEEEEE-TTPPPSS-HHHHHHHH---HHHHHHHHHHHTT--HHHHHHHHT--HHHHHHHHHHHHHHH---SHHHHHHHHHTSSGGG-/-------HHHHHHHHHHHHHGGGSSSTTHHHHHHHHHHHT-SEEEEEEE-TTSSSEEEEEEEETT-SS-SS--S--HHHHHH-TTTTSPTTEEEEHHHHHHHHHHHHSHHIIIIIGGGTEEEEEEEEEE-TT-BEEEEEEEEETTSPPP-HHHHHHHHHHHHHHHHHHHHHHHHHHHHHHHHHHHHHHHHTTEEEEEE-TTSBEEEE-HHHHHHHHHTSSEEEETTEEEESSHHHHHHHHHHHHHHHHHHHTT----EEEEE--SS-SSPEEEEEEE---SS-B-SSS----EEEEEE-TTPPPSS-HHHHHHHH---HHHHHHHHHHHTT--HHHHHHHHT--HHHHHHHHHHHHHHH---SHHHHHHHHHTSSGGG-

Solvent-accessible surface area (backbone atoms only — not comparable to full-atom values): 38929 Å² total; per-residue (Å²): 125,77,63,76,72,67,52,41,70,58,48,50,53,49,49,49,35,41,65,46,11,55,77,38,94,61,55,35,45,68,27,36,38,52,51,21,61,75,66,64,35,52,35,22,36,41,36,34,31,16,62,86,29,88,50,69,48,55,72,38,31,19,40,94,75,36,53,55,62,82,86,58,81,58,76,39,66,59,54,63,67,51,47,80,58,78,80,46,71,62,74,40,82,42,41,49,50,77,73,47,32,64,70,49,34,70,64,29,64,48,36,59,70,53,31,44,80,71,47,36,62,40,44,40,38,31,26,38,62,25,96,65,22,39,34,34,35,42,39,38,29,20,36,64,90,51,70,76,85,49,70,55,57,50,50,53,50,63,68,43,48,67,54,50,36,50,30,51,49,52,27,43,52,48,36,48,35,47,36,50,26,49,53,31,47,48,48,40,35,36,66,52,34,12,33,39,32,16,21,73,85,50,34,62,74,49,63,41,70,46,28,48,53,50,37,70,65,53,54,20,37,31,72,57,96,49,26,80,41,42,67,49,63,71,56,23,54,54,49,49,51,51,54,51,49,20,34,51,25,16,60,64,61,36,93,47,71,50,69,41,58,34,59,27,89,87,41,83,56,44,34,23,35,34,39,31,30,33,60,54,45,72,36,36,59,76,79,49,82,49,76,17,25,37,37,38,35,18,46,41,84,60,69,76,60,76,29,62,66,39,41,30,67,55,41,64,44,48,74,68,42,44,54,52,51,52,38,40,52,73,45,42,48,69,64,57,41,14,58,75,71,69,48,53,58,68,57,42,49,52,40,48,50,51,46,25,69,51,59,58,32,89,45,66,36,34,40,33,38,39,57,73,34,34,41,33,33,58,103,126,79,61,75,71,68,52,41,69,58,47,50,54,50,49,51,35,41,64,46,10,54,78,39,94,60,54,33,44,68,30,36,38,52,50,20,61,73,68,64,35,53,34,22,36,42,36,35,31,16,64,88,26,88,49,70,47,56,72,38,30,22,38,94,74,38,55,56,62,83,87,56,80,60,76,40,67,59,54,64,67,50,47,80,58,78,80,47,74,63,76,42,82,41,41,49,50,78,75,47,34,64,71,49,35,69,64,31,63,48,37,59,70,53,31,44,79,71,47,36,61,41,44,41,39,29,25,38,62,26,97,66,23,38,34,34,36,42,38,39,28,19,38,63,89,52,72,73,84,50,71,53,55,50,52,54,49,62,67,43,48,67,54,49,34,50,31,50,49,51,28,43,53,46,36,47,35,46,37,50,25,50,52,33,46,49,48,39,35,36,66,53,35,12,34,38,34,16,19,74,86,50,35,60,75,50,63,41,70,44,28,47,52,49,38,71,65,54,55,20,35,32,71,57,96,51,25,80,41,42,66,48,63,72,54,24,54,53,49,49,50,51,53,50,49,19,33,51,24,17,60,63,61,38,94,49,71,49,70,42,59,34,59,25,88,86,42,84,55,44,34,24,34,34,39,32,30,32,61,53,47,70,36,36,56,74,80,50,82,47,76,18,27,38,36,39,37,18,46,42,83,62,70,76,60,77,28,64,67,39,41,30,66,53,41,65,42,50,74,67,39,44,53,51,50,54,40,40,52,73,48,42,49,72,64,57,41,14,59,75,70,70,46,56,60,68,57,44,51,53,40,48,50,51,47,26,69,51,57,57,32,87,47,67,36,36,41,33,40,38,57,71,35,33,41,35,34,56,102

Nearest PDB structures (foldseek):
  6oei-assembly1_A-2  TM=6.286E-01  e=3.345E-05  Saccharomyces cerevisiae S288C
  3k2n-assembly1_B  TM=6.296E-01  e=7.841E-05  Chlorobaculum tepidum TLS
  7dwm-assembly1_B  TM=3.966E-01  e=2.123E-05  Hapunavirus VP882
  3p7n-assembly2_B  TM=3.264E-01  e=2.189E-06  Erythrobacter litoralis HTCC2594
  7rzw-assembly1_A  TM=3.838E-01  e=1.737E-04  Arabidopsis thaliana